Protein 2Z1D (pdb70)

InterPro domains:
  IPR002780 Hydrogenase formation HypD protein [PF01924] (13-369)
  IPR002780 Hydrogenase formation HypD protein [PIRSF005622] (6-370)
  IPR002780 Hydrogenase formation HypD protein [PTHR30149] (5-370)
  IPR002780 Hydrogenase formation HypD protein [TIGR00075] (6-369)
  IPR042243 HypD, domain 1 [G3DSA:3.40.50.11750] (1-101)
  IPR042243 HypD, domain 1 [G3DSA:3.40.50.11750] (117-264)
  IPR042244 HypD, domain 2 [G3DSA:6.10.20.100] (320-372)

B-factor: mean 33.28, std 10.18, range [12.48, 72.03]

Structure (mmCIF, N/CA/C/O backbone):
data_2Z1D
#
_entry.id   2Z1D
#
_cell.length_a   42.253
_cell.length_b   118.384
_cell.length_c   81.165
_cell.angle_alpha   90.00
_cell.angle_beta   100.89
_cell.angle_gamma   90.00
#
_symmetry.space_group_name_H-M   'P 1 21 1'
#
loop_
_entity.id
_entity.type
_entity.pdbx_description
1 polymer 'Hydrogenase expression/formation protein hypD'
2 non-polymer 'IRON/SULFUR CLUSTER'
3 water water
#
loop_
_atom_site.group_PDB
_atom_site.id
_atom_site.type_symbol
_atom_site.label_atom_id
_atom_site.label_alt_id
_atom_site.label_comp_id
_atom_site.label_asym_id
_atom_site.label_entity_id
_atom_site.label_seq_id
_atom_site.pdbx_PDB_ins_code
_atom_site.Cartn_x
_atom_site.Cartn_y
_atom_site.Cartn_z
_atom_site.occupancy
_atom_site.B_iso_or_equiv
_atom_site.auth_seq_id
_atom_site.auth_comp_id
_atom_site.auth_asym_id
_atom_site.auth_atom_id
_atom_site.pdbx_PDB_model_num
ATOM 1 N N . ALA A 1 7 ? 19.537 53.850 -18.891 1.00 60.78 7 ALA A N 1
ATOM 2 C CA . ALA A 1 7 ? 20.350 53.292 -20.013 1.00 62.09 7 ALA A CA 1
ATOM 3 C C . ALA A 1 7 ? 21.506 54.226 -20.368 1.00 62.10 7 ALA A C 1
ATOM 4 O O . ALA A 1 7 ? 22.645 54.008 -19.944 1.00 61.76 7 ALA A O 1
ATOM 6 N N . TYR A 1 8 ? 21.214 55.260 -21.153 1.00 60.00 8 TYR A N 1
ATOM 7 C CA . TYR A 1 8 ? 22.238 56.218 -21.548 1.00 59.17 8 TYR A CA 1
ATOM 8 C C . TYR A 1 8 ? 22.774 56.897 -20.288 1.00 57.20 8 TYR A C 1
ATOM 9 O O . TYR A 1 8 ? 23.967 57.199 -20.180 1.00 56.30 8 TYR A O 1
ATOM 11 N N . ARG A 1 9 ? 21.881 57.121 -19.331 1.00 54.15 9 ARG A N 1
ATOM 12 C CA . ARG A 1 9 ? 22.249 57.750 -18.069 1.00 55.17 9 ARG A CA 1
ATOM 13 C C . ARG A 1 9 ? 23.223 56.881 -17.264 1.00 52.07 9 ARG A C 1
ATOM 14 O O . ARG A 1 9 ? 24.240 57.371 -16.763 1.00 51.07 9 ARG A O 1
ATOM 22 N N . SER A 1 10 ? 22.899 55.598 -17.133 1.00 47.72 10 SER A N 1
ATOM 23 C CA . SER A 1 10 ? 23.746 54.671 -16.387 1.00 45.27 10 SER A CA 1
ATOM 24 C C . SER A 1 10 ? 25.166 54.670 -16.939 1.00 42.59 10 SER A C 1
ATOM 25 O O . SER A 1 10 ? 26.138 54.740 -16.182 1.00 40.67 10 SER A O 1
ATOM 28 N N . ARG A 1 11 ? 25.273 54.598 -18.264 1.00 41.56 11 ARG A N 1
ATOM 29 C CA . ARG A 1 11 ? 26.564 54.589 -18.938 1.00 42.46 11 ARG A CA 1
ATOM 30 C C . ARG A 1 11 ? 27.303 55.893 -18.662 1.00 42.08 11 ARG A C 1
ATOM 31 O O . ARG A 1 11 ? 28.520 55.896 -18.462 1.00 40.28 11 ARG A O 1
ATOM 33 N N . GLU A 1 12 ? 26.562 56.998 -18.653 1.00 40.65 12 GLU A N 1
ATOM 34 C CA . GLU A 1 12 ? 27.156 58.301 -18.389 1.00 38.34 12 GLU A CA 1
ATOM 35 C C . GLU A 1 12 ? 27.744 58.309 -16.976 1.00 37.13 12 GLU A C 1
ATOM 36 O O . GLU A 1 12 ? 28.887 58.720 -16.771 1.00 32.99 12 GLU A O 1
ATOM 42 N N . VAL A 1 13 ? 26.961 57.849 -16.002 1.00 34.03 13 VAL A N 1
ATOM 43 C CA . VAL A 1 13 ? 27.429 57.830 -14.623 1.00 33.85 13 VAL A CA 1
ATOM 44 C C . VAL A 1 13 ? 28.630 56.912 -14.461 1.00 31.42 13 VAL A C 1
ATOM 45 O O . VAL A 1 13 ? 29.618 57.284 -13.830 1.00 34.91 13 VAL A O 1
ATOM 49 N N . ALA A 1 14 ? 28.556 55.719 -15.040 1.00 33.67 14 ALA A N 1
ATOM 50 C CA . ALA A 1 14 ? 29.662 54.769 -14.934 1.00 33.11 14 ALA A CA 1
ATOM 51 C C . ALA A 1 14 ? 30.975 55.375 -15.418 1.00 35.67 14 ALA A C 1
ATOM 52 O O . ALA A 1 14 ? 31.994 55.282 -14.735 1.00 37.66 14 ALA A O 1
ATOM 54 N N . MET A 1 15 ? 30.958 55.997 -16.596 1.00 36.12 15 MET A N 1
ATOM 55 C CA . MET A 1 15 ? 32.176 56.601 -17.144 1.00 38.73 15 MET A CA 1
ATOM 56 C C . MET A 1 15 ? 32.725 57.692 -16.223 1.00 36.37 15 MET A C 1
ATOM 57 O O . MET A 1 15 ? 33.936 57.800 -16.020 1.00 35.58 15 MET A O 1
ATOM 59 N N . LYS A 1 16 ? 31.827 58.503 -15.672 1.00 35.69 16 LYS A N 1
ATOM 60 C CA . LYS A 1 16 ? 32.224 59.571 -14.772 1.00 33.70 16 LYS A CA 1
ATOM 61 C C . LYS A 1 16 ? 32.798 59.011 -13.468 1.00 29.41 16 LYS A C 1
ATOM 62 O O . LYS A 1 16 ? 33.776 59.535 -12.940 1.00 30.34 16 LYS A O 1
ATOM 68 N N . LEU A 1 17 ? 32.196 57.941 -12.956 1.00 26.77 17 LEU A N 1
ATOM 69 C CA . LEU A 1 17 ? 32.674 57.337 -11.716 1.00 27.51 17 LEU A CA 1
ATOM 70 C C . LEU A 1 17 ? 34.050 56.704 -11.903 1.00 29.59 17 LEU A C 1
ATOM 71 O O . LEU A 1 17 ? 34.905 56.801 -11.021 1.00 31.97 17 LEU A O 1
ATOM 76 N N . VAL A 1 18 ? 34.271 56.063 -13.048 1.00 29.64 18 VAL A N 1
ATOM 77 C CA . VAL A 1 18 ? 35.567 55.447 -13.316 1.00 32.53 18 VAL A CA 1
ATOM 78 C C . VAL A 1 18 ? 36.630 56.527 -13.459 1.00 31.87 18 VAL A C 1
ATOM 79 O O . VAL A 1 18 ? 37.772 56.351 -13.030 1.00 32.88 18 VAL A O 1
ATOM 83 N N . GLU A 1 19 ? 36.259 57.652 -14.059 1.00 32.83 19 GLU A N 1
ATOM 84 C CA . GLU A 1 19 ? 37.219 58.739 -14.213 1.00 31.27 19 GLU A CA 1
ATOM 85 C C . GLU A 1 19 ? 37.624 59.268 -12.823 1.00 31.01 19 GLU A C 1
ATOM 86 O O . GLU A 1 19 ? 38.803 59.524 -12.583 1.00 26.85 19 GLU A O 1
ATOM 88 N N . LYS A 1 20 ? 36.653 59.410 -11.912 1.00 28.75 20 LYS A N 1
ATOM 89 C CA . LYS A 1 20 ? 36.937 59.899 -10.551 1.00 26.44 20 LYS A CA 1
ATOM 90 C C . LYS A 1 20 ? 37.823 58.906 -9.808 1.00 26.16 20 LYS A C 1
ATOM 91 O O . LYS A 1 20 ? 38.748 59.294 -9.098 1.00 28.08 20 LYS A O 1
ATOM 97 N N . ILE A 1 21 ? 37.527 57.622 -9.965 1.00 25.21 21 ILE A N 1
ATOM 98 C CA . ILE A 1 21 ? 38.325 56.595 -9.326 1.00 24.84 21 ILE A CA 1
ATOM 99 C C . ILE A 1 21 ? 39.780 56.719 -9.797 1.00 26.95 21 ILE A C 1
ATOM 100 O O . ILE A 1 21 ? 40.702 56.780 -8.985 1.00 27.35 21 ILE A O 1
ATOM 105 N N . ARG A 1 22 ? 39.979 56.774 -11.108 1.00 29.55 22 ARG A N 1
ATOM 106 C CA . ARG A 1 22 ? 41.323 56.919 -11.666 1.00 31.87 22 ARG A CA 1
ATOM 107 C C . ARG A 1 22 ? 42.009 58.156 -11.098 1.00 34.40 22 ARG A C 1
ATOM 108 O O . ARG A 1 22 ? 43.176 58.108 -10.707 1.00 32.31 22 ARG A O 1
ATOM 116 N N . GLU A 1 23 ? 41.278 59.268 -11.058 1.00 34.26 23 GLU A N 1
ATOM 117 C CA . GLU A 1 23 ? 41.825 60.511 -10.540 1.00 37.99 23 GLU A CA 1
ATOM 118 C C . GLU A 1 23 ? 42.235 60.426 -9.068 1.00 39.14 23 GLU A C 1
ATOM 119 O O . GLU A 1 23 ? 43.315 60.882 -8.702 1.00 39.28 23 GLU A O 1
ATOM 125 N N . GLU A 1 24 ? 41.395 59.828 -8.231 1.00 37.80 24 GLU A N 1
ATOM 126 C CA . GLU A 1 24 ? 41.713 59.700 -6.810 1.00 36.56 24 GLU A CA 1
ATOM 127 C C . GLU A 1 24 ? 42.850 58.711 -6.568 1.00 40.80 24 GLU A C 1
ATOM 128 O O . GLU A 1 24 ? 43.712 58.944 -5.719 1.00 40.37 24 GLU A O 1
ATOM 134 N N . ALA A 1 25 ? 42.840 57.607 -7.317 1.00 36.22 25 ALA A N 1
ATOM 135 C CA . ALA A 1 25 ? 43.839 56.548 -7.179 1.00 38.96 25 ALA A CA 1
ATOM 136 C C . ALA A 1 25 ? 45.274 56.971 -7.497 1.00 39.83 25 ALA A C 1
ATOM 137 O O . ALA A 1 25 ? 46.224 56.402 -6.947 1.00 38.43 25 ALA A O 1
ATOM 139 N N . LYS A 1 26 ? 45.423 57.957 -8.382 1.00 38.19 26 LYS A N 1
ATOM 140 C CA . LYS A 1 26 ? 46.734 58.463 -8.789 1.00 40.01 26 LYS A CA 1
ATOM 141 C C . LYS A 1 26 ? 47.596 58.848 -7.595 1.00 39.99 26 LYS A C 1
ATOM 142 O O . LYS A 1 26 ? 48.797 58.584 -7.572 1.00 38.60 26 LYS A O 1
ATOM 148 N N . THR A 1 27 ? 46.974 59.474 -6.605 1.00 41.29 27 THR A N 1
ATOM 149 C CA . THR A 1 27 ? 47.686 59.923 -5.418 1.00 45.72 27 THR A CA 1
ATOM 150 C C . THR A 1 27 ? 47.614 58.984 -4.216 1.00 49.53 27 THR A C 1
ATOM 151 O O . THR A 1 27 ? 47.734 59.426 -3.072 1.00 52.06 27 THR A O 1
ATOM 155 N N . LEU A 1 28 ? 47.406 57.695 -4.468 1.00 50.54 28 LEU A N 1
ATOM 156 C CA . LEU A 1 28 ? 47.360 56.724 -3.384 1.00 49.44 28 LEU A CA 1
ATOM 157 C C . LEU A 1 28 ? 48.791 56.359 -3.022 1.00 51.99 28 LEU A C 1
ATOM 158 O O . LEU A 1 28 ? 49.641 56.190 -3.903 1.00 49.41 28 LEU A O 1
ATOM 163 N N . ASP A 1 29 ? 49.063 56.248 -1.727 1.00 52.02 29 ASP A N 1
ATOM 164 C CA . ASP A 1 29 ? 50.399 55.894 -1.281 1.00 54.16 29 ASP A CA 1
ATOM 165 C C . ASP A 1 29 ? 50.799 54.613 -2.004 1.00 54.04 29 ASP A C 1
ATOM 166 O O . ASP A 1 29 ? 51.745 54.608 -2.787 1.00 57.17 29 ASP A O 1
ATOM 168 N N . GLY A 1 30 ? 50.059 53.536 -1.757 1.00 53.07 30 GLY A N 1
ATOM 169 C CA . GLY A 1 30 ? 50.358 52.268 -2.402 1.00 53.39 30 GLY A CA 1
ATOM 170 C C . GLY A 1 30 ? 49.133 51.594 -3.004 1.00 53.48 30 GLY A C 1
ATOM 171 O O . GLY A 1 30 ? 48.323 52.243 -3.667 1.00 54.81 30 GLY A O 1
ATOM 172 N N . GLU A 1 31 ? 48.997 50.290 -2.776 1.00 50.64 31 GLU A N 1
ATOM 173 C CA . GLU A 1 31 ? 47.865 49.530 -3.298 1.00 48.77 31 GLU A CA 1
ATOM 174 C C . GLU A 1 31 ? 46.735 49.404 -2.284 1.00 46.83 31 GLU A C 1
ATOM 175 O O . GLU A 1 31 ? 46.959 49.042 -1.129 1.00 47.51 31 GLU A O 1
ATOM 181 N N . ILE A 1 32 ? 45.517 49.705 -2.721 1.00 43.09 32 ILE A N 1
ATOM 182 C CA . ILE A 1 32 ? 44.365 49.597 -1.842 1.00 39.20 32 ILE A CA 1
ATOM 183 C C . ILE A 1 32 ? 43.540 48.363 -2.208 1.00 38.93 32 ILE A C 1
ATOM 184 O O . ILE A 1 32 ? 43.285 48.098 -3.383 1.00 36.23 32 ILE A O 1
ATOM 189 N N . ARG A 1 33 ? 43.152 47.600 -1.192 1.00 35.15 33 ARG A N 1
ATOM 190 C CA . ARG A 1 33 ? 42.340 46.411 -1.389 1.00 36.27 33 ARG A CA 1
ATOM 191 C C . ARG A 1 33 ? 40.963 46.611 -0.772 1.00 33.90 33 ARG A C 1
ATOM 192 O O . ARG A 1 33 ? 40.822 46.973 0.402 1.00 35.07 33 ARG A O 1
ATOM 200 N N . ILE A 1 34 ? 39.942 46.387 -1.580 1.00 29.14 34 ILE A N 1
ATOM 201 C CA . ILE A 1 34 ? 38.571 46.550 -1.134 1.00 28.59 34 ILE A CA 1
ATOM 202 C C . ILE A 1 34 ? 37.918 45.203 -1.243 1.00 26.59 34 ILE A C 1
ATOM 203 O O . ILE A 1 34 ? 37.903 44.606 -2.314 1.00 27.63 34 ILE A O 1
ATOM 208 N N A MET A 1 35 ? 37.371 44.723 -0.134 0.50 28.69 35 MET A N 1
ATOM 209 N N B MET A 1 35 ? 37.375 44.716 -0.135 0.50 28.53 35 MET A N 1
ATOM 210 C CA A MET A 1 35 ? 36.722 43.423 -0.113 0.50 27.99 35 MET A CA 1
ATOM 211 C CA B MET A 1 35 ? 36.729 43.415 -0.128 0.50 27.66 35 MET A CA 1
ATOM 212 C C A MET A 1 35 ? 35.206 43.500 -0.079 0.50 25.63 35 MET A C 1
ATOM 213 C C B MET A 1 35 ? 35.212 43.493 -0.075 0.50 25.53 35 MET A C 1
ATOM 214 O O A MET A 1 35 ? 34.629 44.457 0.421 0.50 25.82 35 MET A O 1
ATOM 215 O O B MET A 1 35 ? 34.642 44.446 0.441 0.50 25.94 35 MET A O 1
ATOM 224 N N . HIS A 1 36 ? 34.566 42.507 -0.630 1.00 27.47 36 HIS A N 1
ATOM 225 C CA . HIS A 1 36 ? 33.146 42.380 -0.617 1.00 27.38 36 HIS A CA 1
ATOM 226 C C . HIS A 1 36 ? 32.932 40.944 -0.129 1.00 25.18 36 HIS A C 1
ATOM 227 O O . HIS A 1 36 ? 33.808 40.097 -0.290 1.00 26.73 36 HIS A O 1
ATOM 234 N N . VAL A 1 37 ? 31.786 40.635 0.454 1.00 24.31 37 VAL A N 1
ATOM 235 C CA . VAL A 1 37 ? 31.558 39.291 0.958 1.00 27.54 37 VAL A CA 1
ATOM 236 C C . VAL A 1 37 ? 30.161 38.968 0.486 1.00 29.64 37 VAL A C 1
ATOM 237 O O . VAL A 1 37 ? 29.281 38.596 1.273 1.00 28.33 37 VAL A O 1
ATOM 257 N N . GLY A 1 39 ? 28.249 37.106 -2.997 1.00 29.99 39 GLY A N 1
ATOM 258 C CA . GLY A 1 39 ? 28.262 36.511 -4.318 1.00 29.18 39 GLY A CA 1
ATOM 259 C C . GLY A 1 39 ? 27.661 37.368 -5.419 1.00 30.74 39 GLY A C 1
ATOM 260 O O . GLY A 1 39 ? 28.170 37.389 -6.540 1.00 30.32 39 GLY A O 1
ATOM 261 N N . THR A 1 40 ? 26.582 38.083 -5.124 1.00 28.03 40 THR A N 1
ATOM 262 C CA . THR A 1 40 ? 25.968 38.905 -6.160 1.00 31.28 40 THR A CA 1
ATOM 263 C C . THR A 1 40 ? 26.874 40.072 -6.535 1.00 31.19 40 THR A C 1
ATOM 264 O O . THR A 1 40 ? 26.884 40.511 -7.689 1.00 27.76 40 THR A O 1
ATOM 268 N N . HIS A 1 41 ? 27.642 40.566 -5.565 1.00 28.24 41 HIS A N 1
ATOM 269 C CA . HIS A 1 41 ? 28.571 41.657 -5.834 1.00 27.27 41 HIS A CA 1
ATOM 270 C C . HIS A 1 41 ? 29.656 41.120 -6.755 1.00 28.27 41 HIS A C 1
ATOM 271 O O . HIS A 1 41 ? 30.100 41.815 -7.674 1.00 25.49 41 HIS A O 1
ATOM 278 N N . GLU A 1 42 ? 30.066 39.870 -6.524 1.00 27.07 42 GLU A N 1
ATOM 279 C CA . GLU A 1 42 ? 31.098 39.253 -7.357 1.00 24.84 42 GLU A CA 1
ATOM 280 C C . GLU A 1 42 ? 30.562 39.113 -8.776 1.00 24.39 42 GLU A C 1
ATOM 281 O O . GLU A 1 42 ? 31.257 39.416 -9.747 1.00 23.01 42 GLU A O 1
ATOM 287 N N . ASP A 1 43 ? 29.320 38.657 -8.888 1.00 24.16 43 ASP A N 1
ATOM 288 C CA . ASP A 1 43 ? 28.680 38.492 -10.196 1.00 29.55 43 ASP A CA 1
ATOM 289 C C . ASP A 1 43 ? 28.687 39.844 -10.926 1.00 29.87 43 ASP A C 1
ATOM 290 O O . ASP A 1 43 ? 29.078 39.928 -12.091 1.00 27.51 43 ASP A O 1
ATOM 295 N N . THR A 1 44 ? 28.247 40.897 -10.239 1.00 26.15 44 THR A N 1
ATOM 296 C CA . THR A 1 44 ? 28.241 42.236 -10.824 1.00 25.96 44 THR A CA 1
ATOM 297 C C . THR A 1 44 ? 29.653 42.651 -11.252 1.00 27.10 44 THR A C 1
ATOM 298 O O . THR A 1 44 ? 29.862 43.082 -12.381 1.00 25.31 44 THR A O 1
ATOM 302 N N . VAL A 1 45 ? 30.621 42.497 -10.351 1.00 25.60 45 VAL A N 1
ATOM 303 C CA . VAL A 1 45 ? 32.016 42.859 -10.634 1.00 25.65 45 VAL A CA 1
ATOM 304 C C . VAL A 1 45 ? 32.603 42.143 -11.856 1.00 26.00 45 VAL A C 1
ATOM 305 O O . VAL A 1 45 ? 33.219 42.763 -12.732 1.00 23.35 45 VAL A O 1
ATOM 309 N N . THR A 1 46 ? 32.417 40.832 -11.911 1.00 26.91 46 THR A N 1
ATOM 310 C CA . THR A 1 46 ? 32.928 40.038 -13.013 1.00 23.19 46 THR A CA 1
ATOM 311 C C . THR A 1 46 ? 32.104 40.224 -14.292 1.00 25.01 46 THR A C 1
ATOM 312 O O . THR A 1 46 ? 32.663 40.342 -15.372 1.00 28.93 46 THR A O 1
ATOM 316 N N . ARG A 1 47 ? 30.781 40.270 -14.170 1.00 28.52 47 ARG A N 1
ATOM 317 C CA . ARG A 1 47 ? 29.927 40.456 -15.340 1.00 28.13 47 ARG A CA 1
ATOM 318 C C . ARG A 1 47 ? 30.291 41.740 -16.094 1.00 34.26 47 ARG A C 1
ATOM 319 O O . ARG A 1 47 ? 30.356 41.759 -17.328 1.00 29.94 47 ARG A O 1
ATOM 327 N N . HIS A 1 48 ? 30.549 42.806 -15.344 1.00 30.58 48 HIS A N 1
ATOM 328 C CA . HIS A 1 48 ? 30.865 44.090 -15.949 1.00 30.61 48 HIS A CA 1
ATOM 329 C C . HIS A 1 48 ? 32.344 44.442 -16.116 1.00 31.25 48 HIS A C 1
ATOM 330 O O . HIS A 1 48 ? 32.681 45.591 -16.421 1.00 35.64 48 HIS A O 1
ATOM 337 N N . GLY A 1 49 ? 33.216 43.451 -15.934 1.00 30.13 49 GLY A N 1
ATOM 338 C CA . GLY A 1 49 ? 34.649 43.652 -16.099 1.00 28.88 49 GLY A CA 1
ATOM 339 C C . GLY A 1 49 ? 35.254 44.773 -15.277 1.00 30.86 49 GLY A C 1
ATOM 340 O O . GLY A 1 49 ? 36.245 45.392 -15.673 1.00 30.34 49 GLY A O 1
ATOM 341 N N . ILE A 1 50 ? 34.675 45.019 -14.111 1.00 28.90 50 ILE A N 1
ATOM 342 C CA . ILE A 1 50 ? 35.145 46.086 -13.250 1.00 30.54 50 ILE A CA 1
ATOM 343 C C . ILE A 1 50 ? 36.602 45.971 -12.815 1.00 30.14 50 ILE A C 1
ATOM 344 O O . ILE A 1 50 ? 37.273 46.991 -12.664 1.00 27.32 50 ILE A O 1
ATOM 349 N N . ARG A 1 51 ? 37.117 44.755 -12.639 1.00 29.10 51 ARG A N 1
ATOM 350 C CA . ARG A 1 51 ? 38.506 44.649 -12.210 1.00 30.23 51 ARG A CA 1
ATOM 351 C C . ARG A 1 51 ? 39.485 45.211 -13.238 1.00 33.88 51 ARG A C 1
ATOM 352 O O . ARG A 1 51 ? 40.491 45.813 -12.867 1.00 30.30 51 ARG A O 1
ATOM 360 N N . SER A 1 52 ? 39.180 45.041 -14.524 1.00 34.49 52 SER A N 1
ATOM 361 C CA . SER A 1 52 ? 40.049 45.541 -15.594 1.00 37.42 52 SER A CA 1
ATOM 362 C C . SER A 1 52 ? 39.961 47.055 -15.779 1.00 36.31 52 SER A C 1
ATOM 363 O O . SER A 1 52 ? 40.910 47.683 -16.253 1.00 37.79 52 SER A O 1
ATOM 366 N N . LEU A 1 53 ? 38.815 47.628 -15.421 1.00 35.57 53 LEU A N 1
ATOM 367 C CA . LEU A 1 53 ? 38.582 49.066 -15.537 1.00 36.01 53 LEU A CA 1
ATOM 368 C C . LEU A 1 53 ? 39.317 49.844 -14.467 1.00 35.58 53 LEU A C 1
ATOM 369 O O . LEU A 1 53 ? 39.715 50.993 -14.673 1.00 33.81 53 LEU A O 1
ATOM 374 N N . LEU A 1 54 ? 39.488 49.212 -13.314 1.00 31.74 54 LEU A N 1
ATOM 375 C CA . LEU A 1 54 ? 40.145 49.864 -12.196 1.00 29.50 54 LEU A CA 1
ATOM 376 C C . LEU A 1 54 ? 41.619 50.146 -12.454 1.00 32.24 54 LEU A C 1
ATOM 377 O O . LEU A 1 54 ? 42.260 49.508 -13.303 1.00 28.30 54 LEU A O 1
ATOM 382 N N . PRO A 1 55 ? 42.161 51.140 -11.742 1.00 28.51 55 PRO A N 1
ATOM 383 C CA . PRO A 1 55 ? 43.567 51.507 -11.879 1.00 33.05 55 PRO A CA 1
ATOM 384 C C . PRO A 1 55 ? 44.360 50.340 -11.305 1.00 36.12 55 PRO A C 1
ATOM 385 O O . PRO A 1 55 ? 43.862 49.608 -10.438 1.00 33.31 55 PRO A O 1
ATOM 389 N N . GLU A 1 56 ? 45.587 50.178 -11.782 1.00 34.81 56 GLU A N 1
ATOM 390 C CA . GLU A 1 56 ? 46.458 49.097 -11.341 1.00 35.36 56 GLU A CA 1
ATOM 391 C C . GLU A 1 56 ? 46.614 49.003 -9.818 1.00 34.61 56 GLU A C 1
ATOM 392 O O . GLU A 1 56 ? 46.830 47.915 -9.294 1.00 39.60 56 GLU A O 1
ATOM 398 N N . ASN A 1 57 ? 46.499 50.124 -9.104 1.00 33.42 57 ASN A N 1
ATOM 399 C CA . ASN A 1 57 ? 46.663 50.104 -7.646 1.00 32.73 57 ASN A CA 1
ATOM 400 C C . ASN A 1 57 ? 45.369 50.001 -6.833 1.00 34.58 57 ASN A C 1
ATOM 401 O O . ASN A 1 57 ? 45.341 50.305 -5.635 1.00 32.06 57 ASN A O 1
ATOM 406 N N . VAL A 1 58 ? 44.301 49.559 -7.490 1.00 31.85 58 VAL A N 1
ATOM 407 C CA . VAL A 1 58 ? 43.008 49.394 -6.835 1.00 31.86 58 VAL A CA 1
ATOM 408 C C . VAL A 1 58 ? 42.532 47.971 -7.112 1.00 30.64 58 VAL A C 1
ATOM 409 O O . VAL A 1 58 ? 42.337 47.592 -8.272 1.00 26.84 58 VAL A O 1
ATOM 413 N N . LYS A 1 59 ? 42.357 47.182 -6.053 1.00 29.41 59 LYS A N 1
ATOM 414 C CA . LYS A 1 59 ? 41.905 45.796 -6.203 1.00 29.71 59 LYS A CA 1
ATOM 415 C C . LYS A 1 59 ? 40.586 45.523 -5.475 1.00 28.45 59 LYS A C 1
ATOM 416 O O . LYS A 1 59 ? 40.308 46.080 -4.408 1.00 24.45 59 LYS A O 1
ATOM 422 N N . VAL A 1 60 ? 39.769 44.668 -6.074 1.00 29.41 60 VAL A N 1
ATOM 423 C CA . VAL A 1 60 ? 38.517 44.262 -5.459 1.00 30.15 60 VAL A CA 1
ATOM 424 C C . VAL A 1 60 ? 38.731 42.805 -5.073 1.00 30.20 60 VAL A C 1
ATOM 425 O O . VAL A 1 60 ? 38.985 41.952 -5.935 1.00 31.09 60 VAL A O 1
ATOM 429 N N . VAL A 1 61 ? 38.653 42.534 -3.774 1.00 27.54 61 VAL A N 1
ATOM 430 C CA . VAL A 1 61 ? 38.853 41.191 -3.248 1.00 27.45 61 VAL A CA 1
ATOM 431 C C . VAL A 1 61 ? 37.524 40.494 -2.956 1.00 26.71 61 VAL A C 1
ATOM 432 O O . VAL A 1 61 ? 36.621 41.069 -2.345 1.00 26.47 61 VAL A O 1
ATOM 436 N N . SER A 1 62 ? 37.420 39.246 -3.388 1.00 29.41 62 SER A N 1
ATOM 437 C CA . SER A 1 62 ? 36.218 38.457 -3.163 1.00 26.82 62 SER A CA 1
ATOM 438 C C . SER A 1 62 ? 36.307 37.597 -1.892 1.00 26.06 62 SER A C 1
ATOM 439 O O . SER A 1 62 ? 37.013 36.587 -1.866 1.00 29.21 62 SER A O 1
ATOM 442 N N . GLY A 1 63 ? 35.581 38.004 -0.854 1.00 25.45 63 GLY A N 1
ATOM 443 C CA . GLY A 1 63 ? 35.556 37.269 0.403 1.00 25.65 63 GLY A CA 1
ATOM 444 C C . GLY A 1 63 ? 34.689 36.015 0.312 1.00 27.78 63 GLY A C 1
ATOM 445 O O . GLY A 1 63 ? 34.328 35.596 -0.782 1.00 24.36 63 GLY A O 1
ATOM 446 N N . PRO A 1 64 ? 34.320 35.392 1.438 1.00 28.24 64 PRO A N 1
ATOM 447 C CA . PRO A 1 64 ? 33.491 34.176 1.369 1.00 26.57 64 PRO A CA 1
ATOM 448 C C . PRO A 1 64 ? 31.986 34.458 1.293 1.00 31.06 64 PRO A C 1
ATOM 449 O O . PRO A 1 64 ? 31.259 34.082 2.198 1.00 31.98 64 PRO A O 1
ATOM 453 N N . GLY A 1 65 ? 31.513 35.095 0.216 1.00 32.28 65 GLY A N 1
ATOM 454 C CA . GLY A 1 65 ? 30.091 35.436 0.112 1.00 28.91 65 GLY A CA 1
ATOM 455 C C . GLY A 1 65 ? 29.175 34.383 -0.499 1.00 27.11 65 GLY A C 1
ATOM 456 O O . GLY A 1 65 ? 28.259 34.687 -1.262 1.00 30.64 65 GLY A O 1
ATOM 457 N N A CYS A 1 66 ? 29.423 33.126 -0.139 0.50 25.78 66 CYS A N 1
ATOM 458 N N B CYS A 1 66 ? 29.442 33.136 -0.159 0.50 26.95 66 CYS A N 1
ATOM 459 C CA A CYS A 1 66 ? 28.650 32.004 -0.642 0.50 24.00 66 CYS A CA 1
ATOM 460 C CA B CYS A 1 66 ? 28.662 32.031 -0.653 0.50 26.17 66 CYS A CA 1
ATOM 461 C C A CYS A 1 66 ? 28.375 31.020 0.490 0.50 23.80 66 CYS A C 1
ATOM 462 C C B CYS A 1 66 ? 28.389 31.051 0.482 0.50 24.87 66 CYS A C 1
ATOM 463 O O A CYS A 1 66 ? 29.217 30.196 0.856 0.50 22.69 66 CYS A O 1
ATOM 464 O O B CYS A 1 66 ? 29.253 30.248 0.834 0.50 23.85 66 CYS A O 1
ATOM 469 N N . PRO A 1 67 ? 27.182 31.107 1.081 1.00 22.41 67 PRO A N 1
ATOM 470 C CA . PRO A 1 67 ? 26.776 30.232 2.189 1.00 23.06 67 PRO A CA 1
ATOM 471 C C . PRO A 1 67 ? 26.760 28.740 1.869 1.00 22.71 67 PRO A C 1
ATOM 472 O O . PRO A 1 67 ? 26.930 27.900 2.751 1.00 24.33 67 PRO A O 1
ATOM 476 N N . VAL A 1 68 ? 26.538 28.421 0.602 1.00 22.41 68 VAL A N 1
ATOM 477 C CA . VAL A 1 68 ? 26.532 27.031 0.174 1.00 21.53 68 VAL A CA 1
ATOM 478 C C . VAL A 1 68 ? 27.983 26.503 0.104 1.00 22.26 68 VAL A C 1
ATOM 479 O O . VAL A 1 68 ? 28.254 25.383 0.528 1.00 24.57 68 VAL A O 1
ATOM 483 N N A CYS A 1 69 ? 28.898 27.317 -0.423 0.50 21.83 69 CYS A N 1
ATOM 484 N N B CYS A 1 69 ? 28.897 27.319 -0.420 0.50 21.85 69 CYS A N 1
ATOM 485 C CA A CYS A 1 69 ? 30.303 26.932 -0.539 0.50 22.06 69 CYS A CA 1
ATOM 486 C CA B CYS A 1 69 ? 30.302 26.927 -0.533 0.50 22.08 69 CYS A CA 1
ATOM 487 C C A CYS A 1 69 ? 30.920 26.559 0.804 0.50 20.57 69 CYS A C 1
ATOM 488 C C B CYS A 1 69 ? 30.923 26.558 0.805 0.50 20.73 69 CYS A C 1
ATOM 489 O O A CYS A 1 69 ? 31.683 25.600 0.898 0.50 19.47 69 CYS A O 1
ATOM 490 O O B CYS A 1 69 ? 31.681 25.596 0.899 0.50 19.96 69 CYS A O 1
ATOM 495 N N . ILE A 1 70 ? 30.610 27.339 1.834 1.00 20.76 70 ILE A N 1
ATOM 496 C CA . ILE A 1 70 ? 31.174 27.112 3.158 1.00 22.15 70 ILE A CA 1
ATOM 497 C C . ILE A 1 70 ? 30.448 26.166 4.103 1.00 23.21 70 ILE A C 1
ATOM 498 O O . ILE A 1 70 ? 30.842 26.024 5.263 1.00 23.61 70 ILE A O 1
ATOM 503 N N . THR A 1 71 ? 29.399 25.510 3.618 1.00 22.74 71 THR A N 1
ATOM 504 C CA . THR A 1 71 ? 28.679 24.558 4.461 1.00 21.18 71 THR A CA 1
ATOM 505 C C . THR A 1 71 ? 29.632 23.393 4.707 1.00 19.46 71 THR A C 1
ATOM 506 O O . THR A 1 71 ? 30.161 22.806 3.769 1.00 20.44 71 THR A O 1
ATOM 510 N N . PRO A 1 72 ? 29.867 23.045 5.978 1.00 21.65 72 PRO A N 1
ATOM 511 C CA . PRO A 1 72 ? 30.802 21.936 6.212 1.00 26.34 72 PRO A CA 1
ATOM 512 C C . PRO A 1 72 ? 30.460 20.567 5.651 1.00 24.99 72 PRO A C 1
ATOM 513 O O . PRO A 1 72 ? 29.297 20.173 5.579 1.00 22.25 72 PRO A O 1
ATOM 517 N N . VAL A 1 73 ? 31.506 19.861 5.230 1.00 22.77 73 VAL A N 1
ATOM 518 C CA . VAL A 1 73 ? 31.383 18.517 4.684 1.00 25.88 73 VAL A CA 1
ATOM 519 C C . VAL A 1 73 ? 30.739 17.581 5.718 1.00 26.22 73 VAL A C 1
ATOM 520 O O . VAL A 1 73 ? 29.887 16.757 5.377 1.00 22.02 73 VAL A O 1
ATOM 524 N N . GLU A 1 74 ? 31.148 17.722 6.978 1.00 21.81 74 GLU A N 1
ATOM 525 C CA . GLU A 1 74 ? 30.617 16.884 8.048 1.00 25.49 74 GLU A CA 1
ATOM 526 C C . GLU A 1 74 ? 29.096 16.985 8.159 1.00 23.54 74 GLU A C 1
ATOM 527 O O . GLU A 1 74 ? 28.425 15.985 8.432 1.00 25.89 74 GLU A O 1
ATOM 533 N N . ASP A 1 75 ? 28.553 18.188 7.961 1.00 23.49 75 ASP A N 1
ATOM 534 C CA . ASP A 1 75 ? 27.107 18.386 8.060 1.00 22.27 75 ASP A CA 1
ATOM 535 C C . ASP A 1 75 ? 26.358 17.798 6.877 1.00 18.18 75 ASP A C 1
ATOM 536 O O . ASP A 1 75 ? 25.264 17.264 7.037 1.00 18.17 75 ASP A O 1
ATOM 541 N N . ILE A 1 76 ? 26.935 17.907 5.684 1.00 20.68 76 ILE A N 1
ATOM 542 C CA . ILE A 1 76 ? 26.286 17.334 4.512 1.00 20.83 76 ILE A CA 1
ATOM 543 C C . ILE A 1 76 ? 26.287 15.817 4.661 1.00 23.27 76 ILE A C 1
ATOM 544 O O . ILE A 1 76 ? 25.279 15.150 4.408 1.00 21.82 76 ILE A O 1
ATOM 549 N N . VAL A 1 77 ? 27.429 15.277 5.077 1.00 20.77 77 VAL A N 1
ATOM 550 C CA . VAL A 1 77 ? 27.567 13.841 5.278 1.00 18.75 77 VAL A CA 1
ATOM 551 C C . VAL A 1 77 ? 26.627 13.383 6.401 1.00 21.20 77 VAL A C 1
ATOM 552 O O . VAL A 1 77 ? 25.934 12.381 6.263 1.00 23.29 77 VAL A O 1
ATOM 556 N N . ALA A 1 78 ? 26.597 14.127 7.503 1.00 20.08 78 ALA A N 1
ATOM 557 C CA . ALA A 1 78 ? 25.722 13.786 8.610 1.00 20.26 78 ALA A CA 1
ATOM 558 C C . ALA A 1 78 ? 24.260 13.713 8.141 1.00 21.91 78 ALA A C 1
ATOM 559 O O . ALA A 1 78 ? 23.524 12.812 8.545 1.00 23.02 78 ALA A O 1
ATOM 561 N N . MET A 1 79 ? 23.838 14.664 7.304 1.00 22.44 79 MET A N 1
ATOM 562 C CA . MET A 1 79 ? 22.453 14.675 6.814 1.00 21.13 79 MET A CA 1
ATOM 563 C C . MET A 1 79 ? 22.230 13.391 6.043 1.00 22.84 79 MET A C 1
ATOM 564 O O . MET A 1 79 ? 21.201 12.736 6.200 1.00 23.11 79 MET A O 1
ATOM 569 N N . GLN A 1 80 ? 23.205 13.033 5.213 1.00 21.72 80 GLN A N 1
ATOM 570 C CA . GLN A 1 80 ? 23.122 11.814 4.429 1.00 22.65 80 GLN A CA 1
ATOM 571 C C . GLN A 1 80 ? 23.007 10.590 5.342 1.00 26.50 80 GLN A C 1
ATOM 572 O O . GLN A 1 80 ? 22.189 9.696 5.088 1.00 27.78 80 GLN A O 1
ATOM 578 N N . LEU A 1 81 ? 23.802 10.564 6.413 1.00 23.07 81 LEU A N 1
ATOM 579 C CA . LEU A 1 81 ? 23.762 9.448 7.365 1.00 24.97 81 LEU A CA 1
ATOM 580 C C . LEU A 1 81 ? 22.421 9.380 8.100 1.00 22.81 81 LEU A C 1
ATOM 581 O O . LEU A 1 81 ? 21.947 8.298 8.458 1.00 18.82 81 LEU A O 1
ATOM 586 N N . ILE A 1 82 ? 21.808 10.534 8.344 1.00 22.96 82 ILE A N 1
ATOM 587 C CA . ILE A 1 82 ? 20.510 10.532 9.010 1.00 21.62 82 ILE A CA 1
ATOM 588 C C . ILE A 1 82 ? 19.473 9.924 8.070 1.00 22.77 82 ILE A C 1
ATOM 589 O O . ILE A 1 82 ? 18.597 9.169 8.503 1.00 22.89 82 ILE A O 1
ATOM 594 N N . MET A 1 83 ? 19.578 10.231 6.779 1.00 18.76 83 MET A N 1
ATOM 595 C CA . MET A 1 83 ? 18.634 9.671 5.816 1.00 19.50 83 MET A CA 1
ATOM 596 C C . MET A 1 83 ? 18.717 8.138 5.832 1.00 23.20 83 MET A C 1
ATOM 597 O O . MET A 1 83 ? 17.688 7.437 5.806 1.00 20.54 83 MET A O 1
ATOM 602 N N . ARG A 1 84 ? 19.940 7.614 5.895 1.00 19.75 84 ARG A N 1
ATOM 603 C CA . ARG A 1 84 ? 20.119 6.167 5.898 1.00 23.86 84 ARG A CA 1
ATOM 604 C C . ARG A 1 84 ? 19.606 5.532 7.187 1.00 22.05 84 ARG A C 1
ATOM 605 O O . ARG A 1 84 ? 18.924 4.510 7.148 1.00 22.86 84 ARG A O 1
ATOM 613 N N . LYS A 1 85 ? 19.923 6.143 8.325 1.00 21.62 85 LYS A N 1
ATOM 614 C CA . LYS A 1 85 ? 19.503 5.602 9.616 1.00 23.14 85 LYS A CA 1
ATOM 615 C C . LYS A 1 85 ? 17.971 5.614 9.755 1.00 27.05 85 LYS A C 1
ATOM 616 O O . LYS A 1 85 ? 17.381 4.691 10.323 1.00 28.83 85 LYS A O 1
ATOM 622 N N . ALA A 1 86 ? 17.334 6.656 9.229 1.00 26.33 86 ALA A N 1
ATOM 623 C CA . ALA A 1 86 ? 15.876 6.768 9.272 1.00 28.36 86 ALA A CA 1
ATOM 624 C C . ALA A 1 86 ? 15.248 5.708 8.368 1.00 27.92 86 ALA A C 1
ATOM 625 O O . ALA A 1 86 ? 14.224 5.123 8.712 1.00 29.30 86 ALA A O 1
ATOM 627 N N . ARG A 1 87 ? 15.868 5.455 7.218 1.00 24.62 87 ARG A N 1
ATOM 628 C CA . ARG A 1 87 ? 15.325 4.466 6.292 1.00 27.04 87 ARG A CA 1
ATOM 629 C C . ARG A 1 87 ? 15.373 3.050 6.862 1.00 28.36 87 ARG A C 1
ATOM 630 O O . ARG A 1 87 ? 14.427 2.278 6.692 1.00 26.49 87 ARG A O 1
ATOM 638 N N . GLU A 1 88 ? 16.461 2.708 7.540 1.00 23.89 88 GLU A N 1
ATOM 639 C CA . GLU A 1 88 ? 16.579 1.370 8.109 1.00 31.08 88 GLU A CA 1
ATOM 640 C C . GLU A 1 88 ? 15.580 1.155 9.241 1.00 30.50 88 GLU A C 1
ATOM 641 O O . GLU A 1 88 ? 15.349 0.024 9.669 1.00 31.41 88 GLU A O 1
ATOM 647 N N . GLU A 1 89 ? 14.990 2.246 9.720 1.00 29.47 89 GLU A N 1
ATOM 648 C CA . GLU A 1 89 ? 14.007 2.178 10.788 1.00 28.28 89 GLU A CA 1
ATOM 649 C C . GLU A 1 89 ? 12.604 2.225 10.194 1.00 30.58 89 GLU A C 1
ATOM 650 O O . GLU A 1 89 ? 11.612 2.333 10.912 1.00 31.42 89 GLU A O 1
ATOM 656 N N . GLY A 1 90 ? 12.527 2.160 8.872 1.00 28.47 90 GLY A N 1
ATOM 657 C CA . GLY A 1 90 ? 11.238 2.189 8.212 1.00 29.23 90 GLY A CA 1
ATOM 658 C C . GLY A 1 90 ? 10.670 3.587 8.027 1.00 31.93 90 GLY A C 1
ATOM 659 O O . GLY A 1 90 ? 9.531 3.738 7.586 1.00 31.47 90 GLY A O 1
ATOM 660 N N . GLU A 1 91 ? 11.465 4.602 8.354 1.00 34.05 91 GLU A N 1
ATOM 661 C CA . GLU A 1 91 ? 11.040 5.997 8.233 1.00 38.07 91 GLU A CA 1
ATOM 662 C C . GLU A 1 91 ? 11.386 6.583 6.865 1.00 39.36 91 GLU A C 1
ATOM 663 O O . GLU A 1 91 ? 12.558 6.651 6.476 1.00 40.20 91 GLU A O 1
ATOM 669 N N . GLU A 1 92 ? 10.357 7.022 6.152 1.00 35.99 92 GLU A N 1
ATOM 670 C CA . GLU A 1 92 ? 10.525 7.599 4.828 1.00 38.71 92 GLU A CA 1
ATOM 671 C C . GLU A 1 92 ? 10.716 9.107 4.960 1.00 36.86 92 GLU A C 1
ATOM 672 O O . GLU A 1 92 ? 9.741 9.848 5.043 1.00 41.13 92 GLU A O 1
ATOM 678 N N . ILE A 1 93 ? 11.966 9.560 5.003 1.00 33.31 93 ILE A N 1
ATOM 679 C CA . ILE A 1 93 ? 12.234 10.990 5.117 1.00 31.51 93 ILE A CA 1
ATOM 680 C C . ILE A 1 93 ? 12.282 11.652 3.748 1.00 27.72 93 ILE A C 1
ATOM 681 O O . ILE A 1 93 ? 12.765 11.076 2.774 1.00 28.60 93 ILE A O 1
ATOM 686 N N . ILE A 1 94 ? 11.760 12.864 3.681 1.00 25.37 94 ILE A N 1
ATOM 687 C CA . ILE A 1 94 ? 11.794 13.623 2.440 1.00 28.29 94 ILE A CA 1
ATOM 688 C C . ILE A 1 94 ? 12.754 14.757 2.736 1.00 24.15 94 ILE A C 1
ATOM 689 O O . ILE A 1 94 ? 12.491 15.595 3.606 1.00 23.63 94 ILE A O 1
ATOM 694 N N . LEU A 1 95 ? 13.872 14.773 2.022 1.00 25.41 95 LEU A N 1
ATOM 695 C CA . LEU A 1 95 ? 14.880 15.802 2.213 1.00 21.01 95 LEU A CA 1
ATOM 696 C C . LEU A 1 95 ? 14.752 16.897 1.159 1.00 17.97 95 LEU A C 1
ATOM 697 O O . LEU A 1 95 ? 14.722 16.593 -0.031 1.00 20.59 95 LEU A O 1
ATOM 702 N N . THR A 1 96 ? 14.661 18.158 1.584 1.00 17.44 96 THR A N 1
ATOM 703 C CA . THR A 1 96 ? 14.601 19.260 0.622 1.00 17.51 96 THR A CA 1
ATOM 704 C C . THR A 1 96 ? 15.949 19.990 0.663 1.00 20.58 96 THR A C 1
ATOM 705 O O . THR A 1 96 ? 16.626 20.015 1.699 1.00 16.27 96 THR A O 1
ATOM 709 N N . THR A 1 97 ? 16.342 20.577 -0.462 1.00 18.91 97 THR A N 1
ATOM 710 C CA . THR A 1 97 ? 17.622 21.267 -0.538 1.00 17.17 97 THR A CA 1
ATOM 711 C C . THR A 1 97 ? 17.597 22.240 -1.706 1.00 18.39 97 THR A C 1
ATOM 712 O O . THR A 1 97 ? 16.841 22.050 -2.657 1.00 20.68 97 THR A O 1
ATOM 716 N N . PHE A 1 98 ? 18.404 23.292 -1.641 1.00 18.92 98 PHE A N 1
ATOM 717 C CA . PHE A 1 98 ? 18.466 24.224 -2.763 1.00 16.92 98 PHE A CA 1
ATOM 718 C C . PHE A 1 98 ? 19.140 23.455 -3.901 1.00 17.85 98 PHE A C 1
ATOM 719 O O . PHE A 1 98 ? 19.847 22.475 -3.646 1.00 19.36 98 PHE A O 1
ATOM 727 N N . GLY A 1 99 ? 18.908 23.888 -5.141 1.00 19.26 99 GLY A N 1
ATOM 728 C CA . GLY A 1 99 ? 19.471 23.212 -6.300 1.00 19.34 99 GLY A CA 1
ATOM 729 C C . GLY A 1 99 ? 20.991 23.138 -6.397 1.00 22.59 99 GLY A C 1
ATOM 730 O O . GLY A 1 99 ? 21.525 22.180 -6.959 1.00 19.85 99 GLY A O 1
ATOM 731 N N . ASP A 1 100 ? 21.695 24.150 -5.896 1.00 18.46 100 ASP A N 1
ATOM 732 C CA . ASP A 1 100 ? 23.150 24.099 -5.942 1.00 22.88 100 ASP A CA 1
ATOM 733 C C . ASP A 1 100 ? 23.677 23.199 -4.823 1.00 19.45 100 ASP A C 1
ATOM 734 O O . ASP A 1 100 ? 24.550 22.362 -5.057 1.00 20.36 100 ASP A O 1
ATOM 739 N N . MET A 1 101 ? 23.134 23.335 -3.617 1.00 18.14 101 MET A N 1
ATOM 740 C CA . MET A 1 101 ? 23.564 22.478 -2.508 1.00 18.13 101 MET A CA 1
ATOM 741 C C . MET A 1 101 ? 23.359 21.006 -2.889 1.00 19.92 101 MET A C 1
ATOM 742 O O . MET A 1 101 ? 24.146 20.138 -2.510 1.00 20.17 101 MET A O 1
ATOM 747 N N . TYR A 1 102 ? 22.301 20.740 -3.648 1.00 19.46 102 TYR A N 1
ATOM 748 C CA . TYR A 1 102 ? 21.976 19.389 -4.113 1.00 18.45 102 TYR A CA 1
ATOM 749 C C . TYR A 1 102 ? 23.186 18.706 -4.763 1.00 19.25 102 TYR A C 1
ATOM 750 O O . TYR A 1 102 ? 23.344 17.496 -4.642 1.00 22.14 102 TYR A O 1
ATOM 759 N N . LYS A 1 103 ? 24.042 19.484 -5.435 1.00 24.27 103 LYS A N 1
ATOM 760 C CA . LYS A 1 103 ? 25.221 18.935 -6.120 1.00 25.51 103 LYS A CA 1
ATOM 761 C C . LYS A 1 103 ? 26.577 19.227 -5.467 1.00 25.55 103 LYS A C 1
ATOM 762 O O . LYS A 1 103 ? 27.629 18.988 -6.064 1.00 25.55 103 LYS A O 1
ATOM 768 N N . ILE A 1 104 ? 26.567 19.752 -4.253 1.00 23.57 104 ILE A N 1
ATOM 769 C CA . ILE A 1 104 ? 27.828 20.033 -3.581 1.00 21.35 104 ILE A CA 1
ATOM 770 C C . ILE A 1 104 ? 28.523 18.710 -3.336 1.00 20.64 104 ILE A C 1
ATOM 771 O O . ILE A 1 104 ? 27.918 17.774 -2.822 1.00 20.69 104 ILE A O 1
ATOM 776 N N . PRO A 1 105 ? 29.806 18.606 -3.717 1.00 21.26 105 PRO A N 1
ATOM 777 C CA . PRO A 1 105 ? 30.542 17.356 -3.516 1.00 22.15 105 PRO A CA 1
ATOM 778 C C . PRO A 1 105 ? 31.049 17.191 -2.090 1.00 24.23 105 PRO A C 1
ATOM 779 O O . PRO A 1 105 ? 31.201 18.171 -1.357 1.00 22.78 105 PRO A O 1
ATOM 783 N N . THR A 1 106 ? 31.271 15.937 -1.708 1.00 20.64 106 THR A N 1
ATOM 784 C CA . THR A 1 106 ? 31.840 15.579 -0.411 1.00 22.16 106 THR A CA 1
ATOM 785 C C . THR A 1 106 ? 32.584 14.274 -0.675 1.00 23.38 106 THR A C 1
ATOM 786 O O . THR A 1 106 ? 32.322 13.601 -1.673 1.00 24.01 106 THR A O 1
ATOM 790 N N . PRO A 1 107 ? 33.518 13.893 0.210 1.00 26.20 107 PRO A N 1
ATOM 791 C CA . PRO A 1 107 ? 34.221 12.633 -0.066 1.00 29.28 107 PRO A CA 1
ATOM 792 C C . PRO A 1 107 ? 33.307 11.410 -0.080 1.00 31.56 107 PRO A C 1
ATOM 793 O O . PRO A 1 107 ? 33.708 10.339 -0.529 1.00 28.84 107 PRO A O 1
ATOM 797 N N . MET A 1 108 ? 32.071 11.575 0.389 1.00 29.18 108 MET A N 1
ATOM 798 C CA . MET A 1 108 ? 31.127 10.465 0.401 1.00 30.80 108 MET A CA 1
ATOM 799 C C . MET A 1 108 ? 29.945 10.646 -0.539 1.00 30.05 108 MET A C 1
ATOM 800 O O . MET A 1 108 ? 28.936 9.961 -0.420 1.00 30.84 108 MET A O 1
ATOM 805 N N . GLY A 1 109 ? 30.080 11.569 -1.482 1.00 28.83 109 GLY A N 1
ATOM 806 C CA . GLY A 1 109 ? 29.012 11.797 -2.431 1.00 28.77 109 GLY A CA 1
ATOM 807 C C . GLY A 1 109 ? 28.145 12.994 -2.104 1.00 28.76 109 GLY A C 1
ATOM 808 O O . GLY A 1 109 ? 28.175 13.530 -0.993 1.00 26.00 109 GLY A O 1
ATOM 809 N N . SER A 1 110 ? 27.366 13.410 -3.093 1.00 27.86 110 SER A N 1
ATOM 810 C CA . SER A 1 110 ? 26.488 14.558 -2.948 1.00 29.10 110 SER A CA 1
ATOM 811 C C . SER A 1 110 ? 25.061 14.117 -2.628 1.00 23.40 110 SER A C 1
ATOM 812 O O . SER A 1 110 ? 24.763 12.925 -2.570 1.00 20.87 110 SER A O 1
ATOM 815 N N . PHE A 1 111 ? 24.187 15.093 -2.413 1.00 22.35 111 PHE A N 1
ATOM 816 C CA . PHE A 1 111 ? 22.782 14.807 -2.148 1.00 19.06 111 PHE A CA 1
ATOM 817 C C . PHE A 1 111 ? 22.204 14.187 -3.424 1.00 18.36 111 PHE A C 1
ATOM 818 O O . PHE A 1 111 ? 21.338 13.318 -3.359 1.00 23.56 111 PHE A O 1
ATOM 826 N N . ALA A 1 112 ? 22.688 14.631 -4.582 1.00 21.27 112 ALA A N 1
ATOM 827 C CA . ALA A 1 112 ? 22.221 14.071 -5.862 1.00 24.48 112 ALA A CA 1
ATOM 828 C C . ALA A 1 112 ? 22.618 12.587 -5.927 1.00 25.36 112 ALA A C 1
ATOM 829 O O . ALA A 1 112 ? 21.832 11.757 -6.379 1.00 24.20 112 ALA A O 1
ATOM 831 N N . ASP A 1 113 ? 23.822 12.253 -5.455 1.00 25.31 113 ASP A N 1
ATOM 832 C CA . ASP A 1 113 ? 24.260 10.852 -5.443 1.00 25.59 113 ASP A CA 1
ATOM 833 C C . ASP A 1 113 ? 23.364 10.041 -4.507 1.00 25.19 113 ASP A C 1
ATOM 834 O O . ASP A 1 113 ? 23.015 8.889 -4.783 1.00 23.24 113 ASP A O 1
ATOM 839 N N . LEU A 1 114 ? 22.996 10.648 -3.389 1.00 26.00 114 LEU A N 1
ATOM 840 C CA . LEU A 1 114 ? 22.129 9.983 -2.430 1.00 28.27 114 LEU A CA 1
ATOM 841 C C . LEU A 1 114 ? 20.766 9.740 -3.094 1.00 27.12 114 LEU A C 1
ATOM 842 O O . LEU A 1 114 ? 20.167 8.670 -2.954 1.00 29.80 114 LEU A O 1
ATOM 847 N N . LYS A 1 115 ? 20.287 10.728 -3.839 1.00 27.70 115 LYS A N 1
ATOM 848 C CA . LYS A 1 115 ? 19.002 10.606 -4.519 1.00 25.41 115 LYS A CA 1
ATOM 849 C C . LYS A 1 115 ? 19.008 9.434 -5.514 1.00 31.27 115 LYS A C 1
ATOM 850 O O . LYS A 1 115 ? 18.028 8.680 -5.611 1.00 28.79 115 LYS A O 1
ATOM 856 N N . SER A 1 116 ? 20.112 9.270 -6.241 1.00 30.10 116 SER A N 1
ATOM 857 C CA . SER A 1 116 ? 20.198 8.186 -7.215 1.00 32.70 116 SER A CA 1
ATOM 858 C C . SER A 1 116 ? 20.151 6.822 -6.537 1.00 32.77 116 SER A C 1
ATOM 859 O O . SER A 1 116 ? 19.951 5.816 -7.207 1.00 36.93 116 SER A O 1
ATOM 862 N N . GLU A 1 117 ? 20.340 6.779 -5.218 1.00 29.14 117 GLU A N 1
ATOM 863 C CA . GLU A 1 117 ? 20.275 5.507 -4.504 1.00 29.34 117 GLU A CA 1
ATOM 864 C C . GLU A 1 117 ? 18.820 5.208 -4.149 1.00 33.33 117 GLU A C 1
ATOM 865 O O . GLU A 1 117 ? 18.516 4.184 -3.533 1.00 34.01 117 GLU A O 1
ATOM 871 N N . GLY A 1 118 ? 17.926 6.119 -4.527 1.00 32.32 118 GLY A N 1
ATOM 872 C CA . GLY A 1 118 ? 16.515 5.930 -4.254 1.00 30.41 118 GLY A CA 1
ATOM 873 C C . GLY A 1 118 ? 15.988 6.739 -3.086 1.00 31.65 118 GLY A C 1
ATOM 874 O O . GLY A 1 118 ? 14.829 6.589 -2.706 1.00 28.70 118 GLY A O 1
ATOM 875 N N . PHE A 1 119 ? 16.817 7.588 -2.484 1.00 29.15 119 PHE A N 1
ATOM 876 C CA . PHE A 1 119 ? 16.311 8.376 -1.372 1.00 25.53 119 PHE A CA 1
ATOM 877 C C . PHE A 1 119 ? 15.466 9.513 -1.921 1.00 24.06 119 PHE A C 1
ATOM 878 O O . PHE A 1 119 ? 15.704 9.984 -3.031 1.00 23.11 119 PHE A O 1
ATOM 886 N N . ASP A 1 120 ? 14.469 9.937 -1.152 1.00 22.62 120 ASP A N 1
ATOM 887 C CA . ASP A 1 120 ? 13.575 11.004 -1.587 1.00 23.97 120 ASP A CA 1
ATOM 888 C C . ASP A 1 120 ? 14.195 12.380 -1.333 1.00 23.45 120 ASP A C 1
ATOM 889 O O . ASP A 1 120 ? 14.004 12.988 -0.273 1.00 22.78 120 ASP A O 1
ATOM 894 N N . VAL A 1 121 ? 14.942 12.864 -2.311 1.00 23.11 121 VAL A N 1
ATOM 895 C CA . VAL A 1 121 ? 15.587 14.162 -2.188 1.00 24.34 121 VAL A CA 1
ATOM 896 C C . VAL A 1 121 ? 14.975 15.089 -3.216 1.00 22.13 121 VAL A C 1
ATOM 897 O O . VAL A 1 121 ? 14.942 14.774 -4.404 1.00 21.76 121 VAL A O 1
ATOM 901 N N . ARG A 1 122 ? 14.494 16.237 -2.756 1.00 22.63 122 ARG A N 1
ATOM 902 C CA . ARG A 1 122 ? 13.853 17.198 -3.656 1.00 25.52 122 ARG A CA 1
ATOM 903 C C . ARG A 1 122 ? 14.448 18.596 -3.634 1.00 22.40 122 ARG A C 1
ATOM 904 O O . ARG A 1 122 ? 14.693 19.170 -2.569 1.00 19.66 122 ARG A O 1
ATOM 912 N N . ILE A 1 123 ? 14.645 19.147 -4.822 1.00 17.56 123 ILE A N 1
ATOM 913 C CA . ILE A 1 123 ? 15.169 20.495 -4.962 1.00 20.41 123 ILE A CA 1
ATOM 914 C C . ILE A 1 123 ? 14.011 21.463 -4.729 1.00 22.35 123 ILE A C 1
ATOM 915 O O . ILE A 1 123 ? 12.902 21.246 -5.211 1.00 20.91 123 ILE A O 1
ATOM 920 N N . VAL A 1 124 ? 14.252 22.510 -3.949 1.00 23.10 124 VAL A N 1
ATOM 921 C CA . VAL A 1 124 ? 13.208 23.492 -3.685 1.00 20.45 124 VAL A CA 1
ATOM 922 C C . VAL A 1 124 ? 13.781 24.885 -3.912 1.00 22.71 124 VAL A C 1
ATOM 923 O O . VAL A 1 124 ? 15.000 25.075 -3.877 1.00 25.46 124 VAL A O 1
ATOM 927 N N . TYR A 1 125 ? 12.912 25.856 -4.166 1.00 20.52 125 TYR A N 1
ATOM 928 C CA . TYR A 1 125 ? 13.369 27.229 -4.367 1.00 22.93 125 TYR A CA 1
ATOM 929 C C . TYR A 1 125 ? 13.581 27.867 -2.993 1.00 27.26 125 TYR A C 1
ATOM 930 O O . TYR A 1 125 ? 14.461 28.716 -2.809 1.00 25.26 125 TYR A O 1
ATOM 932 N N . GLY A 1 126 ? 12.769 27.452 -2.025 1.00 26.00 126 GLY A N 1
ATOM 933 C CA . GLY A 1 126 ? 12.896 28.017 -0.701 1.00 27.95 126 GLY A CA 1
ATOM 934 C C . GLY A 1 126 ? 12.256 27.158 0.361 1.00 24.87 126 GLY A C 1
ATOM 935 O O . GLY A 1 126 ? 11.588 26.160 0.066 1.00 23.47 126 GLY A O 1
ATOM 936 N N . ILE A 1 127 ? 12.438 27.552 1.612 1.00 23.57 127 ILE A N 1
ATOM 937 C CA . ILE A 1 127 ? 11.875 26.774 2.689 1.00 21.45 127 ILE A CA 1
ATOM 938 C C . ILE A 1 127 ? 10.350 26.809 2.711 1.00 22.54 127 ILE A C 1
ATOM 939 O O . ILE A 1 127 ? 9.738 26.027 3.429 1.00 24.64 127 ILE A O 1
ATOM 944 N N . PHE A 1 128 ? 9.717 27.693 1.937 1.00 24.12 128 PHE A N 1
ATOM 945 C CA . PHE A 1 128 ? 8.258 27.678 1.943 1.00 23.20 128 PHE A CA 1
ATOM 946 C C . PHE A 1 128 ? 7.809 26.422 1.220 1.00 23.86 128 PHE A C 1
ATOM 947 O O . PHE A 1 128 ? 6.745 25.889 1.509 1.00 20.70 128 PHE A O 1
ATOM 955 N N . ASP A 1 129 ? 8.618 25.945 0.273 1.00 25.40 129 ASP A N 1
ATOM 956 C CA . ASP A 1 129 ? 8.280 24.707 -0.436 1.00 22.57 129 ASP A CA 1
ATOM 957 C C . ASP A 1 129 ? 8.360 23.532 0.547 1.00 23.24 129 ASP A C 1
ATOM 958 O O . ASP A 1 129 ? 7.547 22.613 0.487 1.00 23.59 129 ASP A O 1
ATOM 963 N N . THR A 1 130 ? 9.342 23.563 1.444 1.00 18.96 130 THR A N 1
ATOM 964 C CA . THR A 1 130 ? 9.486 22.500 2.451 1.00 20.33 130 THR A CA 1
ATOM 965 C C . THR A 1 130 ? 8.215 22.429 3.308 1.00 19.12 130 THR A C 1
ATOM 966 O O . THR A 1 130 ? 7.680 21.353 3.566 1.00 19.52 130 THR A O 1
ATOM 970 N N . TYR A 1 131 ? 7.749 23.596 3.749 1.00 24.22 131 TYR A N 1
ATOM 971 C CA . TYR A 1 131 ? 6.540 23.696 4.569 1.00 24.46 131 TYR A CA 1
ATOM 972 C C . TYR A 1 131 ? 5.343 23.082 3.822 1.00 22.38 131 TYR A C 1
ATOM 973 O O . TYR A 1 131 ? 4.595 22.276 4.383 1.00 26.99 131 TYR A O 1
ATOM 982 N N . ARG A 1 132 ? 5.190 23.432 2.550 1.00 23.27 132 ARG A N 1
ATOM 983 C CA . ARG A 1 132 ? 4.103 22.903 1.736 1.00 26.60 132 ARG A CA 1
ATOM 984 C C . ARG A 1 132 ? 4.185 21.377 1.644 1.00 25.74 132 ARG A C 1
ATOM 985 O O . ARG A 1 132 ? 3.179 20.690 1.774 1.00 24.61 132 ARG A O 1
ATOM 993 N N . ILE A 1 133 ? 5.392 20.868 1.400 1.00 24.77 133 ILE A N 1
ATOM 994 C CA . ILE A 1 133 ? 5.644 19.427 1.272 1.00 22.86 133 ILE A CA 1
ATOM 995 C C . ILE A 1 133 ? 5.354 18.728 2.601 1.00 23.05 133 ILE A C 1
ATOM 996 O O . ILE A 1 133 ? 4.810 17.619 2.633 1.00 24.60 133 ILE A O 1
ATOM 1001 N N . ALA A 1 134 ? 5.704 19.380 3.701 1.00 21.14 134 ALA A N 1
ATOM 1002 C CA . ALA A 1 134 ? 5.424 18.805 5.012 1.00 24.86 134 ALA A CA 1
ATOM 1003 C C . ALA A 1 134 ? 3.896 18.651 5.131 1.00 26.63 134 ALA A C 1
ATOM 1004 O O . ALA A 1 134 ? 3.397 17.591 5.533 1.00 24.46 134 ALA A O 1
ATOM 1006 N N . LYS A 1 135 ? 3.164 19.708 4.766 1.00 24.45 135 LYS A N 1
ATOM 1007 C CA . LYS A 1 135 ? 1.698 19.687 4.815 1.00 26.03 135 LYS A CA 1
ATOM 1008 C C . LYS A 1 135 ? 1.121 18.650 3.843 1.00 23.85 135 LYS A C 1
ATOM 1009 O O . LYS A 1 135 ? 0.057 18.069 4.101 1.00 25.15 135 LYS A O 1
ATOM 1015 N N . GLU A 1 136 ? 1.819 18.407 2.733 1.00 21.65 136 GLU A N 1
ATOM 1016 C CA . GLU A 1 136 ? 1.370 17.411 1.761 1.00 20.56 136 GLU A CA 1
ATOM 1017 C C . GLU A 1 136 ? 1.608 15.961 2.245 1.00 24.10 136 GLU A C 1
ATOM 1018 O O . GLU A 1 136 ? 0.944 15.031 1.779 1.00 25.57 136 GLU A O 1
ATOM 1024 N N . ASN A 1 137 ? 2.547 15.767 3.168 1.00 23.89 137 ASN A N 1
ATOM 1025 C CA . ASN A 1 137 ? 2.860 14.416 3.664 1.00 27.04 137 ASN A CA 1
ATOM 1026 C C . ASN A 1 137 ? 2.912 14.380 5.190 1.00 29.18 137 ASN A C 1
ATOM 1027 O O . ASN A 1 137 ? 3.979 14.213 5.787 1.00 27.37 137 ASN A O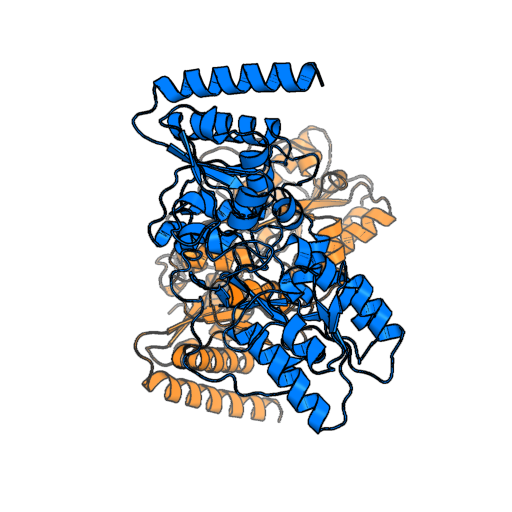 1
ATOM 1032 N N . PRO A 1 138 ? 1.752 14.525 5.841 1.00 27.70 138 PRO A N 1
ATOM 1033 C CA . PRO A 1 138 ? 1.697 14.512 7.305 1.00 29.95 138 PRO A CA 1
ATOM 1034 C C . PRO A 1 138 ? 2.233 13.223 7.936 1.00 32.37 138 PRO A C 1
ATOM 1035 O O . PRO A 1 138 ? 2.619 13.214 9.098 1.00 33.41 138 PRO A O 1
ATOM 1039 N N . ASP A 1 139 ? 2.267 12.143 7.168 1.00 32.40 139 ASP A N 1
ATOM 1040 C CA . ASP A 1 139 ? 2.759 10.864 7.674 1.00 38.71 139 ASP A CA 1
ATOM 1041 C C . ASP A 1 139 ? 4.270 10.694 7.500 1.00 37.51 139 ASP A C 1
ATOM 1042 O O . ASP A 1 139 ? 4.827 9.684 7.921 1.00 37.13 139 ASP A O 1
ATOM 1047 N N . LYS A 1 140 ? 4.922 11.669 6.868 1.00 35.53 140 LYS A N 1
ATOM 1048 C CA . LYS A 1 140 ? 6.366 11.595 6.629 1.00 29.92 140 LYS A CA 1
ATOM 1049 C C . LYS A 1 140 ? 7.134 12.748 7.251 1.00 30.74 140 LYS A C 1
ATOM 1050 O O . LYS A 1 140 ? 6.613 13.849 7.408 1.00 29.55 140 LYS A O 1
ATOM 1056 N N . THR A 1 141 ? 8.385 12.489 7.605 1.00 27.44 141 THR A N 1
ATOM 1057 C CA . THR A 1 141 ? 9.221 13.526 8.172 1.00 26.75 141 THR A CA 1
ATOM 1058 C C . THR A 1 141 ? 9.781 14.286 6.964 1.00 23.55 141 THR A C 1
ATOM 1059 O O . THR A 1 141 ? 10.265 13.669 6.022 1.00 22.88 141 THR A O 1
ATOM 1063 N N . VAL A 1 142 ? 9.679 15.611 6.985 1.00 21.65 142 VAL A N 1
ATOM 1064 C CA . VAL A 1 142 ? 10.196 16.426 5.890 1.00 24.13 142 VAL A CA 1
ATOM 1065 C C . VAL A 1 142 ? 11.262 17.311 6.500 1.00 22.67 142 VAL A C 1
ATOM 1066 O O . VAL A 1 142 ? 11.003 18.054 7.458 1.00 24.29 142 VAL A O 1
ATOM 1070 N N A VAL A 1 143 ? 12.469 17.231 5.952 0.50 21.20 143 VAL A N 1
ATOM 1071 N N B VAL A 1 143 ? 12.470 17.214 5.950 0.50 21.17 143 VAL A N 1
ATOM 1072 C CA A VAL A 1 143 ? 13.587 18.013 6.463 0.50 19.55 143 VAL A CA 1
ATOM 1073 C CA B VAL A 1 143 ? 13.619 17.976 6.443 0.50 19.62 143 VAL A CA 1
ATOM 1074 C C A VAL A 1 143 ? 14.292 18.831 5.390 0.50 20.79 143 VAL A C 1
ATOM 1075 C C B VAL A 1 143 ? 14.293 18.833 5.375 0.50 20.85 143 VAL A C 1
ATOM 1076 O O A VAL A 1 143 ? 14.628 18.318 4.325 0.50 21.75 143 VAL A O 1
ATOM 1077 O O B VAL A 1 143 ? 14.610 18.346 4.289 0.50 22.01 143 VAL A O 1
ATOM 1084 N N . HIS A 1 144 ? 14.526 20.105 5.688 1.00 20.10 144 HIS A N 1
ATOM 1085 C CA . HIS A 1 144 ? 15.215 20.995 4.757 1.00 20.31 144 HIS A CA 1
ATOM 1086 C C . HIS A 1 144 ? 16.654 21.124 5.228 1.00 20.92 144 HIS A C 1
ATOM 1087 O O . HIS A 1 144 ? 16.901 21.558 6.362 1.00 19.81 144 HIS A O 1
ATOM 1094 N N . PHE A 1 145 ? 17.608 20.695 4.392 1.00 20.75 145 PHE A N 1
ATOM 1095 C CA . PHE A 1 145 ? 18.979 20.931 4.740 1.00 21.53 145 PHE A CA 1
ATOM 1096 C C . PHE A 1 145 ? 19.086 22.442 4.578 1.00 20.33 145 PHE A C 1
ATOM 1097 O O . PHE A 1 145 ? 18.902 22.978 3.486 1.00 20.80 145 PHE A O 1
ATOM 1105 N N . SER A 1 146 ? 19.366 23.149 5.651 1.00 19.71 146 SER A N 1
ATOM 1106 C CA . SER A 1 146 ? 19.232 24.602 5.554 1.00 18.21 146 SER A CA 1
ATOM 1107 C C . SER A 1 146 ? 20.476 25.487 5.720 1.00 22.19 146 SER A C 1
ATOM 1108 O O . SER A 1 146 ? 20.823 25.862 6.826 1.00 20.79 146 SER A O 1
ATOM 1111 N N . PRO A 1 147 ? 21.159 25.840 4.598 1.00 19.14 147 PRO A N 1
ATOM 1112 C CA . PRO A 1 147 ? 22.321 26.740 4.672 1.00 19.80 147 PRO A CA 1
ATOM 1113 C C . PRO A 1 147 ? 21.792 28.162 4.469 1.00 18.28 147 PRO A C 1
ATOM 1114 O O . PRO A 1 147 ? 20.592 28.365 4.319 1.00 22.72 147 PRO A O 1
ATOM 1118 N N . GLY A 1 148 ? 22.684 29.139 4.437 1.00 21.47 148 GLY A N 1
ATOM 1119 C CA . GLY A 1 148 ? 22.240 30.498 4.216 1.00 19.08 148 GLY A CA 1
ATOM 1120 C C . GLY A 1 148 ? 22.734 31.530 5.205 1.00 24.67 148 GLY A C 1
ATOM 1121 O O . GLY A 1 148 ? 22.872 31.257 6.409 1.00 23.01 148 GLY A O 1
ATOM 1122 N N . PHE A 1 149 ? 23.024 32.716 4.687 1.00 19.82 149 PHE A N 1
ATOM 1123 C CA . PHE A 1 149 ? 23.469 33.817 5.527 1.00 24.89 149 PHE A CA 1
ATOM 1124 C C . PHE A 1 149 ? 22.194 34.487 6.048 1.00 24.90 149 PHE A C 1
ATOM 1125 O O . PHE A 1 149 ? 21.099 33.960 5.861 1.00 22.79 149 PHE A O 1
ATOM 1133 N N . GLU A 1 150 ? 22.330 35.645 6.681 1.00 26.48 150 GLU A N 1
ATOM 1134 C CA . GLU A 1 150 ? 21.182 36.341 7.254 1.00 27.67 150 GLU A CA 1
ATOM 1135 C C . GLU A 1 150 ? 19.972 36.484 6.328 1.00 24.69 150 GLU A C 1
ATOM 1136 O O . GLU A 1 150 ? 18.828 36.369 6.761 1.00 25.49 150 GLU A O 1
ATOM 1142 N N . THR A 1 151 ? 20.224 36.728 5.052 1.00 22.08 151 THR A N 1
ATOM 1143 C CA . THR A 1 151 ? 19.160 36.888 4.070 1.00 21.90 151 THR A CA 1
ATOM 1144 C C . THR A 1 151 ? 18.256 35.663 3.953 1.00 23.65 151 THR A C 1
ATOM 1145 O O . THR A 1 151 ? 17.039 35.774 3.794 1.00 25.83 151 THR A O 1
ATOM 1149 N N . THR A 1 152 ? 18.858 34.487 4.044 1.00 24.93 152 THR A N 1
ATOM 1150 C CA . THR A 1 152 ? 18.122 33.238 3.923 1.00 22.61 152 THR A CA 1
ATOM 1151 C C . THR A 1 152 ? 17.649 32.720 5.279 1.00 24.35 152 THR A C 1
ATOM 1152 O O . THR A 1 152 ? 16.667 31.984 5.370 1.00 23.14 152 THR A O 1
ATOM 1156 N N . THR A 1 153 ? 18.348 33.108 6.340 1.00 26.75 153 THR A N 1
ATOM 1157 C CA . THR A 1 153 ? 17.965 32.683 7.676 1.00 21.61 153 THR A CA 1
ATOM 1158 C C . THR A 1 153 ? 16.630 33.337 8.060 1.00 24.47 153 THR A C 1
ATOM 1159 O O . THR A 1 153 ? 15.774 32.699 8.673 1.00 26.75 153 THR A O 1
ATOM 1163 N N . ALA A 1 154 ? 16.450 34.604 7.692 1.00 22.51 154 ALA A N 1
ATOM 1164 C CA . ALA A 1 154 ? 15.207 35.314 8.005 1.00 23.43 154 ALA A CA 1
ATOM 1165 C C . ALA A 1 154 ? 13.962 34.519 7.561 1.00 24.96 154 ALA A C 1
ATOM 1166 O O . ALA A 1 154 ? 13.060 34.282 8.367 1.00 23.01 154 ALA A O 1
ATOM 1168 N N . PRO A 1 155 ? 13.892 34.095 6.276 1.00 23.15 155 PRO A N 1
ATOM 1169 C CA . PRO A 1 155 ? 12.695 33.335 5.891 1.00 21.05 155 PRO A CA 1
ATOM 1170 C C . PRO A 1 155 ? 12.584 31.988 6.603 1.00 22.92 155 PRO A C 1
ATOM 1171 O O . PRO A 1 155 ? 11.479 31.498 6.849 1.00 22.46 155 PRO A O 1
ATOM 1175 N N . ALA A 1 156 ? 13.720 31.385 6.940 1.00 22.64 156 ALA A N 1
ATOM 1176 C CA . ALA A 1 156 ? 13.674 30.115 7.659 1.00 23.93 156 ALA A CA 1
ATOM 1177 C C . ALA A 1 156 ? 12.987 30.381 9.005 1.00 27.68 156 ALA A C 1
ATOM 1178 O O . ALA A 1 156 ? 12.078 29.650 9.393 1.00 29.14 156 ALA A O 1
ATOM 1180 N N . ALA A 1 157 ? 13.410 31.439 9.700 1.00 23.30 157 ALA A N 1
ATOM 1181 C CA . ALA A 1 157 ? 12.811 31.790 10.990 1.00 27.46 157 ALA A CA 1
ATOM 1182 C C . ALA A 1 157 ? 11.314 32.060 10.834 1.00 29.22 157 ALA A C 1
ATOM 1183 O O . ALA A 1 157 ? 10.506 31.690 11.693 1.00 26.78 157 ALA A O 1
ATOM 1185 N N . GLY A 1 158 ? 10.948 32.711 9.733 1.00 30.21 158 GLY A N 1
ATOM 1186 C CA . GLY A 1 158 ? 9.548 33.013 9.492 1.00 28.79 158 GLY A CA 1
ATOM 1187 C C . GLY A 1 158 ? 8.693 31.768 9.331 1.00 29.51 158 GLY A C 1
ATOM 1188 O O . GLY A 1 158 ? 7.574 31.708 9.845 1.00 25.36 158 GLY A O 1
ATOM 1189 N N . MET A 1 159 ? 9.220 30.769 8.626 1.00 27.18 159 MET A N 1
ATOM 1190 C CA . MET A 1 159 ? 8.490 29.530 8.391 1.00 26.16 159 MET A CA 1
ATOM 1191 C C . MET A 1 159 ? 8.394 28.718 9.682 1.00 28.00 159 MET A C 1
ATOM 1192 O O . MET A 1 159 ? 7.382 28.059 9.940 1.00 27.47 159 MET A O 1
ATOM 1197 N N . LEU A 1 160 ? 9.451 28.764 10.487 1.00 25.26 160 LEU A N 1
ATOM 1198 C CA . LEU A 1 160 ? 9.467 28.044 11.754 1.00 29.09 160 LEU A CA 1
ATOM 1199 C C . LEU A 1 160 ? 8.395 28.636 12.667 1.00 31.16 160 LEU A C 1
ATOM 1200 O O . LEU A 1 160 ? 7.708 27.913 13.392 1.00 31.51 160 LEU A O 1
ATOM 1205 N N . ASN A 1 161 ? 8.249 29.956 12.627 1.00 34.96 161 ASN A N 1
ATOM 1206 C CA . ASN A 1 161 ? 7.259 30.602 13.468 1.00 37.09 161 ASN A CA 1
ATOM 1207 C C . ASN A 1 161 ? 5.875 30.161 13.038 1.00 36.36 161 ASN A C 1
ATOM 1208 O O . ASN A 1 161 ? 4.984 29.997 13.862 1.00 38.70 161 ASN A O 1
ATOM 1213 N N . VAL A 1 162 ? 5.695 29.964 11.738 1.00 36.49 162 VAL A N 1
ATOM 1214 C CA . VAL A 1 162 ? 4.413 29.514 11.228 1.00 30.71 162 VAL A CA 1
ATOM 1215 C C . VAL A 1 162 ? 4.193 28.058 11.638 1.00 34.42 162 VAL A C 1
ATOM 1216 O O . VAL A 1 162 ? 3.102 27.690 12.065 1.00 31.70 162 VAL A O 1
ATOM 1220 N N . ALA A 1 163 ? 5.230 27.231 11.526 1.00 31.19 163 ALA A N 1
ATOM 1221 C CA . ALA A 1 163 ? 5.097 25.819 11.890 1.00 30.24 163 ALA A CA 1
ATOM 1222 C C . ALA A 1 163 ? 4.811 25.656 13.381 1.00 31.09 163 ALA A C 1
ATOM 1223 O O . ALA A 1 163 ? 4.058 24.761 13.779 1.00 30.08 163 ALA A O 1
ATOM 1225 N N . ALA A 1 164 ? 5.415 26.529 14.187 1.00 29.09 164 ALA A N 1
ATOM 1226 C CA . ALA A 1 164 ? 5.258 26.530 15.642 1.00 33.80 164 ALA A CA 1
ATOM 1227 C C . ALA A 1 164 ? 3.821 26.855 16.022 1.00 36.46 164 ALA A C 1
ATOM 1228 O O . ALA A 1 164 ? 3.264 26.242 16.925 1.00 37.45 164 ALA A O 1
ATOM 1230 N N . GLN A 1 165 ? 3.228 27.826 15.330 1.00 39.87 165 GLN A N 1
ATOM 1231 C CA . GLN A 1 165 ? 1.841 28.220 15.586 1.00 42.93 165 GLN A CA 1
ATOM 1232 C C . GLN A 1 165 ? 0.893 27.073 15.242 1.00 39.78 165 GLN A C 1
ATOM 1233 O O . GLN A 1 165 ? -0.093 26.857 15.930 1.00 39.91 165 GLN A O 1
ATOM 1239 N N . GLU A 1 166 ? 1.204 26.349 14.170 1.00 39.56 166 GLU A N 1
ATOM 1240 C CA . GLU A 1 166 ? 0.399 25.214 13.703 1.00 37.77 166 GLU A CA 1
ATOM 1241 C C . GLU A 1 166 ? 0.721 23.931 14.444 1.00 37.43 166 GLU A C 1
ATOM 1242 O O . GLU A 1 166 ? -0.015 22.958 14.344 1.00 38.62 166 GLU A O 1
ATOM 1248 N N . GLU A 1 167 ? 1.831 23.930 15.168 1.00 36.54 167 GLU A N 1
ATOM 1249 C CA . GLU A 1 167 ? 2.293 22.741 15.865 1.00 39.84 167 GLU A CA 1
ATOM 1250 C C . GLU A 1 167 ? 2.566 21.636 14.844 1.00 39.43 167 GLU A C 1
ATOM 1251 O O . GLU A 1 167 ? 2.251 20.471 15.085 1.00 40.83 167 GLU A O 1
ATOM 1257 N N . LEU A 1 168 ? 3.130 22.009 13.693 1.00 36.60 168 LEU A N 1
ATOM 1258 C CA . LEU A 1 168 ? 3.464 21.039 12.648 1.00 33.54 168 LEU A CA 1
ATOM 1259 C C . LEU A 1 168 ? 4.600 20.234 13.255 1.00 37.55 168 LEU A C 1
ATOM 1260 O O . LEU A 1 168 ? 5.619 20.804 13.644 1.00 37.06 168 LEU A O 1
ATOM 1265 N N . GLU A 1 169 ? 4.444 18.919 13.334 1.00 37.60 169 GLU A N 1
ATOM 1266 C CA . GLU A 1 169 ? 5.476 18.092 13.949 1.00 38.01 169 GLU A CA 1
ATOM 1267 C C . GLU A 1 169 ? 6.346 17.287 13.000 1.00 35.06 169 GLU A C 1
ATOM 1268 O O . GLU A 1 169 ? 7.275 16.610 13.440 1.00 33.61 169 GLU A O 1
ATOM 1274 N N . ASN A 1 170 ? 6.056 17.359 11.705 1.00 31.15 170 ASN A N 1
ATOM 1275 C CA . ASN A 1 170 ? 6.838 16.619 10.722 1.00 28.07 170 ASN A CA 1
ATOM 1276 C C . ASN A 1 170 ? 7.647 17.591 9.866 1.00 25.86 170 ASN A C 1
ATOM 1277 O O . ASN A 1 170 ? 8.102 17.241 8.781 1.00 25.58 170 ASN A O 1
ATOM 1282 N N . PHE A 1 171 ? 7.827 18.808 10.366 1.00 24.66 171 PHE A N 1
ATOM 1283 C CA . PHE A 1 171 ? 8.571 19.842 9.645 1.00 25.75 171 PHE A CA 1
ATOM 1284 C C . PHE A 1 171 ? 9.884 20.134 10.376 1.00 26.28 171 PHE A C 1
ATOM 1285 O O . PHE A 1 171 ? 9.883 20.728 11.448 1.00 27.74 171 PHE A O 1
ATOM 1293 N N . LYS A 1 172 ? 11.009 19.725 9.799 1.00 25.75 172 LYS A N 1
ATOM 1294 C CA . LYS A 1 172 ? 12.299 19.960 10.449 1.00 22.05 172 LYS A CA 1
ATOM 1295 C C . LYS A 1 172 ? 13.339 20.564 9.512 1.00 25.85 172 LYS A C 1
ATOM 1296 O O . LYS A 1 172 ? 13.161 20.596 8.291 1.00 19.47 172 LYS A O 1
ATOM 1302 N N . ILE A 1 173 ? 14.433 21.039 10.096 1.00 23.10 173 ILE A N 1
ATOM 1303 C CA . ILE A 1 173 ? 15.531 21.573 9.329 1.00 24.90 173 ILE A CA 1
ATOM 1304 C C . ILE A 1 173 ? 16.814 21.045 9.934 1.00 24.20 173 ILE A C 1
ATOM 1305 O O . ILE A 1 173 ? 16.872 20.677 11.119 1.00 23.26 173 ILE A O 1
ATOM 1310 N N . TYR A 1 174 ? 17.829 21.001 9.102 1.00 21.88 174 TYR A N 1
ATOM 1311 C CA . TYR A 1 174 ? 19.170 20.716 9.564 1.00 21.28 174 TYR A CA 1
ATOM 1312 C C . TYR A 1 174 ? 19.830 22.072 9.498 1.00 21.55 174 TYR A C 1
ATOM 1313 O O . TYR A 1 174 ? 20.199 22.525 8.417 1.00 18.65 174 TYR A O 1
ATOM 1322 N N . SER A 1 175 ? 19.988 22.740 10.628 1.00 22.42 175 SER A N 1
ATOM 1323 C CA . SER A 1 175 ? 20.522 24.092 10.594 1.00 19.58 175 SER A CA 1
ATOM 1324 C C . SER A 1 175 ? 22.021 24.243 10.357 1.00 23.60 175 SER A C 1
ATOM 1325 O O . SER A 1 175 ? 22.857 23.752 11.134 1.00 22.59 175 SER A O 1
ATOM 1328 N N . VAL A 1 176 ? 22.358 24.919 9.262 1.00 21.05 176 VAL A N 1
ATOM 1329 C CA . VAL A 1 176 ? 23.751 25.216 8.961 1.00 20.37 176 VAL A CA 1
ATOM 1330 C C . VAL A 1 176 ? 23.830 26.683 8.548 1.00 20.64 176 VAL A C 1
ATOM 1331 O O . VAL A 1 176 ? 24.627 27.076 7.700 1.00 21.43 176 VAL A O 1
ATOM 1335 N N . HIS A 1 177 ? 22.988 27.496 9.182 1.00 20.58 177 HIS A N 1
ATOM 1336 C CA . HIS A 1 177 ? 22.962 28.925 8.903 1.00 22.38 177 HIS A CA 1
ATOM 1337 C C . HIS A 1 177 ? 24.232 29.587 9.425 1.00 25.55 177 HIS A C 1
ATOM 1338 O O . HIS A 1 177 ? 24.831 29.137 10.411 1.00 25.84 177 HIS A O 1
ATOM 1345 N N . ARG A 1 178 ? 24.643 30.651 8.751 1.00 26.12 178 ARG A N 1
ATOM 1346 C CA . ARG A 1 178 ? 25.870 31.349 9.103 1.00 25.51 178 ARG A CA 1
ATOM 1347 C C . ARG A 1 178 ? 25.707 32.862 9.133 1.00 26.56 178 ARG A C 1
ATOM 1348 O O . ARG A 1 178 ? 24.791 33.409 8.506 1.00 24.07 178 ARG A O 1
ATOM 1356 N N . LEU A 1 179 ? 26.614 33.520 9.858 1.00 24.83 179 LEU A N 1
ATOM 1357 C CA . LEU A 1 179 ? 26.634 34.978 9.996 1.00 28.03 179 LEU A CA 1
ATOM 1358 C C . LEU A 1 179 ? 27.800 35.546 9.189 1.00 23.96 179 LEU A C 1
ATOM 1359 O O . LEU A 1 179 ? 28.885 34.980 9.186 1.00 27.78 179 LEU A O 1
ATOM 1364 N N . THR A 1 180 ? 27.581 36.690 8.552 1.00 25.62 180 THR A N 1
ATOM 1365 C CA . THR A 1 180 ? 28.593 37.314 7.714 1.00 26.18 180 THR A CA 1
ATOM 1366 C C . THR A 1 180 ? 29.672 38.164 8.400 1.00 26.77 180 THR A C 1
ATOM 1367 O O . THR A 1 180 ? 30.858 38.010 8.111 1.00 27.18 180 THR A O 1
ATOM 1371 N N . PRO A 1 181 ? 29.283 39.072 9.308 1.00 26.97 181 PRO A N 1
ATOM 1372 C CA . PRO A 1 181 ? 30.305 39.899 9.965 1.00 29.49 181 PRO A CA 1
ATOM 1373 C C . PRO A 1 181 ? 31.491 39.129 10.568 1.00 29.05 181 PRO A C 1
ATOM 1374 O O . PRO A 1 181 ? 32.645 39.506 10.370 1.00 30.70 181 PRO A O 1
ATOM 1378 N N . PRO A 1 182 ? 31.227 38.031 11.296 1.00 33.92 182 PRO A N 1
ATOM 1379 C CA . PRO A 1 182 ? 32.340 37.277 11.881 1.00 33.95 182 PRO A CA 1
ATOM 1380 C C . PRO A 1 182 ? 33.377 36.854 10.853 1.00 37.94 182 PRO A C 1
ATOM 1381 O O . PRO A 1 182 ? 34.577 36.869 11.130 1.00 40.44 182 PRO A O 1
ATOM 1385 N N . ALA A 1 183 ? 32.919 36.485 9.661 1.00 36.16 183 ALA A N 1
ATOM 1386 C CA . ALA A 1 183 ? 33.836 36.049 8.617 1.00 35.02 183 ALA A CA 1
ATOM 1387 C C . ALA A 1 183 ? 34.797 37.164 8.263 1.00 34.84 183 ALA A C 1
ATOM 1388 O O . ALA A 1 183 ? 35.995 36.931 8.101 1.00 37.90 183 ALA A O 1
ATOM 1390 N N . VAL A 1 184 ? 34.260 38.371 8.126 1.00 35.92 184 VAL A N 1
ATOM 1391 C CA . VAL A 1 184 ? 35.065 39.539 7.787 1.00 38.11 184 VAL A CA 1
ATOM 1392 C C . VAL A 1 184 ? 36.143 39.753 8.849 1.00 40.67 184 VAL A C 1
ATOM 1393 O O . VAL A 1 184 ? 37.287 40.093 8.531 1.00 40.24 184 VAL A O 1
ATOM 1397 N N . GLU A 1 185 ? 35.776 39.534 10.107 1.00 40.91 185 GLU A N 1
ATOM 1398 C CA . GLU A 1 185 ? 36.710 39.707 11.212 1.00 45.70 185 GLU A CA 1
ATOM 1399 C C . GLU A 1 185 ? 37.842 38.678 11.157 1.00 47.76 185 GLU A C 1
ATOM 1400 O O . GLU A 1 185 ? 39.017 39.029 11.269 1.00 47.61 185 GLU A O 1
ATOM 1406 N N . VAL A 1 186 ? 37.488 37.410 10.977 1.00 47.57 186 VAL A N 1
ATOM 1407 C CA . VAL A 1 186 ? 38.483 36.347 10.913 1.00 51.22 186 VAL A CA 1
ATOM 1408 C C . VAL A 1 186 ? 39.460 36.538 9.756 1.00 53.31 186 VAL A C 1
ATOM 1409 O O . VAL A 1 186 ? 40.670 36.390 9.933 1.00 55.19 186 VAL A O 1
ATOM 1413 N N . LEU A 1 187 ? 38.937 36.853 8.574 1.00 53.75 187 LEU A N 1
ATOM 1414 C CA . LEU A 1 187 ? 39.787 37.053 7.406 1.00 54.70 187 LEU A CA 1
ATOM 1415 C C . LEU A 1 187 ? 40.838 38.114 7.673 1.00 57.20 187 LEU A C 1
ATOM 1416 O O . LEU A 1 187 ? 41.998 37.968 7.281 1.00 57.98 187 LEU A O 1
ATOM 1421 N N . LEU A 1 188 ? 40.428 39.181 8.347 1.00 57.57 188 LEU A N 1
ATOM 1422 C CA . LEU A 1 188 ? 41.341 40.261 8.674 1.00 58.42 188 LEU A CA 1
ATOM 1423 C C . LEU A 1 188 ? 42.446 39.778 9.619 1.00 58.69 188 LEU A C 1
ATOM 1424 O O . LEU A 1 188 ? 43.635 39.943 9.337 1.00 55.36 188 LEU A O 1
ATOM 1429 N N . LYS A 1 189 ? 42.052 39.163 10.730 1.00 58.90 189 LYS A N 1
ATOM 1430 C CA . LYS A 1 189 ? 43.021 38.665 11.698 1.00 59.92 189 LYS A CA 1
ATOM 1431 C C . LYS A 1 189 ? 43.920 37.570 11.135 1.00 60.10 189 LYS A C 1
ATOM 1432 O O . LYS A 1 189 ? 45.049 37.395 11.587 1.00 60.94 189 LYS A O 1
ATOM 1438 N N . GLN A 1 190 ? 43.429 36.835 10.145 1.00 62.20 190 GLN A N 1
ATOM 1439 C CA . GLN A 1 190 ? 44.224 35.773 9.542 1.00 64.49 190 GLN A CA 1
ATOM 1440 C C . GLN A 1 190 ? 45.002 36.218 8.310 1.00 65.49 190 GLN A C 1
ATOM 1441 O O . GLN A 1 190 ? 45.233 35.431 7.391 1.00 67.83 190 GLN A O 1
ATOM 1447 N N . GLY A 1 191 ? 45.411 37.480 8.294 1.00 65.17 191 GLY A N 1
ATOM 1448 C CA . GLY A 1 191 ? 46.176 37.975 7.169 1.00 65.39 191 GLY A CA 1
ATOM 1449 C C . GLY A 1 191 ? 45.365 38.783 6.181 1.00 66.81 191 GLY A C 1
ATOM 1450 O O . GLY A 1 191 ? 45.357 40.016 6.272 1.00 67.73 191 GLY A O 1
ATOM 1451 N N . THR A 1 192 ? 44.690 38.090 5.255 1.00 64.73 192 THR A N 1
ATOM 1452 C CA . THR A 1 192 ? 43.873 38.719 4.211 1.00 63.86 192 THR A CA 1
ATOM 1453 C C . THR A 1 192 ? 43.853 40.228 4.386 1.00 63.83 192 THR A C 1
ATOM 1454 O O . THR A 1 192 ? 43.129 40.755 5.233 1.00 67.23 192 THR A O 1
ATOM 1458 N N . VAL A 1 193 ? 44.657 40.922 3.588 1.00 60.83 193 VAL A N 1
ATOM 1459 C CA . VAL A 1 193 ? 44.749 42.369 3.693 1.00 57.38 193 VAL A CA 1
ATOM 1460 C C . VAL A 1 193 ? 43.808 43.133 2.764 1.00 53.32 193 VAL A C 1
ATOM 1461 O O . VAL A 1 193 ? 43.686 42.818 1.575 1.00 48.83 193 VAL A O 1
ATOM 1465 N N . PHE A 1 194 ? 43.137 44.127 3.347 1.00 49.34 194 PHE A N 1
ATOM 1466 C CA . PHE A 1 194 ? 42.205 45.012 2.649 1.00 45.68 194 PHE A CA 1
ATOM 1467 C C . PHE A 1 194 ? 41.984 46.239 3.537 1.00 43.76 194 PHE A C 1
ATOM 1468 O O . PHE A 1 194 ? 42.040 46.135 4.758 1.00 43.22 194 PHE A O 1
ATOM 1476 N N . GLN A 1 195 ? 41.743 47.395 2.919 1.00 42.51 195 GLN A N 1
ATOM 1477 C CA . GLN A 1 195 ? 41.553 48.649 3.654 1.00 41.42 195 GLN A CA 1
ATOM 1478 C C . GLN A 1 195 ? 40.146 49.250 3.550 1.00 38.90 195 GLN A C 1
ATOM 1479 O O . GLN A 1 195 ? 39.922 50.393 3.950 1.00 39.50 195 GLN A O 1
ATOM 1485 N N . GLY A 1 196 ? 39.203 48.490 3.008 1.00 37.14 196 GLY A N 1
ATOM 1486 C CA . GLY A 1 196 ? 37.842 48.985 2.879 1.00 31.58 196 GLY A CA 1
ATOM 1487 C C . GLY A 1 196 ? 36.866 47.845 2.658 1.00 30.83 196 GLY A C 1
ATOM 1488 O O . GLY A 1 196 ? 37.249 46.792 2.160 1.00 30.32 196 GLY A O 1
ATOM 1489 N N . LEU A 1 197 ? 35.604 48.044 3.021 1.00 30.25 197 LEU A N 1
ATOM 1490 C CA . LEU A 1 197 ? 34.614 46.992 2.827 1.00 30.50 197 LEU A CA 1
ATOM 1491 C C . LEU A 1 197 ? 33.338 47.446 2.143 1.00 30.62 197 LEU A C 1
ATOM 1492 O O . LEU A 1 197 ? 32.767 48.488 2.486 1.00 28.39 197 LEU A O 1
ATOM 1497 N N . ILE A 1 198 ? 32.905 46.695 1.160 1.00 27.67 198 ILE A N 1
ATOM 1498 C CA . ILE A 1 198 ? 31.639 46.890 0.493 1.00 29.43 198 ILE A CA 1
ATOM 1499 C C . ILE A 1 198 ? 30.735 45.926 1.215 1.00 28.00 198 ILE A C 1
ATOM 1500 O O . ILE A 1 198 ? 30.776 44.719 0.963 1.00 29.89 198 ILE A O 1
ATOM 1505 N N . ALA A 1 199 ? 29.908 46.424 2.127 1.00 29.09 199 ALA A N 1
ATOM 1506 C CA . ALA A 1 199 ? 29.006 45.571 2.899 1.00 29.57 199 ALA A CA 1
ATOM 1507 C C . ALA A 1 199 ? 27.897 45.010 2.013 1.00 28.91 199 ALA A C 1
ATOM 1508 O O . ALA A 1 199 ? 27.339 45.719 1.184 1.00 32.03 199 ALA A O 1
ATOM 1510 N N . PRO A 1 200 ? 27.564 43.723 2.175 1.00 29.48 200 PRO A N 1
ATOM 1511 C CA . PRO A 1 200 ? 26.509 43.147 1.338 1.00 31.02 200 PRO A CA 1
ATOM 1512 C C . PRO A 1 200 ? 25.137 43.782 1.510 1.00 32.74 200 PRO A C 1
ATOM 1513 O O . PRO A 1 200 ? 24.655 43.959 2.634 1.00 30.09 200 PRO A O 1
ATOM 1517 N N . GLY A 1 201 ? 24.515 44.107 0.374 1.00 31.58 201 GLY A N 1
ATOM 1518 C CA . GLY A 1 201 ? 23.206 44.735 0.369 1.00 30.17 201 GLY A CA 1
ATOM 1519 C C . GLY A 1 201 ? 22.066 43.952 1.007 1.00 34.12 201 GLY A C 1
ATOM 1520 O O . GLY A 1 201 ? 21.364 44.491 1.867 1.00 33.69 201 GLY A O 1
ATOM 1521 N N . HIS A 1 202 ? 21.870 42.698 0.601 1.00 31.61 202 HIS A N 1
ATOM 1522 C CA . HIS A 1 202 ? 20.783 41.874 1.147 1.00 36.86 202 HIS A CA 1
ATOM 1523 C C . HIS A 1 202 ? 20.960 41.642 2.637 1.00 33.48 202 HIS A C 1
ATOM 1524 O O . HIS A 1 202 ? 20.053 41.907 3.421 1.00 29.80 202 HIS A O 1
ATOM 1531 N N . VAL A 1 203 ? 22.129 41.131 3.018 1.00 35.19 203 VAL A N 1
ATOM 1532 C CA . VAL A 1 203 ? 22.427 40.887 4.427 1.00 32.29 203 VAL A CA 1
ATOM 1533 C C . VAL A 1 203 ? 22.140 42.153 5.249 1.00 30.86 203 VAL A C 1
ATOM 1534 O O . VAL A 1 203 ? 21.525 42.089 6.317 1.00 30.17 203 VAL A O 1
ATOM 1538 N N . SER A 1 204 ? 22.572 43.304 4.739 1.00 27.94 204 SER A N 1
ATOM 1539 C CA . SER A 1 204 ? 22.362 44.577 5.432 1.00 29.79 204 SER A CA 1
ATOM 1540 C C . SER A 1 204 ? 20.888 44.885 5.618 1.00 28.15 204 SER A C 1
ATOM 1541 O O . SER A 1 204 ? 20.508 45.525 6.597 1.00 30.78 204 SER A O 1
ATOM 1544 N N . THR A 1 205 ? 20.057 44.443 4.675 1.00 31.35 205 THR A N 1
ATOM 1545 C CA . THR A 1 205 ? 18.619 44.672 4.788 1.00 32.37 205 THR A CA 1
ATOM 1546 C C . THR A 1 205 ? 18.104 44.035 6.068 1.00 31.80 205 THR A C 1
ATOM 1547 O O . THR A 1 205 ? 17.171 44.538 6.699 1.00 32.15 205 THR A O 1
ATOM 1551 N N . ILE A 1 206 ? 18.712 42.922 6.459 1.00 27.38 206 ILE A N 1
ATOM 1552 C CA . ILE A 1 206 ? 18.272 42.261 7.668 1.00 26.11 206 ILE A CA 1
ATOM 1553 C C . ILE A 1 206 ? 18.932 42.826 8.924 1.00 29.03 206 ILE A C 1
ATOM 1554 O O . ILE A 1 206 ? 18.241 43.188 9.879 1.00 26.97 206 ILE A O 1
ATOM 1559 N N . ILE A 1 207 ? 20.260 42.919 8.925 1.00 28.76 207 ILE A N 1
ATOM 1560 C CA . ILE A 1 207 ? 20.975 43.405 10.104 1.00 30.34 207 ILE A CA 1
ATOM 1561 C C . ILE A 1 207 ? 21.260 44.908 10.149 1.00 34.42 207 ILE A C 1
ATOM 1562 O O . ILE A 1 207 ? 21.788 45.403 11.145 1.00 35.14 207 ILE A O 1
ATOM 1567 N N . GLY A 1 208 ? 20.914 45.622 9.078 1.00 34.22 208 GLY A N 1
ATOM 1568 C CA . GLY A 1 208 ? 21.123 47.064 9.021 1.00 32.58 208 GLY A CA 1
ATOM 1569 C C . GLY A 1 208 ? 22.547 47.568 9.168 1.00 34.57 208 GLY A C 1
ATOM 1570 O O . GLY A 1 208 ? 23.488 46.782 9.295 1.00 34.68 208 GLY A O 1
ATOM 1571 N N . VAL A 1 209 ? 22.711 48.890 9.128 1.00 34.10 209 VAL A N 1
ATOM 1572 C CA . VAL A 1 209 ? 24.027 49.499 9.298 1.00 33.33 209 VAL A CA 1
ATOM 1573 C C . VAL A 1 209 ? 24.561 49.116 10.676 1.00 31.84 209 VAL A C 1
ATOM 1574 O O . VAL A 1 209 ? 25.754 48.861 10.848 1.00 35.85 209 VAL A O 1
ATOM 1578 N N . LYS A 1 210 ? 23.655 49.069 11.647 1.00 33.25 210 LYS A N 1
ATOM 1579 C CA . LYS A 1 210 ? 23.984 48.735 13.034 1.00 35.81 210 LYS A CA 1
ATOM 1580 C C . LYS A 1 210 ? 24.809 47.462 13.149 1.00 36.97 210 LYS A C 1
ATOM 1581 O O . LYS A 1 210 ? 25.743 47.395 13.949 1.00 39.33 210 LYS A O 1
ATOM 1583 N N . GLY A 1 211 ? 24.467 46.463 12.335 1.00 37.42 211 GLY A N 1
ATOM 1584 C CA . GLY A 1 211 ? 25.166 45.187 12.368 1.00 31.95 211 GLY A CA 1
ATOM 1585 C C . GLY A 1 211 ? 26.612 45.165 11.913 1.00 31.46 211 GLY A C 1
ATOM 1586 O O . GLY A 1 211 ? 27.341 44.217 12.224 1.00 30.44 211 GLY A O 1
ATOM 1587 N N . TRP A 1 212 ? 27.036 46.187 11.174 1.00 30.44 212 TRP A N 1
ATOM 1588 C CA . TRP A 1 212 ? 28.414 46.244 10.700 1.00 30.49 212 TRP A CA 1
ATOM 1589 C C . TRP A 1 212 ? 29.284 47.229 11.477 1.00 33.28 212 TRP A C 1
ATOM 1590 O O . TRP A 1 212 ? 30.511 47.165 11.405 1.00 33.31 212 TRP A O 1
ATOM 1601 N N . GLU A 1 213 ? 28.647 48.133 12.217 1.00 35.81 213 GLU A N 1
ATOM 1602 C CA . GLU A 1 213 ? 29.367 49.155 12.978 1.00 39.35 213 GLU A CA 1
ATOM 1603 C C . GLU A 1 213 ? 30.529 48.656 13.811 1.00 37.90 213 GLU A C 1
ATOM 1604 O O . GLU A 1 213 ? 31.608 49.245 13.785 1.00 42.35 213 GLU A O 1
ATOM 1610 N N . TYR A 1 214 ? 30.331 47.575 14.551 1.00 35.78 214 TYR A N 1
ATOM 1611 C CA . TYR A 1 214 ? 31.412 47.089 15.387 1.00 37.36 214 TYR A CA 1
ATOM 1612 C C . TYR A 1 214 ? 32.717 46.905 14.623 1.00 40.82 214 TYR A C 1
ATOM 1613 O O . TYR A 1 214 ? 33.795 47.114 15.184 1.00 41.14 214 TYR A O 1
ATOM 1622 N N . LEU A 1 215 ? 32.631 46.549 13.342 1.00 40.33 215 LEU A N 1
ATOM 1623 C CA . LEU A 1 215 ? 33.839 46.363 12.544 1.00 38.87 215 LEU A CA 1
ATOM 1624 C C . LEU A 1 215 ? 34.554 47.698 12.330 1.00 39.71 215 LEU A C 1
ATOM 1625 O O . LEU A 1 215 ? 35.779 47.766 12.396 1.00 39.73 215 LEU A O 1
ATOM 1630 N N . THR A 1 216 ? 33.797 48.760 12.076 1.00 39.78 216 THR A N 1
ATOM 1631 C CA . THR A 1 216 ? 34.416 50.067 11.892 1.00 44.99 216 THR A CA 1
ATOM 1632 C C . THR A 1 216 ? 34.960 50.573 13.236 1.00 45.77 216 THR A C 1
ATOM 1633 O O . THR A 1 216 ? 36.039 51.159 13.297 1.00 46.16 216 THR A O 1
ATOM 1637 N N . GLU A 1 217 ? 34.214 50.329 14.309 1.00 46.99 217 GLU A N 1
ATOM 1638 C CA . GLU A 1 217 ? 34.623 50.771 15.637 1.00 50.71 217 GLU A CA 1
ATOM 1639 C C . GLU A 1 217 ? 35.822 49.989 16.166 1.00 50.18 217 GLU A C 1
ATOM 1640 O O . GLU A 1 217 ? 36.705 50.559 16.804 1.00 50.96 217 GLU A O 1
ATOM 1646 N N . LYS A 1 218 ? 35.869 48.693 15.875 1.00 49.99 218 LYS A N 1
ATOM 1647 C CA . LYS A 1 218 ? 36.967 47.854 16.344 1.00 50.96 218 LYS A CA 1
ATOM 1648 C C . LYS A 1 218 ? 38.221 47.923 15.471 1.00 51.66 218 LYS A C 1
ATOM 1649 O O . LYS A 1 218 ? 39.334 48.005 15.991 1.00 51.28 218 LYS A O 1
ATOM 1655 N N . TYR A 1 219 ? 38.055 47.891 14.151 1.00 51.65 219 TYR A N 1
ATOM 1656 C CA . TYR A 1 219 ? 39.220 47.929 13.264 1.00 52.12 219 TYR A CA 1
ATOM 1657 C C . TYR A 1 219 ? 39.435 49.225 12.495 1.00 49.09 219 TYR A C 1
ATOM 1658 O O . TYR A 1 219 ? 40.458 49.393 11.838 1.00 50.80 219 TYR A O 1
ATOM 1667 N N . GLY A 1 220 ? 38.477 50.139 12.575 1.00 48.40 220 GLY A N 1
ATOM 1668 C CA . GLY A 1 220 ? 38.617 51.404 11.876 1.00 48.20 220 GLY A CA 1
ATOM 1669 C C . GLY A 1 220 ? 38.487 51.299 10.366 1.00 49.46 220 GLY A C 1
ATOM 1670 O O . GLY A 1 220 ? 38.798 52.240 9.639 1.00 51.63 220 GLY A O 1
ATOM 1671 N N . ILE A 1 221 ? 38.024 50.156 9.880 1.00 46.76 221 ILE A N 1
ATOM 1672 C CA . ILE A 1 221 ? 37.869 49.995 8.445 1.00 43.68 221 ILE A CA 1
ATOM 1673 C C . ILE A 1 221 ? 36.608 50.704 7.958 1.00 39.24 221 ILE A C 1
ATOM 1674 O O . ILE A 1 221 ? 35.527 50.531 8.525 1.00 38.66 221 ILE A O 1
ATOM 1679 N N . PRO A 1 222 ? 36.737 51.533 6.910 1.00 36.01 222 PRO A N 1
ATOM 1680 C CA . PRO A 1 222 ? 35.575 52.248 6.373 1.00 35.52 222 PRO A CA 1
ATOM 1681 C C . PRO A 1 222 ? 34.691 51.245 5.633 1.00 30.28 222 PRO A C 1
ATOM 1682 O O . PRO A 1 222 ? 35.185 50.226 5.149 1.00 32.77 222 PRO A O 1
ATOM 1686 N N . GLN A 1 223 ? 33.398 51.525 5.552 1.00 28.03 223 GLN A N 1
ATOM 1687 C CA . GLN A 1 223 ? 32.480 50.619 4.874 1.00 29.88 223 GLN A CA 1
ATOM 1688 C C . GLN A 1 223 ? 31.392 51.356 4.120 1.00 30.21 223 GLN A C 1
ATOM 1689 O O . GLN A 1 223 ? 30.961 52.435 4.521 1.00 27.99 223 GLN A O 1
ATOM 1695 N N . VAL A 1 224 ? 30.936 50.752 3.029 1.00 30.53 224 VAL A N 1
ATOM 1696 C CA . VAL A 1 224 ? 29.840 51.314 2.259 1.00 28.51 224 VAL A CA 1
ATOM 1697 C C . VAL A 1 224 ? 28.853 50.184 1.969 1.00 28.95 224 VAL A C 1
ATOM 1698 O O . VAL A 1 224 ? 29.227 49.172 1.371 1.00 30.61 224 VAL A O 1
ATOM 1702 N N . VAL A 1 225 ? 27.614 50.335 2.432 1.00 27.75 225 VAL A N 1
ATOM 1703 C CA . VAL A 1 225 ? 26.576 49.330 2.194 1.00 29.04 225 VAL A CA 1
ATOM 1704 C C . VAL A 1 225 ? 26.102 49.623 0.777 1.00 29.41 225 VAL A C 1
ATOM 1705 O O . VAL A 1 225 ? 25.611 50.721 0.507 1.00 31.99 225 VAL A O 1
ATOM 1709 N N . ALA A 1 226 ? 26.244 48.659 -0.128 1.00 27.62 226 ALA A N 1
ATOM 1710 C CA . ALA A 1 226 ? 25.858 48.903 -1.523 1.00 29.99 226 ALA A CA 1
ATOM 1711 C C . ALA A 1 226 ? 24.962 47.876 -2.191 1.00 30.30 226 ALA A C 1
ATOM 1712 O O . ALA A 1 226 ? 24.987 46.689 -1.860 1.00 26.94 226 ALA A O 1
ATOM 1714 N N . GLY A 1 227 ? 24.197 48.372 -3.161 1.00 32.08 227 GLY A N 1
ATOM 1715 C CA . GLY A 1 227 ? 23.308 47.548 -3.960 1.00 31.71 227 GLY A CA 1
ATOM 1716 C C . GLY A 1 227 ? 24.126 46.746 -4.963 1.00 33.06 227 GLY A C 1
ATOM 1717 O O . GLY A 1 227 ? 25.349 46.645 -4.829 1.00 28.28 227 GLY A O 1
ATOM 1718 N N . PHE A 1 228 ? 23.469 46.214 -5.993 1.00 33.20 228 PHE A N 1
ATOM 1719 C CA . PHE A 1 228 ? 24.147 45.330 -6.954 1.00 31.97 228 PHE A CA 1
ATOM 1720 C C . PHE A 1 228 ? 24.336 45.844 -8.377 1.00 34.57 228 PHE A C 1
ATOM 1721 O O . PHE A 1 228 ? 24.932 45.156 -9.199 1.00 35.11 228 PHE A O 1
ATOM 1729 N N . GLU A 1 229 ? 23.863 47.046 -8.681 1.00 31.69 229 GLU A N 1
ATOM 1730 C CA . GLU A 1 229 ? 24.060 47.583 -10.013 1.00 31.28 229 GLU A CA 1
ATOM 1731 C C . GLU A 1 229 ? 25.536 47.925 -10.104 1.00 28.54 229 GLU A C 1
ATOM 1732 O O . GLU A 1 229 ? 26.162 48.257 -9.099 1.00 29.77 229 GLU A O 1
ATOM 1738 N N . PRO A 1 230 ? 26.121 47.836 -11.305 1.00 28.83 230 PRO A N 1
ATOM 1739 C CA . PRO A 1 230 ? 27.545 48.158 -11.407 1.00 30.11 230 PRO A CA 1
ATOM 1740 C C . PRO A 1 230 ? 27.864 49.549 -10.883 1.00 27.46 230 PRO A C 1
ATOM 1741 O O . PRO A 1 230 ? 28.923 49.760 -10.309 1.00 27.77 230 PRO A O 1
ATOM 1745 N N . ASN A 1 231 ? 26.946 50.495 -11.060 1.00 26.61 231 ASN A N 1
ATOM 1746 C CA . ASN A 1 231 ? 27.199 51.845 -10.561 1.00 26.53 231 ASN A CA 1
ATOM 1747 C C . ASN A 1 231 ? 27.218 51.888 -9.024 1.00 27.04 231 ASN A C 1
ATOM 1748 O O . ASN A 1 231 ? 27.886 52.743 -8.446 1.00 31.85 231 ASN A O 1
ATOM 1753 N N . ASP A 1 232 ? 26.487 50.982 -8.368 1.00 26.79 232 ASP A N 1
ATOM 1754 C CA . ASP A 1 232 ? 26.475 50.913 -6.896 1.00 28.15 232 ASP A CA 1
ATOM 1755 C C . ASP A 1 232 ? 27.874 50.463 -6.462 1.00 27.20 232 ASP A C 1
ATOM 1756 O O . ASP A 1 232 ? 28.445 50.983 -5.503 1.00 25.92 232 ASP A O 1
ATOM 1761 N N . VAL A 1 233 ? 28.416 49.473 -7.165 1.00 23.71 233 VAL A N 1
ATOM 1762 C CA . VAL A 1 233 ? 29.747 48.960 -6.838 1.00 22.91 233 VAL A CA 1
ATOM 1763 C C . VAL A 1 233 ? 30.818 50.019 -7.105 1.00 25.66 233 VAL A C 1
ATOM 1764 O O . VAL A 1 233 ? 31.691 50.252 -6.273 1.00 27.08 233 VAL A O 1
ATOM 1768 N N . LEU A 1 234 ? 30.739 50.676 -8.257 1.00 23.74 234 LEU A N 1
ATOM 1769 C CA . LEU A 1 234 ? 31.702 51.715 -8.597 1.00 23.74 234 LEU A CA 1
ATOM 1770 C C . LEU A 1 234 ? 31.674 52.867 -7.603 1.00 25.61 234 LEU A C 1
ATOM 1771 O O . LEU A 1 234 ? 32.728 53.342 -7.164 1.00 23.28 234 LEU A O 1
ATOM 1776 N N . MET A 1 235 ? 30.474 53.315 -7.242 1.00 27.16 235 MET A N 1
ATOM 1777 C CA . MET A 1 235 ? 30.343 54.417 -6.286 1.00 26.59 235 MET A CA 1
ATOM 1778 C C . MET A 1 235 ? 30.945 54.013 -4.948 1.00 28.42 235 MET A C 1
ATOM 1779 O O . MET A 1 235 ? 31.673 54.785 -4.331 1.00 30.07 235 MET A O 1
ATOM 1784 N N . ALA A 1 236 ? 30.658 52.795 -4.504 1.00 26.58 236 ALA A N 1
ATOM 1785 C CA . ALA A 1 236 ? 31.208 52.309 -3.240 1.00 27.99 236 ALA A CA 1
ATOM 1786 C C . ALA A 1 236 ? 32.739 52.354 -3.279 1.00 27.27 236 ALA A C 1
ATOM 1787 O O . ALA A 1 236 ? 33.385 52.785 -2.323 1.00 26.92 236 ALA A O 1
ATOM 1789 N N . ILE A 1 237 ? 33.315 51.891 -4.384 1.00 26.09 237 ILE A N 1
ATOM 1790 C CA . ILE A 1 237 ? 34.767 51.893 -4.538 1.00 26.89 237 ILE A CA 1
ATOM 1791 C C . ILE A 1 237 ? 35.311 53.337 -4.469 1.00 27.21 237 ILE A C 1
ATOM 1792 O O . ILE A 1 237 ? 36.304 53.605 -3.788 1.00 27.16 237 ILE A O 1
ATOM 1797 N N . LEU A 1 238 ? 34.665 54.255 -5.183 1.00 29.16 238 LEU A N 1
ATOM 1798 C CA . LEU A 1 238 ? 35.091 55.655 -5.190 1.00 28.84 238 LEU A CA 1
ATOM 1799 C C . LEU A 1 238 ? 35.058 56.222 -3.778 1.00 30.96 238 LEU A C 1
ATOM 1800 O O . LEU A 1 238 ? 35.982 56.933 -3.359 1.00 29.91 238 LEU A O 1
ATOM 1805 N N . MET A 1 239 ? 33.995 55.890 -3.048 1.00 27.90 239 MET A N 1
ATOM 1806 C CA . MET A 1 239 ? 33.811 56.361 -1.683 1.00 29.41 239 MET A CA 1
ATOM 1807 C C . MET A 1 239 ? 34.822 55.772 -0.703 1.00 32.79 239 MET A C 1
ATOM 1808 O O . MET A 1 239 ? 35.357 56.489 0.141 1.00 32.68 239 MET A O 1
ATOM 1813 N N . LEU A 1 240 ? 35.089 54.474 -0.800 1.00 31.77 240 LEU A N 1
ATOM 1814 C CA . LEU A 1 240 ? 36.047 53.864 0.108 1.00 34.18 240 LEU A CA 1
ATOM 1815 C C . LEU A 1 240 ? 37.457 54.407 -0.157 1.00 34.87 240 LEU A C 1
ATOM 1816 O O . LEU A 1 240 ? 38.260 54.541 0.766 1.00 36.20 240 LEU A O 1
ATOM 1821 N N . ILE A 1 241 ? 37.766 54.719 -1.411 1.00 33.76 241 ILE A N 1
ATOM 1822 C CA . ILE A 1 241 ? 39.083 55.264 -1.707 1.00 35.40 241 ILE A CA 1
ATOM 1823 C C . ILE A 1 241 ? 39.203 56.627 -1.015 1.00 38.38 241 ILE A C 1
ATOM 1824 O O . ILE A 1 241 ? 40.177 56.896 -0.302 1.00 36.22 241 ILE A O 1
ATOM 1829 N N . ARG A 1 242 ? 38.202 57.479 -1.207 1.00 37.05 242 ARG A N 1
ATOM 1830 C CA . ARG A 1 242 ? 38.210 58.791 -0.579 1.00 37.59 242 ARG A CA 1
ATOM 1831 C C . ARG A 1 242 ? 38.319 58.648 0.946 1.00 41.99 242 ARG A C 1
ATOM 1832 O O . ARG A 1 242 ? 39.204 59.248 1.569 1.00 38.14 242 ARG A O 1
ATOM 1840 N N . MET A 1 243 ? 37.440 57.844 1.545 1.00 41.03 243 MET A N 1
ATOM 1841 C CA . MET A 1 243 ? 37.472 57.637 2.997 1.00 44.46 243 MET A CA 1
ATOM 1842 C C . MET A 1 243 ? 38.842 57.195 3.491 1.00 45.18 243 MET A C 1
ATOM 1843 O O . MET A 1 243 ? 39.315 57.652 4.530 1.00 46.64 243 MET A O 1
ATOM 1848 N N . TYR A 1 244 ? 39.475 56.299 2.746 1.00 46.22 244 TYR A N 1
ATOM 1849 C CA . TYR A 1 244 ? 40.797 55.809 3.110 1.00 47.80 244 TYR A CA 1
ATOM 1850 C C . TYR A 1 244 ? 41.799 56.963 3.071 1.00 48.82 244 TYR A C 1
ATOM 1851 O O . TYR A 1 244 ? 42.428 57.287 4.076 1.00 48.47 244 TYR A O 1
ATOM 1860 N N . LYS A 1 245 ? 41.944 57.576 1.900 1.00 46.87 245 LYS A N 1
ATOM 1861 C CA . LYS A 1 245 ? 42.853 58.700 1.731 1.00 47.01 245 LYS A CA 1
ATOM 1862 C C . LYS A 1 245 ? 42.585 59.760 2.801 1.00 48.87 245 LYS A C 1
ATOM 1863 O O . LYS A 1 245 ? 43.510 60.243 3.453 1.00 49.78 245 LYS A O 1
ATOM 1869 N N . GLU A 1 246 ? 41.314 60.110 2.981 1.00 50.73 246 GLU A N 1
ATOM 1870 C CA . GLU A 1 246 ? 40.923 61.109 3.968 1.00 52.10 246 GLU A CA 1
ATOM 1871 C C . GLU A 1 246 ? 41.080 60.634 5.399 1.00 54.49 246 GLU A C 1
ATOM 1872 O O . GLU A 1 246 ? 40.741 61.352 6.336 1.00 55.18 246 GLU A O 1
ATOM 1878 N N . GLY A 1 247 ? 41.590 59.418 5.558 1.00 55.41 247 GLY A N 1
ATOM 1879 C CA . GLY A 1 247 ? 41.804 58.857 6.881 1.00 55.81 247 GLY A CA 1
ATOM 1880 C C . GLY A 1 247 ? 40.600 58.753 7.798 1.00 54.67 247 GLY A C 1
ATOM 1881 O O . GLY A 1 247 ? 40.736 58.931 9.006 1.00 57.81 247 GLY A O 1
ATOM 1882 N N . GLU A 1 248 ? 39.425 58.464 7.251 1.00 55.83 248 GLU A N 1
ATOM 1883 C CA . GLU A 1 248 ? 38.246 58.342 8.095 1.00 56.25 248 GLU A CA 1
ATOM 1884 C C . GLU A 1 248 ? 37.680 56.925 8.151 1.00 56.05 248 GLU A C 1
ATOM 1885 O O . GLU A 1 248 ? 37.723 56.175 7.177 1.00 55.03 248 GLU A O 1
ATOM 1891 N N . ALA A 1 249 ? 37.160 56.573 9.321 1.00 55.85 249 ALA A N 1
ATOM 1892 C CA . ALA A 1 249 ? 36.567 55.269 9.557 1.00 52.68 249 ALA A CA 1
ATOM 1893 C C . ALA A 1 249 ? 35.085 55.480 9.810 1.00 51.60 249 ALA A C 1
ATOM 1894 O O . ALA A 1 249 ? 34.673 55.801 10.925 1.00 47.63 249 ALA A O 1
ATOM 1896 N N . ARG A 1 250 ? 34.293 55.321 8.753 1.00 47.64 250 ARG A N 1
ATOM 1897 C CA . ARG A 1 250 ? 32.847 55.481 8.829 1.00 46.15 250 ARG A CA 1
ATOM 1898 C C . ARG A 1 250 ? 32.134 54.423 8.003 1.00 42.47 250 ARG A C 1
ATOM 1899 O O . ARG A 1 250 ? 32.738 53.742 7.176 1.00 39.93 250 ARG A O 1
ATOM 1907 N N . ILE A 1 251 ? 30.836 54.308 8.235 1.00 38.69 251 ILE A N 1
ATOM 1908 C CA . ILE A 1 251 ? 30.008 53.389 7.487 1.00 40.18 251 ILE A CA 1
ATOM 1909 C C . ILE A 1 251 ? 28.959 54.268 6.827 1.00 41.36 251 ILE A C 1
ATOM 1910 O O . ILE A 1 251 ? 28.233 55.003 7.498 1.00 40.40 251 ILE A O 1
ATOM 1915 N N . ILE A 1 252 ? 28.901 54.211 5.506 1.00 37.27 252 ILE A N 1
ATOM 1916 C CA . ILE A 1 252 ? 27.933 54.996 4.774 1.00 35.23 252 ILE A CA 1
ATOM 1917 C C . ILE A 1 252 ? 26.942 54.049 4.122 1.00 33.95 252 ILE A C 1
ATOM 1918 O O . ILE A 1 252 ? 27.324 53.032 3.545 1.00 32.08 252 ILE A O 1
ATOM 1923 N N . ASN A 1 253 ? 25.667 54.386 4.227 1.00 32.10 253 ASN A N 1
ATOM 1924 C CA . ASN A 1 253 ? 24.608 53.568 3.661 1.00 34.67 253 ASN A CA 1
ATOM 1925 C C . ASN A 1 253 ? 24.198 54.107 2.294 1.00 33.86 253 ASN A C 1
ATOM 1926 O O . ASN A 1 253 ? 23.460 55.084 2.214 1.00 32.50 253 ASN A O 1
ATOM 1931 N N . GLU A 1 254 ? 24.683 53.478 1.226 1.00 32.25 254 GLU A N 1
ATOM 1932 C CA . GLU A 1 254 ? 24.326 53.893 -0.133 1.00 30.17 254 GLU A CA 1
ATOM 1933 C C . GLU A 1 254 ? 23.173 53.042 -0.661 1.00 26.76 254 GLU A C 1
ATOM 1934 O O . GLU A 1 254 ? 22.877 53.047 -1.856 1.00 26.44 254 GLU A O 1
ATOM 1940 N N . TYR A 1 255 ? 22.514 52.319 0.236 1.00 28.47 255 TYR A N 1
ATOM 1941 C CA . TYR A 1 255 ? 21.419 51.436 -0.160 1.00 31.88 255 TYR A CA 1
ATOM 1942 C C . TYR A 1 255 ? 20.206 51.697 0.743 1.00 35.31 255 TYR A C 1
ATOM 1943 O O . TYR A 1 255 ? 19.440 50.787 1.072 1.00 33.01 255 TYR A O 1
ATOM 1952 N N . GLU A 1 256 ? 20.032 52.954 1.131 1.00 37.54 256 GLU A N 1
ATOM 1953 C CA . GLU A 1 256 ? 18.942 53.331 2.020 1.00 41.35 256 GLU A CA 1
ATOM 1954 C C . GLU A 1 256 ? 17.566 52.939 1.506 1.00 44.05 256 GLU A C 1
ATOM 1955 O O . GLU A 1 256 ? 16.632 52.745 2.293 1.00 42.27 256 GLU A O 1
ATOM 1961 N N . ARG A 1 257 ? 17.437 52.820 0.188 1.00 41.33 257 ARG A N 1
ATOM 1962 C CA . ARG A 1 257 ? 16.163 52.444 -0.394 1.00 42.07 257 ARG A CA 1
ATOM 1963 C C . ARG A 1 257 ? 15.734 51.047 0.050 1.00 44.04 257 ARG A C 1
ATOM 1964 O O . ARG A 1 257 ? 14.550 50.718 0.003 1.00 43.80 257 ARG A O 1
ATOM 1972 N N . ALA A 1 258 ? 16.695 50.236 0.492 1.00 39.09 258 ALA A N 1
ATOM 1973 C CA . ALA A 1 258 ? 16.410 48.874 0.925 1.00 42.03 258 ALA A CA 1
ATOM 1974 C C . ALA A 1 258 ? 16.947 48.554 2.316 1.00 39.13 258 ALA A C 1
ATOM 1975 O O . ALA A 1 258 ? 16.533 47.580 2.933 1.00 39.26 258 ALA A O 1
ATOM 1977 N N . VAL A 1 259 ? 17.870 49.374 2.800 1.00 36.89 259 VAL A N 1
ATOM 1978 C CA . VAL A 1 259 ? 18.473 49.148 4.104 1.00 37.76 259 VAL A CA 1
ATOM 1979 C C . VAL A 1 259 ? 18.228 50.291 5.087 1.00 38.75 259 VAL A C 1
ATOM 1980 O O . VAL A 1 259 ? 18.505 51.450 4.790 1.00 36.46 259 VAL A O 1
ATOM 1984 N N . LYS A 1 260 ? 17.703 49.951 6.258 1.00 39.22 260 LYS A N 1
ATOM 1985 C CA . LYS A 1 260 ? 17.450 50.938 7.296 1.00 41.24 260 LYS A CA 1
ATOM 1986 C C . LYS A 1 260 ? 18.625 50.852 8.240 1.00 40.02 260 LYS A C 1
ATOM 1987 O O . LYS A 1 260 ? 19.233 49.788 8.377 1.00 40.29 260 LYS A O 1
ATOM 1993 N N . TYR A 1 261 ? 18.954 51.961 8.889 1.00 39.67 261 TYR A N 1
ATOM 1994 C CA . TYR A 1 261 ? 20.064 51.951 9.829 1.00 40.23 261 TYR A CA 1
ATOM 1995 C C . TYR A 1 261 ? 19.898 50.818 10.841 1.00 36.90 261 TYR A C 1
ATOM 1996 O O . TYR A 1 261 ? 20.855 50.108 11.147 1.00 36.60 261 TYR A O 1
ATOM 2005 N N . GLU A 1 262 ? 18.680 50.654 11.349 1.00 33.99 262 GLU A N 1
ATOM 2006 C CA . GLU A 1 262 ? 18.401 49.641 12.365 1.00 38.43 262 GLU A CA 1
ATOM 2007 C C . GLU A 1 262 ? 18.197 48.233 11.817 1.00 37.69 262 GLU A C 1
ATOM 2008 O O . GLU A 1 262 ? 18.109 47.271 12.588 1.00 36.66 262 GLU A O 1
ATOM 2014 N N . GLY A 1 263 ? 18.120 48.113 10.494 1.00 34.91 263 GLY A N 1
ATOM 2015 C CA . GLY A 1 263 ? 17.920 46.807 9.897 1.00 34.02 263 GLY A CA 1
ATOM 2016 C C . GLY A 1 263 ? 16.465 46.418 10.013 1.00 37.88 263 GLY A C 1
ATOM 2017 O O . GLY A 1 263 ? 15.625 47.244 10.353 1.00 39.67 263 GLY A O 1
ATOM 2018 N N . ASN A 1 264 ? 16.156 45.163 9.719 1.00 35.35 264 ASN A N 1
ATOM 2019 C CA . ASN A 1 264 ? 14.785 44.695 9.802 1.00 34.10 264 ASN A CA 1
ATOM 2020 C C . ASN A 1 264 ? 14.623 44.141 11.209 1.00 37.00 264 ASN A C 1
ATOM 2021 O O . ASN A 1 264 ? 14.934 42.982 11.458 1.00 34.39 264 ASN A O 1
ATOM 2026 N N . VAL A 1 265 ? 14.134 44.967 12.131 1.00 35.45 265 VAL A N 1
ATOM 2027 C CA . VAL A 1 265 ? 13.976 44.523 13.513 1.00 34.25 265 VAL A CA 1
ATOM 2028 C C . VAL A 1 265 ? 13.044 43.329 13.661 1.00 31.45 265 VAL A C 1
ATOM 2029 O O . VAL A 1 265 ? 13.295 42.438 14.475 1.00 32.77 265 VAL A O 1
ATOM 2033 N N . VAL A 1 266 ? 11.969 43.298 12.883 1.00 31.22 266 VAL A N 1
ATOM 2034 C CA . VAL A 1 266 ? 11.039 42.173 12.959 1.00 31.02 266 VAL A CA 1
ATOM 2035 C C . VAL A 1 266 ? 11.776 40.859 12.676 1.00 33.17 266 VAL A C 1
ATOM 2036 O O . VAL A 1 266 ? 11.694 39.903 13.451 1.00 26.11 266 VAL A O 1
ATOM 2040 N N . ALA A 1 267 ? 12.502 40.830 11.561 1.00 30.66 267 ALA A N 1
ATOM 2041 C CA . ALA A 1 267 ? 13.258 39.649 11.157 1.00 30.89 267 ALA A CA 1
ATOM 2042 C C . ALA A 1 267 ? 14.331 39.301 12.180 1.00 26.58 267 ALA A C 1
ATOM 2043 O O . ALA A 1 267 ? 14.518 38.136 12.513 1.00 28.77 267 ALA A O 1
ATOM 2045 N N . GLN A 1 268 ? 15.044 40.311 12.668 1.00 28.25 268 GLN A N 1
ATOM 2046 C CA . GLN A 1 268 ? 16.095 40.078 13.658 1.00 31.32 268 GLN A CA 1
ATOM 2047 C C . GLN A 1 268 ? 15.534 39.359 14.883 1.00 28.51 268 GLN A C 1
ATOM 2048 O O . GLN A 1 268 ? 16.128 38.406 15.387 1.00 29.31 268 GLN A O 1
ATOM 2054 N N . LYS A 1 269 ? 14.387 39.828 15.358 1.00 28.88 269 LYS A N 1
ATOM 2055 C CA . LYS A 1 269 ? 13.746 39.238 16.534 1.00 32.28 269 LYS A CA 1
ATOM 2056 C C . LYS A 1 269 ? 13.273 37.813 16.253 1.00 31.30 269 LYS A C 1
ATOM 2057 O O . LYS A 1 269 ? 13.386 36.925 17.096 1.00 28.84 269 LYS A O 1
ATOM 2059 N N . MET A 1 270 ? 12.729 37.602 15.063 1.00 33.01 270 MET A N 1
ATOM 2060 C CA . MET A 1 270 ? 12.246 36.282 14.672 1.00 31.81 270 MET A CA 1
ATOM 2061 C C . MET A 1 270 ? 13.413 35.274 14.619 1.00 31.58 270 MET A C 1
ATOM 2062 O O . MET A 1 270 ? 13.267 34.121 15.029 1.00 28.16 270 MET A O 1
ATOM 2067 N N . ILE A 1 271 ? 14.567 35.718 14.117 1.00 28.06 271 ILE A N 1
ATOM 2068 C CA . ILE A 1 271 ? 15.741 34.852 14.022 1.00 28.06 271 ILE A CA 1
ATOM 2069 C C . ILE A 1 271 ? 16.259 34.510 15.426 1.00 30.11 271 ILE A C 1
ATOM 2070 O O . ILE A 1 271 ? 16.576 33.364 15.729 1.00 27.38 271 ILE A O 1
ATOM 2075 N N . ASP A 1 272 ? 16.340 35.514 16.282 1.00 30.59 272 ASP A N 1
ATOM 2076 C CA . ASP A 1 272 ? 16.831 35.295 17.631 1.00 29.37 272 ASP A CA 1
ATOM 2077 C C . ASP A 1 272 ? 15.856 34.432 18.438 1.00 29.17 272 ASP A C 1
ATOM 2078 O O . ASP A 1 272 ? 16.249 33.721 19.365 1.00 27.14 272 ASP A O 1
ATOM 2083 N N . LYS A 1 273 ? 14.584 34.475 18.067 1.00 27.54 273 LYS A N 1
ATOM 2084 C CA . LYS A 1 273 ? 13.599 33.671 18.764 1.00 31.05 273 LYS A CA 1
ATOM 2085 C C . LYS A 1 273 ? 13.889 32.175 18.628 1.00 35.26 273 LYS A C 1
ATOM 2086 O O . LYS A 1 273 ? 13.779 31.421 19.606 1.00 31.42 273 LYS A O 1
ATOM 2092 N N . PHE A 1 274 ? 14.252 31.734 17.426 1.00 31.78 274 PHE A N 1
ATOM 2093 C CA . PHE A 1 274 ? 14.527 30.310 17.227 1.00 31.89 274 PHE A CA 1
ATOM 2094 C C . PHE A 1 274 ? 16.003 29.916 17.218 1.00 26.30 274 PHE A C 1
ATOM 2095 O O . PHE A 1 274 ? 16.333 28.785 17.553 1.00 29.33 274 PHE A O 1
ATOM 2103 N N . PHE A 1 275 ? 16.886 30.837 16.843 1.00 28.93 275 PHE A N 1
ATOM 2104 C CA . PHE A 1 275 ? 18.309 30.523 16.763 1.00 28.82 275 PHE A CA 1
ATOM 2105 C C . PHE A 1 275 ? 19.218 31.156 17.810 1.00 31.34 275 PHE A C 1
ATOM 2106 O O . PHE A 1 275 ? 18.943 32.229 18.350 1.00 27.57 275 PHE A O 1
ATOM 2114 N N . GLU A 1 276 ? 20.330 30.472 18.052 1.00 32.55 276 GLU A N 1
ATOM 2115 C CA . GLU A 1 276 ? 21.351 30.896 18.998 1.00 32.05 276 GLU A CA 1
ATOM 2116 C C . GLU A 1 276 ? 22.697 30.886 18.252 1.00 32.06 276 GLU A C 1
ATOM 2117 O O . GLU A 1 276 ? 22.965 29.969 17.470 1.00 28.13 276 GLU A O 1
ATOM 2123 N N . VAL A 1 277 ? 23.536 31.898 18.489 1.00 26.62 277 VAL A N 1
ATOM 2124 C CA . VAL A 1 277 ? 24.832 31.990 17.815 1.00 28.87 277 VAL A CA 1
ATOM 2125 C C . VAL A 1 277 ? 25.876 31.100 18.493 1.00 31.50 277 VAL A C 1
ATOM 2126 O O . VAL A 1 277 ? 26.061 31.167 19.698 1.00 32.78 277 VAL A O 1
ATOM 2130 N N . VAL A 1 278 ? 26.544 30.256 17.710 1.00 31.65 278 VAL A N 1
ATOM 2131 C CA . VAL A 1 278 ? 27.558 29.341 18.238 1.00 30.21 278 VAL A CA 1
ATOM 2132 C C . VAL A 1 278 ? 28.825 29.375 17.392 1.00 30.19 278 VAL A C 1
ATOM 2133 O O . VAL A 1 278 ? 28.841 29.956 16.299 1.00 26.87 278 VAL A O 1
ATOM 2137 N N . ASP A 1 279 ? 29.892 28.758 17.893 1.00 26.09 279 ASP A N 1
ATOM 2138 C CA . ASP A 1 279 ? 31.123 28.699 17.119 1.00 24.87 279 ASP A CA 1
ATOM 2139 C C . ASP A 1 279 ? 30.739 27.718 16.021 1.00 28.84 279 ASP A C 1
ATOM 2140 O O . ASP A 1 279 ? 29.992 26.779 16.283 1.00 22.22 279 ASP A O 1
ATOM 2145 N N . ALA A 1 280 ? 31.231 27.927 14.800 1.00 25.43 280 ALA A N 1
ATOM 2146 C CA . ALA A 1 280 ? 30.860 27.041 13.697 1.00 25.86 280 ALA A CA 1
ATOM 2147 C C . ALA A 1 280 ? 31.949 26.870 12.644 1.00 24.57 280 ALA A C 1
ATOM 2148 O O . ALA A 1 280 ? 32.757 27.773 12.392 1.00 25.69 280 ALA A O 1
ATOM 2150 N N . LYS A 1 281 ? 31.955 25.702 12.022 1.00 22.63 281 LYS A N 1
ATOM 2151 C CA . LYS A 1 281 ? 32.925 25.423 10.992 1.00 24.03 281 LYS A CA 1
ATOM 2152 C C . LYS A 1 281 ? 32.484 26.064 9.686 1.00 24.77 281 LYS A C 1
ATOM 2153 O O . LYS A 1 281 ? 31.289 26.202 9.426 1.00 22.02 281 LYS A O 1
ATOM 2159 N N . TRP A 1 282 ? 33.471 26.484 8.903 1.00 22.80 282 TRP A N 1
ATOM 2160 C CA . TRP A 1 282 ? 33.277 27.079 7.584 1.00 24.93 282 TRP A CA 1
ATOM 2161 C C . TRP A 1 282 ? 34.194 26.228 6.704 1.00 24.54 282 TRP A C 1
ATOM 2162 O O . TRP A 1 282 ? 35.418 26.198 6.904 1.00 25.11 282 TRP A O 1
ATOM 2173 N N . ARG A 1 283 ? 33.594 25.518 5.757 1.00 18.33 283 ARG A N 1
ATOM 2174 C CA . ARG A 1 283 ? 34.330 24.631 4.872 1.00 17.85 283 ARG A CA 1
ATOM 2175 C C . ARG A 1 283 ? 35.584 25.276 4.267 1.00 22.62 283 ARG A C 1
ATOM 2176 O O . ARG A 1 283 ? 35.521 26.359 3.689 1.00 21.31 283 ARG A O 1
ATOM 2184 N N . ALA A 1 284 ? 36.716 24.595 4.428 1.00 23.30 284 ALA A N 1
ATOM 2185 C CA . ALA A 1 284 ? 38.000 25.047 3.897 1.00 28.42 284 ALA A CA 1
ATOM 2186 C C . ALA A 1 284 ? 38.574 26.252 4.626 1.00 29.69 284 ALA A C 1
ATOM 2187 O O . ALA A 1 284 ? 39.672 26.695 4.302 1.00 36.02 284 ALA A O 1
ATOM 2189 N N . LEU A 1 285 ? 37.855 26.772 5.615 1.00 29.00 285 LEU A N 1
ATOM 2190 C CA . LEU A 1 285 ? 38.327 27.949 6.330 1.00 29.14 285 LEU A CA 1
ATOM 2191 C C . LEU A 1 285 ? 38.560 27.793 7.843 1.00 31.10 285 LEU A C 1
ATOM 2192 O O . LEU A 1 285 ? 39.127 28.687 8.476 1.00 33.18 285 LEU A O 1
ATOM 2197 N N . GLY A 1 286 ? 38.107 26.690 8.426 1.00 31.14 286 GLY A N 1
ATOM 2198 C CA . GLY A 1 286 ? 38.298 26.491 9.856 1.00 29.24 286 GLY A CA 1
ATOM 2199 C C . GLY A 1 286 ? 37.083 26.839 10.702 1.00 36.08 286 GLY A C 1
ATOM 2200 O O . GLY A 1 286 ? 35.967 26.977 10.182 1.00 32.54 286 GLY A O 1
ATOM 2201 N N . VAL A 1 287 ? 37.289 26.988 12.010 1.00 31.10 287 VAL A N 1
ATOM 2202 C CA . VAL A 1 287 ? 36.190 27.318 12.909 1.00 29.81 287 VAL A CA 1
ATOM 2203 C C . VAL A 1 287 ? 36.208 28.802 13.225 1.00 33.17 287 VAL A C 1
ATOM 2204 O O . VAL A 1 287 ? 37.214 29.327 13.702 1.00 33.33 287 VAL A O 1
ATOM 2208 N N . PHE A 1 288 ? 35.099 29.475 12.952 1.00 30.42 288 PHE A N 1
ATOM 2209 C CA . PHE A 1 288 ? 34.988 30.901 13.218 1.00 30.67 288 PHE A CA 1
ATOM 2210 C C . PHE A 1 288 ? 34.139 31.022 14.477 1.00 31.98 288 PHE A C 1
ATOM 2211 O O . PHE A 1 288 ? 32.997 30.581 14.504 1.00 28.81 288 PHE A O 1
ATOM 2219 N N . PRO A 1 289 ? 34.689 31.611 15.547 1.00 36.04 289 PRO A N 1
ATOM 2220 C CA . PRO A 1 289 ? 33.866 31.721 16.753 1.00 36.23 289 PRO A CA 1
ATOM 2221 C C . PRO A 1 289 ? 32.602 32.555 16.529 1.00 36.78 289 PRO A C 1
ATOM 2222 O O . PRO A 1 289 ? 32.604 33.499 15.733 1.00 35.69 289 PRO A O 1
ATOM 2226 N N . LYS A 1 290 ? 31.526 32.175 17.220 1.00 32.22 290 LYS A N 1
ATOM 2227 C CA . LYS A 1 290 ? 30.243 32.872 17.145 1.00 33.92 290 LYS A CA 1
ATOM 2228 C C . LYS A 1 290 ? 29.886 33.283 15.726 1.00 32.29 290 LYS A C 1
ATOM 2229 O O . LYS A 1 290 ? 29.570 34.443 15.467 1.00 29.50 290 LYS A O 1
ATOM 2235 N N . SER A 1 291 ? 29.900 32.318 14.813 1.00 32.66 291 SER A N 1
ATOM 2236 C CA . SER A 1 291 ? 29.612 32.603 13.416 1.00 27.06 291 SER A CA 1
ATOM 2237 C C . SER A 1 291 ? 28.507 31.721 12.839 1.00 28.85 291 SER A C 1
ATOM 2238 O O . SER A 1 291 ? 28.150 31.843 11.654 1.00 23.31 291 SER A O 1
ATOM 2241 N N . GLY A 1 292 ? 27.984 30.821 13.664 1.00 26.34 292 GLY A N 1
ATOM 2242 C CA . GLY A 1 292 ? 26.929 29.936 13.205 1.00 26.88 292 GLY A CA 1
ATOM 2243 C C . GLY A 1 292 ? 25.664 30.058 14.029 1.00 29.67 292 GLY A C 1
ATOM 2244 O O . GLY A 1 292 ? 25.660 30.692 15.083 1.00 28.63 292 GLY A O 1
ATOM 2245 N N . LEU A 1 293 ? 24.592 29.439 13.542 1.00 27.80 293 LEU A N 1
ATOM 2246 C CA . LEU A 1 293 ? 23.289 29.464 14.196 1.00 25.70 293 LEU A CA 1
ATOM 2247 C C . LEU A 1 293 ? 22.754 28.052 14.340 1.00 30.53 293 LEU A C 1
ATOM 2248 O O . LEU A 1 293 ? 22.815 27.250 13.404 1.00 26.33 293 LEU A O 1
ATOM 2253 N N . GLU A 1 294 ? 22.221 27.759 15.516 1.00 28.04 294 GLU A N 1
ATOM 2254 C CA . GLU A 1 294 ? 21.642 26.459 15.800 1.00 30.46 294 GLU A CA 1
ATOM 2255 C C . GLU A 1 294 ? 20.331 26.746 16.507 1.00 28.78 294 GLU A C 1
ATOM 2256 O O . GLU A 1 294 ? 20.180 27.796 17.137 1.00 32.57 294 GLU A O 1
ATOM 2262 N N . LEU A 1 295 ? 19.377 25.833 16.401 1.00 26.00 295 LEU A N 1
ATOM 2263 C CA . LEU A 1 295 ? 18.108 26.039 17.069 1.00 27.26 295 LEU A CA 1
ATOM 2264 C C . LEU A 1 295 ? 18.353 26.102 18.577 1.00 30.18 295 LEU A C 1
ATOM 2265 O O . LEU A 1 295 ? 19.217 25.384 19.100 1.00 26.20 295 LEU A O 1
ATOM 2270 N N . ARG A 1 296 ? 17.627 26.997 19.250 1.00 28.11 296 ARG A N 1
ATOM 2271 C CA . ARG A 1 296 ? 17.736 27.163 20.693 1.00 33.21 296 ARG A CA 1
ATOM 2272 C C . ARG A 1 296 ? 17.182 25.909 21.371 1.00 37.04 296 ARG A C 1
ATOM 2273 O O . ARG A 1 296 ? 16.347 25.196 20.799 1.00 35.21 296 ARG A O 1
ATOM 2281 N N . LYS A 1 297 ? 17.648 25.645 22.589 1.00 40.67 297 LYS A N 1
ATOM 2282 C CA . LYS A 1 297 ? 17.203 24.481 23.348 1.00 41.71 297 LYS A CA 1
ATOM 2283 C C . LYS A 1 297 ? 15.683 24.397 23.428 1.00 40.85 297 LYS A C 1
ATOM 2284 O O . LYS A 1 297 ? 15.114 23.307 23.426 1.00 42.75 297 LYS A O 1
ATOM 2286 N N A GLU A 1 298 ? 15.034 25.555 23.493 0.50 42.59 298 GLU A N 1
ATOM 2287 N N B GLU A 1 298 ? 15.021 25.550 23.491 0.50 42.91 298 GLU A N 1
ATOM 2288 C CA A GLU A 1 298 ? 13.580 25.624 23.577 0.50 43.40 298 GLU A CA 1
ATOM 2289 C CA B GLU A 1 298 ? 13.562 25.584 23.586 0.50 44.04 298 GLU A CA 1
ATOM 2290 C C A GLU A 1 298 ? 12.893 25.087 22.319 0.50 44.09 298 GLU A C 1
ATOM 2291 C C B GLU A 1 298 ? 12.882 25.080 22.312 0.50 44.43 298 GLU A C 1
ATOM 2292 O O A GLU A 1 298 ? 11.779 24.568 22.384 0.50 43.08 298 GLU A O 1
ATOM 2293 O O B GLU A 1 298 ? 11.758 24.581 22.358 0.50 43.35 298 GLU A O 1
ATOM 2304 N N . TRP A 1 299 ? 13.563 25.214 21.175 1.00 43.27 299 TRP A N 1
ATOM 2305 C CA . TRP A 1 299 ? 13.006 24.763 19.900 1.00 40.91 299 TRP A CA 1
ATOM 2306 C C . TRP A 1 299 ? 13.751 23.594 19.266 1.00 42.53 299 TRP A C 1
ATOM 2307 O O . TRP A 1 299 ? 13.746 23.444 18.043 1.00 42.62 299 TRP A O 1
ATOM 2318 N N . LYS A 1 300 ? 14.381 22.770 20.098 1.00 38.54 300 LYS A N 1
ATOM 2319 C CA . LYS A 1 300 ? 15.147 21.612 19.640 1.00 36.63 300 LYS A CA 1
ATOM 2320 C C . LYS A 1 300 ? 14.361 20.645 18.765 1.00 35.51 300 LYS A C 1
ATOM 2321 O O . LYS A 1 300 ? 14.929 19.976 17.898 1.00 32.51 300 LYS A O 1
ATOM 2323 N N . ASP A 1 301 ? 13.056 20.560 18.996 1.00 33.63 301 ASP A N 1
ATOM 2324 C CA . ASP A 1 301 ? 12.226 19.648 18.229 1.00 35.98 301 ASP A CA 1
ATOM 2325 C C . ASP A 1 301 ? 12.172 19.948 16.738 1.00 33.84 301 ASP A C 1
ATOM 2326 O O . ASP A 1 301 ? 11.701 19.125 15.962 1.00 32.06 301 ASP A O 1
ATOM 2331 N N . PHE A 1 302 ? 12.636 21.129 16.341 1.00 33.54 302 PHE A N 1
ATOM 2332 C CA . PHE A 1 302 ? 12.637 21.491 14.924 1.00 36.13 302 PHE A CA 1
ATOM 2333 C C . PHE A 1 302 ? 13.924 21.070 14.216 1.00 32.67 302 PHE A C 1
ATOM 2334 O O . PHE A 1 302 ? 13.969 21.056 12.992 1.00 33.16 302 PHE A O 1
ATOM 2342 N N . GLU A 1 303 ? 14.958 20.733 14.990 1.00 27.24 303 GLU A N 1
ATOM 2343 C CA . GLU A 1 303 ? 16.246 20.311 14.436 1.00 24.97 303 GLU A CA 1
ATOM 2344 C C . GLU A 1 303 ? 16.280 18.792 14.269 1.00 26.51 303 GLU A C 1
ATOM 2345 O O . GLU A 1 303 ? 16.133 18.048 15.243 1.00 23.96 303 GLU A O 1
ATOM 2351 N N . ILE A 1 304 ? 16.492 18.330 13.040 1.00 21.63 304 ILE A N 1
ATOM 2352 C CA . ILE A 1 304 ? 16.497 16.899 12.780 1.00 23.00 304 ILE A CA 1
ATOM 2353 C C . ILE A 1 304 ? 17.548 16.147 13.611 1.00 23.07 304 ILE A C 1
ATOM 2354 O O . ILE A 1 304 ? 17.325 15.002 14.005 1.00 23.25 304 ILE A O 1
ATOM 2359 N N . ARG A 1 305 ? 18.680 16.784 13.904 1.00 23.72 305 ARG A N 1
ATOM 2360 C CA . ARG A 1 305 ? 19.698 16.115 14.719 1.00 26.20 305 ARG A CA 1
ATOM 2361 C C . ARG A 1 305 ? 19.195 15.810 16.146 1.00 30.27 305 ARG A C 1
ATOM 2362 O O . ARG A 1 305 ? 19.826 15.047 16.886 1.00 26.41 305 ARG A O 1
ATOM 2370 N N . SER A 1 306 ? 18.064 16.396 16.531 1.00 26.80 306 SER A N 1
ATOM 2371 C CA . SER A 1 306 ? 17.507 16.122 17.857 1.00 32.96 306 SER A CA 1
ATOM 2372 C C . SER A 1 306 ? 16.858 14.748 17.850 1.00 35.07 306 SER A C 1
ATOM 2373 O O . SER A 1 306 ? 16.557 14.193 18.905 1.00 37.52 306 SER A O 1
ATOM 2376 N N . PHE A 1 307 ? 16.655 14.194 16.658 1.00 34.87 307 PHE A N 1
ATOM 2377 C CA . PHE A 1 307 ? 15.997 12.898 16.528 1.00 33.06 307 PHE A CA 1
ATOM 2378 C C . PHE A 1 307 ? 16.890 11.738 16.115 1.00 33.19 307 PHE A C 1
ATOM 2379 O O . PHE A 1 307 ? 16.599 10.583 16.417 1.00 31.36 307 PHE A O 1
ATOM 2387 N N . TYR A 1 308 ? 17.968 12.039 15.413 1.00 32.94 308 TYR A N 1
ATOM 2388 C CA . TYR A 1 308 ? 18.876 10.996 14.966 1.00 33.63 308 TYR A CA 1
ATOM 2389 C C . TYR A 1 308 ? 20.297 11.354 15.327 1.00 35.95 308 TYR A C 1
ATOM 2390 O O . TYR A 1 308 ? 20.731 12.488 15.138 1.00 35.26 308 TYR A O 1
ATOM 2399 N N . LYS A 1 309 ? 21.012 10.380 15.871 1.00 35.13 309 LYS A N 1
ATOM 2400 C CA . LYS A 1 309 ? 22.403 10.567 16.230 1.00 34.23 309 LYS A CA 1
ATOM 2401 C C . LYS A 1 309 ? 23.170 9.673 15.273 1.00 31.01 309 LYS A C 1
ATOM 2402 O O . LYS A 1 309 ? 22.859 8.484 15.132 1.00 29.90 309 LYS A O 1
ATOM 2408 N N . VAL A 1 310 ? 24.157 10.245 14.595 1.00 29.24 310 VAL A N 1
ATOM 2409 C CA . VAL A 1 310 ? 24.935 9.477 13.637 1.00 28.14 310 VAL A CA 1
ATOM 2410 C C . VAL A 1 310 ? 26.431 9.657 13.848 1.00 29.84 310 VAL A C 1
ATOM 2411 O O . VAL A 1 310 ? 26.863 10.583 14.525 1.00 28.64 310 VAL A O 1
ATOM 2415 N N . GLU A 1 311 ? 27.219 8.774 13.248 1.00 28.88 311 GLU A N 1
ATOM 2416 C CA . GLU A 1 311 ? 28.665 8.854 13.383 1.00 32.79 311 GLU A CA 1
ATOM 2417 C C . GLU A 1 311 ? 29.318 9.272 12.068 1.00 30.39 311 GLU A C 1
ATOM 2418 O O . GLU A 1 311 ? 29.461 8.462 11.147 1.00 32.93 311 GLU A O 1
ATOM 2420 N N . VAL A 1 312 ? 29.691 10.540 11.967 1.00 31.03 312 VAL A N 1
ATOM 2421 C CA . VAL A 1 312 ? 30.356 11.015 10.759 1.00 29.11 312 VAL A CA 1
ATOM 2422 C C . VAL A 1 312 ? 31.781 10.466 10.821 1.00 29.20 312 VAL A C 1
ATOM 2423 O O . VAL A 1 312 ? 32.471 10.660 11.813 1.00 27.02 312 VAL A O 1
ATOM 2427 N N . PRO A 1 313 ? 32.226 9.753 9.777 1.00 29.19 313 PRO A N 1
ATOM 2428 C CA . PRO A 1 313 ? 33.590 9.237 9.848 1.00 32.66 313 PRO A CA 1
ATOM 2429 C C . PRO A 1 313 ? 34.626 10.338 9.969 1.00 36.44 313 PRO A C 1
ATOM 2430 O O . PRO A 1 313 ? 34.420 11.463 9.516 1.00 36.16 313 PRO A O 1
ATOM 2434 N N . LYS A 1 314 ? 35.740 10.009 10.610 1.00 39.32 314 LYS A N 1
ATOM 2435 C CA . LYS A 1 314 ? 36.813 10.970 10.803 1.00 39.82 314 LYS A CA 1
ATOM 2436 C C . LYS A 1 314 ? 37.720 11.012 9.577 1.00 36.00 314 LYS A C 1
ATOM 2437 O O . LYS A 1 314 ? 37.645 10.147 8.695 1.00 32.82 314 LYS A O 1
ATOM 2443 N N . ASN A 1 315 ? 38.550 12.045 9.521 1.00 35.98 315 ASN A N 1
ATOM 2444 C CA . ASN A 1 315 ? 39.503 12.235 8.436 1.00 37.33 315 ASN A CA 1
ATOM 2445 C C . ASN A 1 315 ? 38.911 12.524 7.061 1.00 36.66 315 ASN A C 1
ATOM 2446 O O . ASN A 1 315 ? 39.505 12.176 6.035 1.00 37.80 315 ASN A O 1
ATOM 2451 N N . LEU A 1 316 ? 37.741 13.154 7.036 1.00 34.04 316 LEU A N 1
ATOM 2452 C CA . LEU A 1 316 ? 37.112 13.515 5.772 1.00 30.69 316 LEU A CA 1
ATOM 2453 C C . LEU A 1 316 ? 37.716 14.851 5.375 1.00 27.89 316 LEU A C 1
ATOM 2454 O O . LEU A 1 316 ? 37.606 15.833 6.113 1.00 28.35 316 LEU A O 1
ATOM 2459 N N . PRO A 1 317 ? 38.379 14.906 4.218 1.00 26.34 317 PRO A N 1
ATOM 2460 C CA . PRO A 1 317 ? 38.977 16.174 3.789 1.00 24.03 317 PRO A CA 1
ATOM 2461 C C . PRO A 1 317 ? 37.908 17.174 3.327 1.00 26.19 317 PRO A C 1
ATOM 2462 O O . PRO A 1 317 ? 36.879 16.800 2.736 1.00 23.11 317 PRO A O 1
ATOM 2466 N N . ASP A 1 318 ? 38.149 18.445 3.610 1.00 22.60 318 ASP A N 1
ATOM 2467 C CA . ASP A 1 318 ? 37.230 19.506 3.205 1.00 25.82 318 ASP A CA 1
ATOM 2468 C C . ASP A 1 318 ? 37.151 19.639 1.678 1.00 24.95 318 ASP A C 1
ATOM 2469 O O . ASP A 1 318 ? 36.089 19.908 1.123 1.00 25.35 318 ASP A O 1
ATOM 2474 N N . LEU A 1 319 ? 38.274 19.439 1.001 1.00 21.59 319 LEU A N 1
ATOM 2475 C CA . LEU A 1 319 ? 38.313 19.594 -0.459 1.00 22.76 319 LEU A CA 1
ATOM 2476 C C . LEU A 1 319 ? 38.991 18.454 -1.203 1.00 25.12 319 LEU A C 1
ATOM 2477 O O . LEU A 1 319 ? 39.802 17.724 -0.635 1.00 25.48 319 LEU A O 1
ATOM 2482 N N . GLU A 1 320 ? 38.658 18.307 -2.480 1.00 25.86 320 GLU A N 1
ATOM 2483 C CA . GLU A 1 320 ? 39.281 17.288 -3.313 1.00 28.06 320 GLU A CA 1
ATOM 2484 C C . GLU A 1 320 ? 40.687 17.784 -3.650 1.00 27.74 320 GLU A C 1
ATOM 2485 O O . GLU A 1 320 ? 40.962 18.984 -3.596 1.00 25.01 320 GLU A O 1
ATOM 2491 N N . LYS A 1 321 ? 41.565 16.860 -4.024 1.00 27.25 321 LYS A N 1
ATOM 2492 C CA . LYS A 1 321 ? 42.960 17.172 -4.339 1.00 26.55 321 LYS A CA 1
ATOM 2493 C C . LYS A 1 321 ? 43.211 18.330 -5.305 1.00 27.45 321 LYS A C 1
ATOM 2494 O O . LYS A 1 321 ? 42.744 18.319 -6.439 1.00 29.85 321 LYS A O 1
ATOM 2500 N N . GLY A 1 322 ? 43.969 19.324 -4.853 1.00 27.58 322 GLY A N 1
ATOM 2501 C CA . GLY A 1 322 ? 44.280 20.445 -5.721 1.00 30.22 322 GLY A CA 1
ATOM 2502 C C . GLY A 1 322 ? 43.295 21.604 -5.728 1.00 29.40 322 GLY A C 1
ATOM 2503 O O . GLY A 1 322 ? 43.603 22.654 -6.288 1.00 23.68 322 GLY A O 1
ATOM 2504 N N . CYS A 1 323 ? 42.117 21.434 -5.131 1.00 25.57 323 CYS A N 1
ATOM 2505 C CA . CYS A 1 323 ? 41.142 22.531 -5.100 1.00 25.43 323 CYS A CA 1
ATOM 2506 C C . CYS A 1 323 ? 41.674 23.705 -4.264 1.00 25.06 323 CYS A C 1
ATOM 2507 O O . CYS A 1 323 ? 42.054 23.516 -3.107 1.00 25.40 323 CYS A O 1
ATOM 2510 N N . ARG A 1 324 ? 41.687 24.912 -4.842 1.00 23.81 324 ARG A N 1
ATOM 2511 C CA . ARG A 1 324 ? 42.171 26.103 -4.134 1.00 24.09 324 ARG A CA 1
ATOM 2512 C C . ARG A 1 324 ? 41.018 26.950 -3.572 1.00 28.71 324 ARG A C 1
ATOM 2513 O O . ARG A 1 324 ? 41.182 28.137 -3.268 1.00 21.94 324 ARG A O 1
ATOM 2521 N N A CYS A 1 325 ? 39.844 26.338 -3.451 0.50 25.83 325 CYS A N 1
ATOM 2522 N N B CYS A 1 325 ? 39.864 26.308 -3.417 0.50 26.60 325 CYS A N 1
ATOM 2523 C CA A CYS A 1 325 ? 38.668 27.034 -2.949 0.50 26.14 325 CYS A CA 1
ATOM 2524 C CA B CYS A 1 325 ? 38.688 26.964 -2.879 0.50 27.29 325 CYS A CA 1
ATOM 2525 C C A CYS A 1 325 ? 38.959 27.704 -1.595 0.50 26.70 325 CYS A C 1
ATOM 2526 C C B CYS A 1 325 ? 39.013 27.731 -1.618 0.50 27.57 325 CYS A C 1
ATOM 2527 O O A CYS A 1 325 ? 38.316 28.694 -1.243 0.50 28.80 325 CYS A O 1
ATOM 2528 O O B CYS A 1 325 ? 38.452 28.788 -1.353 0.50 28.27 325 CYS A O 1
ATOM 2533 N N . GLY A 1 326 ? 39.941 27.189 -0.845 1.00 29.92 326 GLY A N 1
ATOM 2534 C CA . GLY A 1 326 ? 40.312 27.816 0.410 1.00 28.75 326 GLY A CA 1
ATOM 2535 C C . GLY A 1 326 ? 40.899 29.207 0.192 1.00 32.98 326 GLY A C 1
ATOM 2536 O O . GLY A 1 326 ? 40.527 30.180 0.866 1.00 29.91 326 GLY A O 1
ATOM 2537 N N . ALA A 1 327 ? 41.836 29.308 -0.746 1.00 30.34 327 ALA A N 1
ATOM 2538 C CA . ALA A 1 327 ? 42.464 30.590 -1.048 1.00 31.14 327 ALA A CA 1
ATOM 2539 C C . ALA A 1 327 ? 41.425 31.520 -1.679 1.00 30.74 327 ALA A C 1
ATOM 2540 O O . ALA A 1 327 ? 41.332 32.702 -1.341 1.00 28.60 327 ALA A O 1
ATOM 2542 N N . VAL A 1 328 ? 40.635 30.975 -2.595 1.00 28.23 328 VAL A N 1
ATOM 2543 C CA . VAL A 1 328 ? 39.605 31.762 -3.270 1.00 25.98 328 VAL A CA 1
ATOM 2544 C C . VAL A 1 328 ? 38.597 32.363 -2.292 1.00 24.63 328 VAL A C 1
ATOM 2545 O O . VAL A 1 328 ? 38.245 33.536 -2.414 1.00 22.30 328 VAL A O 1
ATOM 2549 N N . LEU A 1 329 ? 38.133 31.566 -1.327 1.00 20.34 329 LEU A N 1
ATOM 2550 C CA . LEU A 1 329 ? 37.166 32.053 -0.333 1.00 24.35 329 LEU A CA 1
ATOM 2551 C C . LEU A 1 329 ? 37.792 33.112 0.586 1.00 28.02 329 LEU A C 1
ATOM 2552 O O . LEU A 1 329 ? 37.081 33.939 1.173 1.00 26.04 329 LEU A O 1
ATOM 2557 N N . ARG A 1 330 ? 39.117 33.073 0.711 1.00 26.36 330 ARG A N 1
ATOM 2558 C CA . ARG A 1 330 ? 39.841 34.030 1.546 1.00 30.26 330 ARG A CA 1
ATOM 2559 C C . ARG A 1 330 ? 40.156 35.293 0.755 1.00 32.77 330 ARG A C 1
ATOM 2560 O O . ARG A 1 330 ? 40.604 36.289 1.318 1.00 32.49 330 ARG A O 1
ATOM 2568 N N . GLY A 1 331 ? 39.919 35.250 -0.552 1.00 32.85 331 GLY A N 1
ATOM 2569 C CA . GLY A 1 331 ? 40.223 36.400 -1.381 1.00 32.72 331 GLY A CA 1
ATOM 2570 C C . GLY A 1 331 ? 41.720 36.489 -1.659 1.00 32.18 331 GLY A C 1
ATOM 2571 O O . GLY A 1 331 ? 42.228 37.554 -2.020 1.00 34.07 331 GLY A O 1
ATOM 2572 N N . LEU A 1 332 ? 42.421 35.367 -1.495 1.00 27.38 332 LEU A N 1
ATOM 2573 C CA . LEU A 1 332 ? 43.861 35.296 -1.715 1.00 28.34 332 LEU A CA 1
ATOM 2574 C C . LEU A 1 332 ? 44.209 34.800 -3.112 1.00 30.13 332 LEU A C 1
ATOM 2575 O O . LEU A 1 332 ? 45.382 34.792 -3.507 1.00 27.72 332 LEU A O 1
ATOM 2580 N N . ALA A 1 333 ? 43.199 34.351 -3.844 1.00 24.95 333 ALA A N 1
ATOM 2581 C CA . ALA A 1 333 ? 43.404 33.882 -5.206 1.00 28.47 333 ALA A CA 1
ATOM 2582 C C . ALA A 1 333 ? 42.091 33.948 -5.961 1.00 32.05 333 ALA A C 1
ATOM 2583 O O . ALA A 1 333 ? 41.014 33.868 -5.368 1.00 30.32 333 ALA A O 1
ATOM 2585 N N . LEU A 1 334 ? 42.185 34.116 -7.272 1.00 32.76 334 LEU A N 1
ATOM 2586 C CA . LEU A 1 334 ? 41.002 34.156 -8.111 1.00 30.69 334 LEU A CA 1
ATOM 2587 C C . LEU A 1 334 ? 40.901 32.773 -8.734 1.00 29.12 334 LEU A C 1
ATOM 2588 O O . LEU A 1 334 ? 41.890 32.031 -8.774 1.00 28.07 334 LEU A O 1
ATOM 2593 N N . PRO A 1 335 ? 39.707 32.384 -9.201 1.00 26.89 335 PRO A N 1
ATOM 2594 C CA . PRO A 1 335 ? 39.623 31.045 -9.794 1.00 27.70 335 PRO A CA 1
ATOM 2595 C C . PRO A 1 335 ? 40.636 30.798 -10.897 1.00 26.46 335 PRO A C 1
ATOM 2596 O O . PRO A 1 335 ? 41.078 29.682 -11.081 1.00 25.74 335 PRO A O 1
ATOM 2600 N N . THR A 1 336 ? 41.019 31.840 -11.621 1.00 30.09 336 THR A N 1
ATOM 2601 C CA . THR A 1 336 ? 41.996 31.653 -12.678 1.00 33.42 336 THR A CA 1
ATOM 2602 C C . THR A 1 336 ? 43.369 31.265 -12.117 1.00 35.48 336 THR A C 1
ATOM 2603 O O . THR A 1 336 ? 44.240 30.813 -12.860 1.00 37.06 336 THR A O 1
ATOM 2607 N N . ASP A 1 337 ? 43.562 31.433 -10.808 1.00 35.40 337 ASP A N 1
ATOM 2608 C CA . ASP A 1 337 ? 44.827 31.050 -10.176 1.00 32.26 337 ASP A CA 1
ATOM 2609 C C . ASP A 1 337 ? 44.796 29.565 -9.819 1.00 33.10 337 ASP A C 1
ATOM 2610 O O . ASP A 1 337 ? 45.798 28.993 -9.398 1.00 31.92 337 ASP A O 1
ATOM 2615 N N . CYS A 1 338 ? 43.637 28.938 -9.967 1.00 30.10 338 CYS A N 1
ATOM 2616 C CA . CYS A 1 338 ? 43.538 27.528 -9.654 1.00 30.80 338 CYS A CA 1
ATOM 2617 C C . CYS A 1 338 ? 43.880 26.657 -10.859 1.00 30.90 338 CYS A C 1
ATOM 2618 O O . CYS A 1 338 ? 43.266 26.768 -11.912 1.00 31.26 338 CYS A O 1
ATOM 2621 N N . PRO A 1 339 ? 44.856 25.753 -10.702 1.00 35.24 339 PRO A N 1
ATOM 2622 C CA . PRO A 1 339 ? 45.264 24.873 -11.804 1.00 32.38 339 PRO A CA 1
ATOM 2623 C C . PRO A 1 339 ? 44.200 23.903 -12.316 1.00 32.44 339 PRO A C 1
ATOM 2624 O O . PRO A 1 339 ? 44.371 23.294 -13.362 1.00 30.57 339 PRO A O 1
ATOM 2628 N N . LEU A 1 340 ? 43.103 23.748 -11.585 1.00 31.60 340 LEU A N 1
ATOM 2629 C CA . LEU A 1 340 ? 42.040 22.848 -12.034 1.00 29.04 340 LEU A CA 1
ATOM 2630 C C . LEU A 1 340 ? 40.924 23.604 -12.781 1.00 28.31 340 LEU A C 1
ATOM 2631 O O . LEU A 1 340 ? 40.138 23.005 -13.517 1.00 33.07 340 LEU A O 1
ATOM 2636 N N . PHE A 1 341 ? 40.878 24.917 -12.592 1.00 27.23 341 PHE A N 1
ATOM 2637 C CA . PHE A 1 341 ? 39.864 25.774 -13.201 1.00 30.63 341 PHE A CA 1
ATOM 2638 C C . PHE A 1 341 ? 39.702 25.588 -14.711 1.00 33.58 341 PHE A C 1
ATOM 2639 O O . PHE A 1 341 ? 40.593 25.933 -15.487 1.00 33.37 341 PHE A O 1
ATOM 2647 N N . GLY A 1 342 ? 38.551 25.055 -15.112 1.00 31.49 342 GLY A N 1
ATOM 2648 C CA . GLY A 1 342 ? 38.275 24.848 -16.521 1.00 37.22 342 GLY A CA 1
ATOM 2649 C C . GLY A 1 342 ? 38.931 23.618 -17.112 1.00 39.61 342 GLY A C 1
ATOM 2650 O O . GLY A 1 342 ? 38.747 23.317 -18.289 1.00 38.73 342 GLY A O 1
ATOM 2651 N N . LYS A 1 343 ? 39.711 22.912 -16.302 1.00 38.93 343 LYS A N 1
ATOM 2652 C CA . LYS A 1 343 ? 40.374 21.705 -16.759 1.00 38.91 343 LYS A CA 1
ATOM 2653 C C . LYS A 1 343 ? 39.593 20.544 -16.158 1.00 41.00 343 LYS A C 1
ATOM 2654 O O . LYS A 1 343 ? 38.630 20.064 -16.754 1.00 40.03 343 LYS A O 1
ATOM 2656 N N . THR A 1 344 ? 39.995 20.104 -14.970 1.00 37.62 344 THR A N 1
ATOM 2657 C CA . THR A 1 344 ? 39.293 19.015 -14.325 1.00 39.55 344 THR A CA 1
ATOM 2658 C C . THR A 1 344 ? 38.051 19.524 -13.599 1.00 36.39 344 THR A C 1
ATOM 2659 O O . THR A 1 344 ? 37.129 18.759 -13.344 1.00 38.56 344 THR A O 1
ATOM 2663 N N . CYS A 1 345 ? 38.013 20.815 -13.293 1.00 35.42 345 CYS A N 1
ATOM 2664 C CA . CYS A 1 345 ? 36.857 21.380 -12.592 1.00 32.35 345 CYS A CA 1
ATOM 2665 C C . CYS A 1 345 ? 36.030 22.332 -13.457 1.00 30.19 345 CYS A C 1
ATOM 2666 O O . CYS A 1 345 ? 36.516 23.367 -13.909 1.00 29.09 345 CYS A O 1
ATOM 2669 N N . THR A 1 346 ? 34.776 21.966 -13.691 1.00 27.66 346 THR A N 1
ATOM 2670 C CA . THR A 1 346 ? 33.864 22.804 -14.468 1.00 30.61 346 THR A CA 1
ATOM 2671 C C . THR A 1 346 ? 32.469 22.597 -13.903 1.00 28.66 346 THR A C 1
ATOM 2672 O O . THR A 1 346 ? 32.266 21.754 -13.031 1.00 28.28 346 THR A O 1
ATOM 2676 N N . PRO A 1 347 ? 31.487 23.375 -14.378 1.00 31.10 347 PRO A N 1
ATOM 2677 C CA . PRO A 1 347 ? 30.136 23.184 -13.848 1.00 35.44 347 PRO A CA 1
ATOM 2678 C C . PRO A 1 347 ? 29.623 21.772 -14.136 1.00 38.68 347 PRO A C 1
ATOM 2679 O O . PRO A 1 347 ? 28.938 21.180 -13.306 1.00 43.85 347 PRO A O 1
ATOM 2683 N N . ARG A 1 348 ? 29.969 21.231 -15.303 1.00 42.30 348 ARG A N 1
ATOM 2684 C CA . ARG A 1 348 ? 29.545 19.882 -15.677 1.00 45.79 348 ARG A CA 1
ATOM 2685 C C . ARG A 1 348 ? 30.131 18.870 -14.689 1.00 48.28 348 ARG A C 1
ATOM 2686 O O . ARG A 1 348 ? 29.414 18.026 -14.148 1.00 48.99 348 ARG A O 1
ATOM 2688 N N . HIS A 1 349 ? 31.439 18.963 -14.459 1.00 46.09 349 HIS A N 1
ATOM 2689 C CA . HIS A 1 349 ? 32.122 18.071 -13.528 1.00 46.90 349 HIS A CA 1
ATOM 2690 C C . HIS A 1 349 ? 32.965 18.888 -12.545 1.00 43.67 349 HIS A C 1
ATOM 2691 O O . HIS A 1 349 ? 34.157 19.114 -12.753 1.00 40.27 349 HIS A O 1
ATOM 2698 N N . PRO A 1 350 ? 32.333 19.360 -11.462 1.00 37.90 350 PRO A N 1
ATOM 2699 C CA . PRO A 1 350 ? 32.990 20.163 -10.426 1.00 37.00 350 PRO A CA 1
ATOM 2700 C C . PRO A 1 350 ? 33.864 19.377 -9.461 1.00 32.32 350 PRO A C 1
ATOM 2701 O O . PRO A 1 350 ? 33.507 18.282 -9.026 1.00 36.31 350 PRO A O 1
ATOM 2705 N N . VAL A 1 351 ? 35.014 19.947 -9.133 1.00 28.19 351 VAL A N 1
ATOM 2706 C CA . VAL A 1 351 ? 35.923 19.311 -8.199 1.00 26.41 351 VAL A CA 1
ATOM 2707 C C . VAL A 1 351 ? 35.629 19.897 -6.828 1.00 24.79 351 VAL A C 1
ATOM 2708 O O . VAL A 1 351 ? 35.481 19.154 -5.864 1.00 20.11 351 VAL A O 1
ATOM 2712 N N . GLY A 1 352 ? 35.513 21.228 -6.762 1.00 23.50 352 GLY A N 1
ATOM 2713 C CA . GLY A 1 352 ? 35.252 21.902 -5.499 1.00 21.43 352 GLY A CA 1
ATOM 2714 C C . GLY A 1 352 ? 33.890 22.577 -5.393 1.00 24.73 352 GLY A C 1
ATOM 2715 O O . GLY A 1 352 ? 33.185 22.714 -6.397 1.00 21.83 352 GLY A O 1
ATOM 2716 N N A PRO A 1 353 ? 33.505 23.011 -4.182 0.50 22.83 353 PRO A N 1
ATOM 2717 N N B PRO A 1 353 ? 33.492 23.029 -4.191 0.50 23.04 353 PRO A N 1
ATOM 2718 C CA A PRO A 1 353 ? 32.218 23.669 -3.965 0.50 22.05 353 PRO A CA 1
ATOM 2719 C CA B PRO A 1 353 ? 32.205 23.693 -3.945 0.50 22.56 353 PRO A CA 1
ATOM 2720 C C A PRO A 1 353 ? 32.144 25.054 -4.609 0.50 23.68 353 PRO A C 1
ATOM 2721 C C B PRO A 1 353 ? 31.965 25.051 -4.623 0.50 23.73 353 PRO A C 1
ATOM 2722 O O A PRO A 1 353 ? 31.067 25.512 -4.984 0.50 20.69 353 PRO A O 1
ATOM 2723 O O B PRO A 1 353 ? 30.852 25.329 -5.050 0.50 22.30 353 PRO A O 1
ATOM 2730 N N A CYS A 1 354 ? 33.294 25.713 -4.734 0.50 23.36 354 CYS A N 1
ATOM 2731 N N B CYS A 1 354 ? 32.995 25.888 -4.728 0.50 23.52 354 CYS A N 1
ATOM 2732 C CA A CYS A 1 354 ? 33.376 27.044 -5.342 0.50 24.48 354 CYS A CA 1
ATOM 2733 C CA B CYS A 1 354 ? 32.835 27.204 -5.348 0.50 22.96 354 CYS A CA 1
ATOM 2734 C C A CYS A 1 354 ? 32.796 27.068 -6.767 0.50 24.62 354 CYS A C 1
ATOM 2735 C C B CYS A 1 354 ? 32.476 27.156 -6.839 0.50 24.24 354 CYS A C 1
ATOM 2736 O O A CYS A 1 354 ? 32.346 28.111 -7.242 0.50 23.97 354 CYS A O 1
ATOM 2737 O O B CYS A 1 354 ? 32.110 28.175 -7.422 0.50 24.00 354 CYS A O 1
ATOM 2742 N N A MET A 1 355 ? 32.787 25.921 -7.441 0.50 23.19 355 MET A N 1
ATOM 2743 N N B MET A 1 355 ? 32.595 25.987 -7.460 0.50 23.32 355 MET A N 1
ATOM 2744 C CA A MET A 1 355 ? 32.295 25.851 -8.831 0.50 22.54 355 MET A CA 1
ATOM 2745 C CA B MET A 1 355 ? 32.266 25.851 -8.884 0.50 21.93 355 MET A CA 1
ATOM 2746 C C A MET A 1 355 ? 30.836 25.427 -9.011 0.50 25.77 355 MET A C 1
ATOM 2747 C C B MET A 1 355 ? 30.818 25.407 -9.037 0.50 25.48 355 MET A C 1
ATOM 2748 O O A MET A 1 355 ? 30.244 25.641 -10.069 0.50 23.72 355 MET A O 1
ATOM 2749 O O B MET A 1 355 ? 30.205 25.594 -10.092 0.50 22.97 355 MET A O 1
ATOM 2758 N N . VAL A 1 356 ? 30.279 24.817 -7.974 1.00 26.68 356 VAL A N 1
ATOM 2759 C CA . VAL A 1 356 ? 28.908 24.319 -7.977 1.00 34.42 356 VAL A CA 1
ATOM 2760 C C . VAL A 1 356 ? 27.898 25.359 -7.532 1.00 35.40 356 VAL A C 1
ATOM 2761 O O . VAL A 1 356 ? 26.799 25.476 -8.085 1.00 36.40 356 VAL A O 1
ATOM 2765 N N . SER A 1 357 ? 28.279 26.105 -6.511 1.00 35.87 357 SER A N 1
ATOM 2766 C CA . SER A 1 357 ? 27.414 27.119 -5.948 1.00 34.34 357 SER A CA 1
ATOM 2767 C C . SER A 1 357 ? 27.078 28.242 -6.914 1.00 34.65 357 SER A C 1
ATOM 2768 O O . SER A 1 357 ? 27.916 28.703 -7.686 1.00 34.51 357 SER A O 1
ATOM 2770 N N . TYR A 1 358 ? 25.831 28.685 -6.864 1.00 32.77 358 TYR A N 1
ATOM 2771 C CA . TYR A 1 358 ? 25.380 29.790 -7.702 1.00 35.25 358 TYR A CA 1
ATOM 2772 C C . TYR A 1 358 ? 26.138 31.089 -7.326 1.00 37.33 358 TYR A C 1
ATOM 2773 O O . TYR A 1 358 ? 26.423 31.924 -8.185 1.00 38.61 358 TYR A O 1
ATOM 2782 N N . GLU A 1 359 ? 26.462 31.249 -6.042 1.00 33.76 359 GLU A N 1
ATOM 2783 C CA . GLU A 1 359 ? 27.198 32.424 -5.554 1.00 33.94 359 GLU A CA 1
ATOM 2784 C C . GLU A 1 359 ? 28.712 32.195 -5.637 1.00 30.94 359 GLU A C 1
ATOM 2785 O O . GLU A 1 359 ? 29.496 33.077 -5.290 1.00 31.41 359 GLU A O 1
ATOM 2791 N N . GLY A 1 360 ? 29.105 30.994 -6.056 1.00 26.45 360 GLY A N 1
ATOM 2792 C CA . GLY A 1 360 ? 30.510 30.637 -6.145 1.00 26.17 360 GLY A CA 1
ATOM 2793 C C . GLY A 1 360 ? 31.350 31.456 -7.106 1.00 26.64 360 GLY A C 1
ATOM 2794 O O . GLY A 1 360 ? 31.022 31.588 -8.282 1.00 22.76 360 GLY A O 1
ATOM 2795 N N . THR A 1 361 ? 32.452 31.997 -6.595 1.00 27.68 361 THR A N 1
ATOM 2796 C CA . THR A 1 361 ? 33.354 32.804 -7.401 1.00 26.79 361 THR A CA 1
ATOM 2797 C C . THR A 1 361 ? 33.831 32.061 -8.648 1.00 25.27 361 THR A C 1
ATOM 2798 O O . THR A 1 361 ? 33.869 32.635 -9.733 1.00 26.38 361 THR A O 1
ATOM 2802 N N . CYS A 1 362 ? 34.171 30.782 -8.500 1.00 23.16 362 CYS A N 1
ATOM 2803 C CA . CYS A 1 362 ? 34.623 29.983 -9.635 1.00 21.86 362 CYS A CA 1
ATOM 2804 C C . CYS A 1 362 ? 33.494 29.763 -10.660 1.00 20.44 362 CYS A C 1
ATOM 2805 O O . CYS A 1 362 ? 33.739 29.800 -11.862 1.00 21.23 362 CYS A O 1
ATOM 2808 N N . GLN A 1 363 ? 32.264 29.536 -10.196 1.00 19.82 363 GLN A N 1
ATOM 2809 C CA . GLN A 1 363 ? 31.137 29.354 -11.120 1.00 18.88 363 GLN A CA 1
ATOM 2810 C C . GLN A 1 363 ? 30.887 30.688 -11.821 1.00 23.14 363 GLN A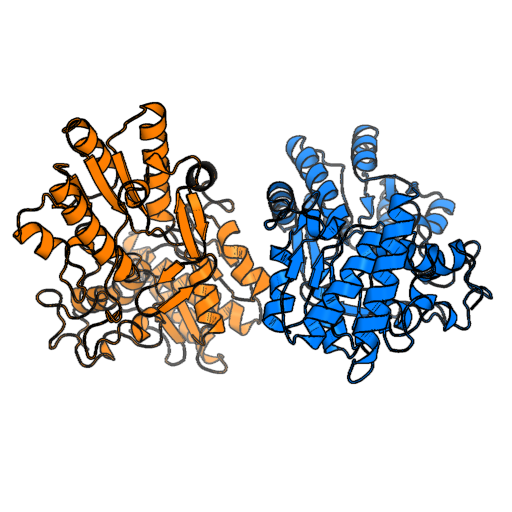 C 1
ATOM 2811 O O . GLN A 1 363 ? 30.596 30.736 -13.024 1.00 24.31 363 GLN A O 1
ATOM 2817 N N . ILE A 1 364 ? 30.998 31.773 -11.063 1.00 22.21 364 ILE A N 1
ATOM 2818 C CA . ILE A 1 364 ? 30.790 33.101 -11.616 1.00 23.03 364 ILE A CA 1
ATOM 2819 C C . ILE A 1 364 ? 31.834 33.395 -12.690 1.00 25.22 364 ILE A C 1
ATOM 2820 O O . ILE A 1 364 ? 31.490 33.877 -13.779 1.00 22.93 364 ILE A O 1
ATOM 2825 N N . PHE A 1 365 ? 33.101 33.101 -12.402 1.00 22.15 365 PHE A N 1
ATOM 2826 C CA . PHE A 1 365 ? 34.159 33.324 -13.390 1.00 19.63 365 PHE A CA 1
ATOM 2827 C C . PHE A 1 365 ? 33.924 32.503 -14.656 1.00 26.20 365 PHE A C 1
ATOM 2828 O O . PHE A 1 365 ? 34.169 32.974 -15.772 1.00 27.19 365 PHE A O 1
ATOM 2836 N N . TYR A 1 366 ? 33.444 31.276 -14.481 1.00 28.70 366 TYR A N 1
ATOM 2837 C CA . TYR A 1 366 ? 33.182 30.383 -15.606 1.00 29.56 366 TYR A CA 1
ATOM 2838 C C . TYR A 1 366 ? 31.982 30.878 -16.421 1.00 29.33 366 TYR A C 1
ATOM 2839 O O . TYR A 1 366 ? 32.030 30.966 -17.650 1.00 30.40 366 TYR A O 1
ATOM 2848 N N . LYS A 1 367 ? 30.908 31.190 -15.710 1.00 28.15 367 LYS A N 1
ATOM 2849 C CA . LYS A 1 367 ? 29.664 31.679 -16.291 1.00 31.39 367 LYS A CA 1
ATOM 2850 C C . LYS A 1 367 ? 29.911 32.833 -17.262 1.00 35.24 367 LYS A C 1
ATOM 2851 O O . LYS A 1 367 ? 29.313 32.896 -18.336 1.00 32.46 367 LYS A O 1
ATOM 2857 N N . TYR A 1 368 ? 30.798 33.745 -16.885 1.00 30.94 368 TYR A N 1
ATOM 2858 C CA . TYR A 1 368 ? 31.083 34.887 -17.734 1.00 32.86 368 TYR A CA 1
ATOM 2859 C C . TYR A 1 368 ? 32.261 34.687 -18.665 1.00 31.07 368 TYR A C 1
ATOM 2860 O O . TYR A 1 368 ? 32.789 35.641 -19.224 1.00 31.22 368 TYR A O 1
ATOM 2869 N N . GLY A 1 369 ? 32.660 33.433 -18.827 1.00 31.38 369 GLY A N 1
ATOM 2870 C CA . GLY A 1 369 ? 33.756 33.108 -19.715 1.00 32.23 369 GLY A CA 1
ATOM 2871 C C . GLY A 1 369 ? 35.081 33.791 -19.455 1.00 34.46 369 GLY A C 1
ATOM 2872 O O . GLY A 1 369 ? 35.783 34.144 -20.400 1.00 35.09 369 GLY A O 1
ATOM 2873 N N . VAL A 1 370 ? 35.443 33.978 -18.192 1.00 31.43 370 VAL A N 1
ATOM 2874 C CA . VAL A 1 370 ? 36.717 34.613 -17.883 1.00 35.52 370 VAL A CA 1
ATOM 2875 C C . VAL A 1 370 ? 37.821 33.684 -18.383 1.00 38.17 370 VAL A C 1
ATOM 2876 O O . VAL A 1 370 ? 37.984 32.565 -17.895 1.00 36.46 370 VAL A O 1
ATOM 2880 N N . LEU A 1 371 ? 38.557 34.154 -19.386 1.00 43.99 371 LEU A N 1
ATOM 2881 C CA . LEU A 1 371 ? 39.621 33.368 -20.009 1.00 50.25 371 LEU A CA 1
ATOM 2882 C C . LEU A 1 371 ? 40.946 33.590 -19.305 1.00 55.45 371 LEU A C 1
ATOM 2883 O O . LEU A 1 371 ? 41.832 32.733 -19.353 1.00 55.77 371 LEU A O 1
ATOM 2888 N N . PHE A 1 372 ? 41.063 34.752 -18.665 1.00 59.41 372 PHE A N 1
ATOM 2889 C CA . PHE A 1 372 ? 42.261 35.157 -17.936 1.00 64.53 372 PHE A CA 1
ATOM 2890 C C . PHE A 1 372 ? 43.180 33.985 -17.652 1.00 66.77 372 PHE A C 1
ATOM 2891 O O . PHE A 1 372 ? 44.371 34.080 -18.020 1.00 72.03 372 PHE A O 1
ATOM 2894 N N . PHE B 1 5 ? 8.812 27.690 60.704 1.00 52.63 5 PHE B N 1
ATOM 2895 C CA . PHE B 1 5 ? 9.180 26.427 60.001 1.00 53.06 5 PHE B CA 1
ATOM 2896 C C . PHE B 1 5 ? 9.845 26.728 58.659 1.00 52.18 5 PHE B C 1
ATOM 2897 O O . PHE B 1 5 ? 10.878 26.145 58.327 1.00 52.36 5 PHE B O 1
ATOM 2899 N N . GLU B 1 6 ? 9.250 27.635 57.888 1.00 53.40 6 GLU B N 1
ATOM 2900 C CA . GLU B 1 6 ? 9.808 28.020 56.590 1.00 53.85 6 GLU B CA 1
ATOM 2901 C C . GLU B 1 6 ? 11.054 28.859 56.850 1.00 52.24 6 GLU B C 1
ATOM 2902 O O . GLU B 1 6 ? 11.967 28.923 56.021 1.00 52.78 6 GLU B O 1
ATOM 2904 N N . ALA B 1 7 ? 11.082 29.503 58.013 1.00 51.00 7 ALA B N 1
ATOM 2905 C CA . ALA B 1 7 ? 12.219 30.326 58.402 1.00 48.78 7 ALA B CA 1
ATOM 2906 C C . ALA B 1 7 ? 13.373 29.400 58.769 1.00 47.17 7 ALA B C 1
ATOM 2907 O O . ALA B 1 7 ? 14.535 29.693 58.466 1.00 44.98 7 ALA B O 1
ATOM 2909 N N . TYR B 1 8 ? 13.046 28.279 59.419 1.00 45.07 8 TYR B N 1
ATOM 2910 C CA . TYR B 1 8 ? 14.063 27.309 59.816 1.00 45.98 8 TYR B CA 1
ATOM 2911 C C . TYR B 1 8 ? 14.685 26.671 58.578 1.00 43.54 8 TYR B C 1
ATOM 2912 O O . TYR B 1 8 ? 15.896 26.463 58.527 1.00 48.60 8 TYR B O 1
ATOM 2921 N N . ARG B 1 9 ? 13.857 26.360 57.584 1.00 41.52 9 ARG B N 1
ATOM 2922 C CA . ARG B 1 9 ? 14.353 25.764 56.346 1.00 44.20 9 ARG B CA 1
ATOM 2923 C C . ARG B 1 9 ? 15.284 26.749 55.643 1.00 41.66 9 ARG B C 1
ATOM 2924 O O . ARG B 1 9 ? 16.362 26.378 55.191 1.00 41.54 9 ARG B O 1
ATOM 2932 N N . SER B 1 10 ? 14.862 28.008 55.569 1.00 42.29 10 SER B N 1
ATOM 2933 C CA . SER B 1 10 ? 15.655 29.054 54.925 1.00 40.96 10 SER B CA 1
ATOM 2934 C C . SER B 1 10 ? 17.050 29.133 55.550 1.00 41.12 10 SER B C 1
ATOM 2935 O O . SER B 1 10 ? 18.061 29.257 54.848 1.00 40.58 10 SER B O 1
ATOM 2937 N N . ARG B 1 11 ? 17.104 29.038 56.872 1.00 37.00 11 ARG B N 1
ATOM 2938 C CA . ARG B 1 11 ? 18.370 29.107 57.586 1.00 37.19 11 ARG B CA 1
ATOM 2939 C C . ARG B 1 11 ? 19.268 27.903 57.297 1.00 36.79 11 ARG B C 1
ATOM 2940 O O . ARG B 1 11 ? 20.479 28.045 57.128 1.00 37.79 11 ARG B O 1
ATOM 2948 N N . GLU B 1 12 ? 18.679 26.712 57.246 1.00 36.09 12 GLU B N 1
ATOM 2949 C CA . GLU B 1 12 ? 19.469 25.511 56.989 1.00 37.01 12 GLU B CA 1
ATOM 2950 C C . GLU B 1 12 ? 20.110 25.582 55.605 1.00 34.19 12 GLU B C 1
ATOM 2951 O O . GLU B 1 12 ? 21.300 25.281 55.438 1.00 31.71 12 GLU B O 1
ATOM 2953 N N . VAL B 1 13 ? 19.313 25.983 54.614 1.00 30.33 13 VAL B N 1
ATOM 2954 C CA . VAL B 1 13 ? 19.793 26.087 53.241 1.00 29.04 13 VAL B CA 1
ATOM 2955 C C . VAL B 1 13 ? 20.950 27.084 53.137 1.00 25.88 13 VAL B C 1
ATOM 2956 O O . VAL B 1 13 ? 21.971 26.797 52.517 1.00 28.74 13 VAL B O 1
ATOM 2960 N N . ALA B 1 14 ? 20.787 28.247 53.756 1.00 30.22 14 ALA B N 1
ATOM 2961 C CA . ALA B 1 14 ? 21.816 29.282 53.719 1.00 32.52 14 ALA B CA 1
ATOM 2962 C C . ALA B 1 14 ? 23.169 28.747 54.151 1.00 33.76 14 ALA B C 1
ATOM 2963 O O . ALA B 1 14 ? 24.171 28.963 53.467 1.00 36.98 14 ALA B O 1
ATOM 2965 N N . MET B 1 15 ? 23.202 28.034 55.277 1.00 38.70 15 MET B N 1
ATOM 2966 C CA . MET B 1 15 ? 24.463 27.480 55.781 1.00 38.31 15 MET B CA 1
ATOM 2967 C C . MET B 1 15 ? 25.048 26.414 54.861 1.00 36.55 15 MET B C 1
ATOM 2968 O O . MET B 1 15 ? 26.267 26.320 54.693 1.00 35.00 15 MET B O 1
ATOM 2973 N N . LYS B 1 16 ? 24.173 25.603 54.273 1.00 36.90 16 LYS B N 1
ATOM 2974 C CA . LYS B 1 16 ? 24.595 24.559 53.342 1.00 36.56 16 LYS B CA 1
ATOM 2975 C C . LYS B 1 16 ? 25.234 25.216 52.112 1.00 31.85 16 LYS B C 1
ATOM 2976 O O . LYS B 1 16 ? 26.236 24.740 51.594 1.00 33.29 16 LYS B O 1
ATOM 2982 N N . LEU B 1 17 ? 24.641 26.314 51.649 1.00 31.30 17 LEU B N 1
ATOM 2983 C CA . LEU B 1 17 ? 25.156 27.017 50.475 1.00 28.24 17 LEU B CA 1
ATOM 2984 C C . LEU B 1 17 ? 26.493 27.682 50.775 1.00 28.28 17 LEU B C 1
ATOM 2985 O O . LEU B 1 17 ? 27.402 27.646 49.947 1.00 28.14 17 LEU B O 1
ATOM 2990 N N . VAL B 1 18 ? 26.615 28.282 51.958 1.00 31.95 18 VAL B N 1
ATOM 2991 C CA . VAL B 1 18 ? 27.874 28.923 52.338 1.00 34.34 18 VAL B CA 1
ATOM 2992 C C . VAL B 1 18 ? 28.972 27.858 52.370 1.00 34.32 18 VAL B C 1
ATOM 2993 O O . VAL B 1 18 ? 30.109 28.100 51.955 1.00 30.89 18 VAL B O 1
ATOM 2997 N N . GLU B 1 19 ? 28.612 26.672 52.855 1.00 34.94 19 GLU B N 1
ATOM 2998 C CA . GLU B 1 19 ? 29.544 25.556 52.941 1.00 31.50 19 GLU B CA 1
ATOM 2999 C C . GLU B 1 19 ? 29.993 25.109 51.559 1.00 32.35 19 GLU B C 1
ATOM 3000 O O . GLU B 1 19 ? 31.182 24.888 51.334 1.00 32.87 19 GLU B O 1
ATOM 3002 N N . LYS B 1 20 ? 29.051 24.977 50.623 1.00 32.11 20 LYS B N 1
ATOM 3003 C CA . LYS B 1 20 ? 29.412 24.563 49.270 1.00 29.06 20 LYS B CA 1
ATOM 3004 C C . LYS B 1 20 ? 30.249 25.638 48.602 1.00 29.99 20 LYS B C 1
ATOM 3005 O O . LYS B 1 20 ? 31.143 25.325 47.806 1.00 29.09 20 LYS B O 1
ATOM 3011 N N . ILE B 1 21 ? 29.958 26.905 48.908 1.00 26.76 21 ILE B N 1
ATOM 3012 C CA . ILE B 1 21 ? 30.723 28.003 48.312 1.00 26.26 21 ILE B CA 1
ATOM 3013 C C . ILE B 1 21 ? 32.184 27.920 48.766 1.00 29.08 21 ILE B C 1
ATOM 3014 O O . ILE B 1 21 ? 33.094 27.979 47.942 1.00 32.45 21 ILE B O 1
ATOM 3019 N N . ARG B 1 22 ? 32.405 27.770 50.070 1.00 29.31 22 ARG B N 1
ATOM 3020 C CA . ARG B 1 22 ? 33.762 27.648 50.591 1.00 37.43 22 ARG B CA 1
ATOM 3021 C C . ARG B 1 22 ? 34.454 26.430 49.970 1.00 40.20 22 ARG B C 1
ATOM 3022 O O . ARG B 1 22 ? 35.610 26.505 49.555 1.00 42.14 22 ARG B O 1
ATOM 3030 N N . GLU B 1 23 ? 33.741 25.310 49.891 1.00 42.28 23 GLU B N 1
ATOM 3031 C CA . GLU B 1 23 ? 34.316 24.095 49.318 1.00 41.22 23 GLU B CA 1
ATOM 3032 C C . GLU B 1 23 ? 34.737 24.295 47.866 1.00 40.44 23 GLU B C 1
ATOM 3033 O O . GLU B 1 23 ? 35.838 23.910 47.469 1.00 39.96 23 GLU B O 1
ATOM 3039 N N . GLU B 1 24 ? 33.859 24.887 47.066 1.00 34.39 24 GLU B N 1
ATOM 3040 C CA . GLU B 1 24 ? 34.175 25.115 45.666 1.00 35.94 24 GLU B CA 1
ATOM 3041 C C . GLU B 1 24 ? 35.316 26.118 45.495 1.00 37.18 24 GLU B C 1
ATOM 3042 O O . GLU B 1 24 ? 36.172 25.954 44.620 1.00 37.64 24 GLU B O 1
ATOM 3048 N N . ALA B 1 25 ? 35.334 27.144 46.342 1.00 36.30 25 ALA B N 1
ATOM 3049 C CA . ALA B 1 25 ? 36.345 28.200 46.256 1.00 39.64 25 ALA B CA 1
ATOM 3050 C C . ALA B 1 25 ? 37.776 27.727 46.486 1.00 40.48 25 ALA B C 1
ATOM 3051 O O . ALA B 1 25 ? 38.710 28.257 45.887 1.00 39.99 25 ALA B O 1
ATOM 3053 N N . LYS B 1 26 ? 37.947 26.740 47.356 1.00 43.61 26 LYS B N 1
ATOM 3054 C CA . LYS B 1 26 ? 39.275 26.215 47.665 1.00 45.82 26 LYS B CA 1
ATOM 3055 C C . LYS B 1 26 ? 40.066 25.804 46.428 1.00 48.07 26 LYS B C 1
ATOM 3056 O O . LYS B 1 26 ? 41.294 25.748 46.456 1.00 47.69 26 LYS B O 1
ATOM 3062 N N . THR B 1 27 ? 39.359 25.539 45.337 1.00 49.01 27 THR B N 1
ATOM 3063 C CA . THR B 1 27 ? 39.997 25.110 44.100 1.00 51.55 27 THR B CA 1
ATOM 3064 C C . THR B 1 27 ? 40.132 26.235 43.082 1.00 50.78 27 THR B C 1
ATOM 3065 O O . THR B 1 27 ? 40.750 26.065 42.033 1.00 49.19 27 THR B O 1
ATOM 3069 N N . LEU B 1 28 ? 39.544 27.384 43.393 1.00 52.64 28 LEU B N 1
ATOM 3070 C CA . LEU B 1 28 ? 39.616 28.536 42.507 1.00 50.90 28 LEU B CA 1
ATOM 3071 C C . LEU B 1 28 ? 41.062 28.921 42.264 1.00 52.42 28 LEU B C 1
ATOM 3072 O O . LEU B 1 28 ? 41.872 28.934 43.191 1.00 49.74 28 LEU B O 1
ATOM 3077 N N . ASP B 1 29 ? 41.381 29.231 41.012 1.00 53.88 29 ASP B N 1
ATOM 3078 C CA . ASP B 1 29 ? 42.729 29.643 40.663 1.00 58.27 29 ASP B CA 1
ATOM 3079 C C . ASP B 1 29 ? 43.025 30.951 41.398 1.00 60.84 29 ASP B C 1
ATOM 3080 O O . ASP B 1 29 ? 43.756 30.964 42.394 1.00 65.46 29 ASP B O 1
ATOM 3082 N N . GLY B 1 30 ? 42.444 32.046 40.918 1.00 55.56 30 GLY B N 1
ATOM 3083 C CA . GLY B 1 30 ? 42.677 33.329 41.555 1.00 54.10 30 GLY B CA 1
ATOM 3084 C C . GLY B 1 30 ? 41.472 33.809 42.339 1.00 53.31 30 GLY B C 1
ATOM 3085 O O . GLY B 1 30 ? 40.770 33.011 42.956 1.00 54.58 30 GLY B O 1
ATOM 3086 N N . GLU B 1 31 ? 41.239 35.116 42.326 1.00 48.42 31 GLU B N 1
ATOM 3087 C CA . GLU B 1 31 ? 40.100 35.692 43.029 1.00 44.05 31 GLU B CA 1
ATOM 3088 C C . GLU B 1 31 ? 38.935 35.808 42.056 1.00 42.68 31 GLU B C 1
ATOM 3089 O O . GLU B 1 31 ? 39.121 36.260 40.925 1.00 42.14 31 GLU B O 1
ATOM 3095 N N . ILE B 1 32 ? 37.741 35.398 42.477 1.00 33.05 32 ILE B N 1
ATOM 3096 C CA . ILE B 1 32 ? 36.588 35.525 41.597 1.00 31.89 32 ILE B CA 1
ATOM 3097 C C . ILE B 1 32 ? 35.733 36.708 42.062 1.00 31.58 32 ILE B C 1
ATOM 3098 O O . ILE B 1 32 ? 35.501 36.879 43.264 1.00 29.46 32 ILE B O 1
ATOM 3103 N N . ARG B 1 33 ? 35.297 37.536 41.115 1.00 29.19 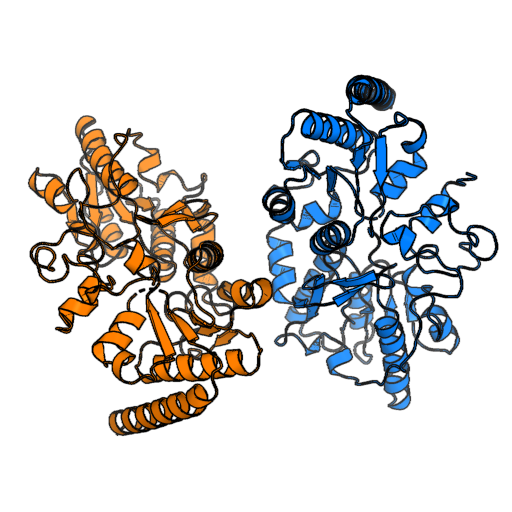33 ARG B N 1
ATOM 3104 C CA . ARG B 1 33 ? 34.444 38.684 41.428 1.00 31.27 33 ARG B CA 1
ATOM 3105 C C . ARG B 1 33 ? 33.109 38.493 40.734 1.00 27.80 33 ARG B C 1
ATOM 3106 O O . ARG B 1 33 ? 33.034 38.346 39.513 1.00 29.74 33 ARG B O 1
ATOM 3114 N N . ILE B 1 34 ? 32.059 38.484 41.536 1.00 30.50 34 ILE B N 1
ATOM 3115 C CA . ILE B 1 34 ? 30.708 38.323 41.041 1.00 27.83 34 ILE B CA 1
ATOM 3116 C C . ILE B 1 34 ? 30.000 39.657 41.221 1.00 27.47 34 ILE B C 1
ATOM 3117 O O . ILE B 1 34 ? 29.993 40.224 42.314 1.00 24.91 34 ILE B O 1
ATOM 3122 N N . MET B 1 35 ? 29.428 40.169 40.136 1.00 26.24 35 MET B N 1
ATOM 3123 C CA . MET B 1 35 ? 28.735 41.449 40.187 1.00 26.78 35 MET B CA 1
ATOM 3124 C C . MET B 1 35 ? 27.216 41.362 40.151 1.00 22.21 35 MET B C 1
ATOM 3125 O O . MET B 1 35 ? 26.652 40.481 39.496 1.00 26.14 35 MET B O 1
ATOM 3130 N N . HIS B 1 36 ? 26.561 42.269 40.874 1.00 21.47 36 HIS B N 1
ATOM 3131 C CA . HIS B 1 36 ? 25.103 42.383 40.832 1.00 19.79 36 HIS B CA 1
ATOM 3132 C C . HIS B 1 36 ? 24.915 43.843 40.395 1.00 21.84 36 HIS B C 1
ATOM 3133 O O . HIS B 1 36 ? 25.806 44.668 40.571 1.00 25.58 36 HIS B O 1
ATOM 3140 N N A VAL B 1 37 ? 23.760 44.146 39.824 0.50 20.61 37 VAL B N 1
ATOM 3141 N N B VAL B 1 37 ? 23.768 44.153 39.805 0.50 21.59 37 VAL B N 1
ATOM 3142 C CA A VAL B 1 37 ? 23.458 45.498 39.372 0.50 20.98 37 VAL B CA 1
ATOM 3143 C CA B VAL B 1 37 ? 23.491 45.512 39.354 0.50 22.83 37 VAL B CA 1
ATOM 3144 C C A VAL B 1 37 ? 22.033 45.776 39.838 0.50 23.95 37 VAL B C 1
ATOM 3145 C C B VAL B 1 37 ? 22.066 45.822 39.796 0.50 25.37 37 VAL B C 1
ATOM 3146 O O A VAL B 1 37 ? 21.166 46.154 39.053 0.50 21.87 37 VAL B O 1
ATOM 3147 O O B VAL B 1 37 ? 21.210 46.210 39.001 0.50 23.37 37 VAL B O 1
ATOM 3170 N N . GLY B 1 39 ? 20.080 47.409 43.462 1.00 32.33 39 GLY B N 1
ATOM 3171 C CA . GLY B 1 39 ? 20.089 47.885 44.837 1.00 28.54 39 GLY B CA 1
ATOM 3172 C C . GLY B 1 39 ? 19.422 46.965 45.838 1.00 29.79 39 GLY B C 1
ATOM 3173 O O . GLY B 1 39 ? 19.841 46.899 47.002 1.00 30.00 39 GLY B O 1
ATOM 3174 N N . THR B 1 40 ? 18.374 46.260 45.414 1.00 29.06 40 THR B N 1
ATOM 3175 C CA . THR B 1 40 ? 17.702 45.348 46.333 1.00 27.36 40 THR B CA 1
ATOM 3176 C C . THR B 1 40 ? 18.642 44.180 46.646 1.00 26.52 40 THR B C 1
ATOM 3177 O O . THR B 1 40 ? 18.668 43.681 47.773 1.00 25.73 40 THR B O 1
ATOM 3181 N N . HIS B 1 41 ? 19.431 43.754 45.660 1.00 22.01 41 HIS B N 1
ATOM 3182 C CA . HIS B 1 41 ? 20.388 42.669 45.897 1.00 24.08 41 HIS B CA 1
ATOM 3183 C C . HIS B 1 41 ? 21.464 43.168 46.869 1.00 19.33 41 HIS B C 1
ATOM 3184 O O . HIS B 1 41 ? 21.911 42.431 47.737 1.00 19.68 41 HIS B O 1
ATOM 3191 N N . GLU B 1 42 ? 21.876 44.425 46.720 1.00 20.36 42 GLU B N 1
ATOM 3192 C CA . GLU B 1 42 ? 22.879 44.984 47.618 1.00 20.85 42 GLU B CA 1
ATOM 3193 C C . GLU B 1 42 ? 22.326 45.038 49.034 1.00 23.59 42 GLU B C 1
ATOM 3194 O O . GLU B 1 42 ? 23.064 44.830 49.994 1.00 23.54 42 GLU B O 1
ATOM 3200 N N . ASP B 1 43 ? 21.031 45.335 49.158 1.00 22.54 43 ASP B N 1
ATOM 3201 C CA . ASP B 1 43 ? 20.398 45.400 50.472 1.00 24.00 43 ASP B CA 1
ATOM 3202 C C . ASP B 1 43 ? 20.465 44.027 51.136 1.00 20.17 43 ASP B C 1
ATOM 3203 O O . ASP B 1 43 ? 20.837 43.908 52.305 1.00 22.33 43 ASP B O 1
ATOM 3208 N N . THR B 1 44 ? 20.119 42.988 50.383 1.00 23.65 44 THR B N 1
ATOM 3209 C CA . THR B 1 44 ? 20.173 41.622 50.914 1.00 25.93 44 THR B CA 1
ATOM 3210 C C . THR B 1 44 ? 21.601 41.272 51.364 1.00 26.50 44 THR B C 1
ATOM 3211 O O . THR B 1 44 ? 21.816 40.795 52.484 1.00 26.29 44 THR B O 1
ATOM 3215 N N . VAL B 1 45 ? 22.569 41.517 50.483 1.00 20.22 45 VAL B N 1
ATOM 3216 C CA . VAL B 1 45 ? 23.963 41.216 50.769 1.00 20.93 45 VAL B CA 1
ATOM 3217 C C . VAL B 1 45 ? 24.453 41.910 52.038 1.00 25.12 45 VAL B C 1
ATOM 3218 O O . VAL B 1 45 ? 25.038 41.284 52.920 1.00 25.14 45 VAL B O 1
ATOM 3222 N N . THR B 1 46 ? 24.202 43.203 52.136 1.00 24.11 46 THR B N 1
ATOM 3223 C CA . THR B 1 46 ? 24.648 43.954 53.288 1.00 23.19 46 THR B CA 1
ATOM 3224 C C . THR B 1 46 ? 23.840 43.631 54.549 1.00 26.51 46 THR B C 1
ATOM 3225 O O . THR B 1 46 ? 24.407 43.452 55.619 1.00 22.82 46 THR B O 1
ATOM 3229 N N . ARG B 1 47 ? 22.523 43.526 54.409 1.00 25.90 47 ARG B N 1
ATOM 3230 C CA . ARG B 1 47 ? 21.656 43.233 55.542 1.00 28.77 47 ARG B CA 1
ATOM 3231 C C . ARG B 1 47 ? 21.985 41.911 56.210 1.00 29.71 47 ARG B C 1
ATOM 3232 O O . ARG B 1 47 ? 21.988 41.809 57.441 1.00 26.43 47 ARG B O 1
ATOM 3240 N N . HIS B 1 48 ? 22.271 40.897 55.401 1.00 26.39 48 HIS B N 1
ATOM 3241 C CA . HIS B 1 48 ? 22.567 39.583 55.944 1.00 23.83 48 HIS B CA 1
ATOM 3242 C C . HIS B 1 48 ? 24.061 39.284 56.101 1.00 26.74 48 HIS B C 1
ATOM 3243 O O . HIS B 1 48 ? 24.447 38.151 56.356 1.00 28.44 48 HIS B O 1
ATOM 3250 N N . GLY B 1 49 ? 24.891 40.314 55.965 1.00 28.11 49 GLY B N 1
ATOM 3251 C CA . GLY B 1 49 ? 26.328 40.149 56.100 1.00 27.93 49 GLY B CA 1
ATOM 3252 C C . GLY B 1 49 ? 26.954 39.101 55.195 1.00 28.40 49 GLY B C 1
ATOM 3253 O O . GLY B 1 49 ? 27.926 38.450 55.576 1.00 27.14 49 GLY B O 1
ATOM 3254 N N . ILE B 1 50 ? 26.425 38.949 53.986 1.00 25.66 50 ILE B N 1
ATOM 3255 C CA . ILE B 1 50 ? 26.949 37.954 53.054 1.00 28.39 50 ILE B CA 1
ATOM 3256 C C . ILE B 1 50 ? 28.433 38.103 52.685 1.00 28.13 50 ILE B C 1
ATOM 3257 O O . ILE B 1 50 ? 29.120 37.094 52.497 1.00 28.32 50 ILE B O 1
ATOM 3262 N N . ARG B 1 51 ? 28.942 39.335 52.593 1.00 26.43 51 ARG B N 1
ATOM 3263 C CA . ARG B 1 51 ? 30.361 39.515 52.252 1.00 25.55 51 ARG B CA 1
ATOM 3264 C C . ARG B 1 51 ? 31.298 38.889 53.289 1.00 26.73 51 ARG B C 1
ATOM 3265 O O . ARG B 1 51 ? 32.312 38.298 52.924 1.00 27.44 51 ARG B O 1
ATOM 3273 N N . SER B 1 52 ? 30.963 39.013 54.572 1.00 28.57 52 SER B N 1
ATOM 3274 C CA . SER B 1 52 ? 31.799 38.444 55.636 1.00 33.87 52 SER B CA 1
ATOM 3275 C C . SER B 1 52 ? 31.744 36.909 55.684 1.00 37.23 52 SER B C 1
ATOM 3276 O O . SER B 1 52 ? 32.573 36.261 56.333 1.00 41.04 52 SER B O 1
ATOM 3279 N N . LEU B 1 53 ? 30.771 36.324 54.997 1.00 36.22 53 LEU B N 1
ATOM 3280 C CA . LEU B 1 53 ? 30.629 34.878 54.985 1.00 35.76 53 LEU B CA 1
ATOM 3281 C C . LEU B 1 53 ? 31.451 34.205 53.894 1.00 36.02 53 LEU B C 1
ATOM 3282 O O . LEU B 1 53 ? 31.843 33.054 54.035 1.00 41.32 53 LEU B O 1
ATOM 3287 N N . LEU B 1 54 ? 31.713 34.924 52.809 1.00 32.60 54 LEU B N 1
ATOM 3288 C CA . LEU B 1 54 ? 32.454 34.366 51.692 1.00 29.87 54 LEU B CA 1
ATOM 3289 C C . LEU B 1 54 ? 33.943 34.185 51.944 1.00 32.74 54 LEU B C 1
ATOM 3290 O O . LEU B 1 54 ? 34.528 34.840 52.804 1.00 29.24 54 LEU B O 1
ATOM 3295 N N . PRO B 1 55 ? 34.572 33.278 51.186 1.00 32.57 55 PRO B N 1
ATOM 3296 C CA . PRO B 1 55 ? 36.003 33.003 51.299 1.00 33.29 55 PRO B CA 1
ATOM 3297 C C . PRO B 1 55 ? 36.749 34.253 50.824 1.00 35.57 55 PRO B C 1
ATOM 3298 O O . PRO B 1 55 ? 36.158 35.123 50.170 1.00 32.07 55 PRO B O 1
ATOM 3302 N N . GLU B 1 56 ? 38.041 34.339 51.134 1.00 33.67 56 GLU B N 1
ATOM 3303 C CA . GLU B 1 56 ? 38.843 35.487 50.722 1.00 33.67 56 GLU B CA 1
ATOM 3304 C C . GLU B 1 56 ? 38.969 35.611 49.216 1.00 31.78 56 GLU B C 1
ATOM 3305 O O . GLU B 1 56 ? 39.100 36.713 48.706 1.00 36.23 56 GLU B O 1
ATOM 3311 N N . ASN B 1 57 ? 38.941 34.498 48.490 1.00 28.90 57 ASN B N 1
ATOM 3312 C CA . ASN B 1 57 ? 39.053 34.601 47.045 1.00 29.06 57 ASN B CA 1
ATOM 3313 C C . ASN B 1 57 ? 37.698 34.771 46.333 1.00 28.85 57 ASN B C 1
ATOM 3314 O O . ASN B 1 57 ? 37.618 34.651 45.119 1.00 32.96 57 ASN B O 1
ATOM 3319 N N . VAL B 1 58 ? 36.642 35.066 47.089 1.00 29.92 58 VAL B N 1
ATOM 3320 C CA . VAL B 1 58 ? 35.322 35.275 46.488 1.00 28.71 58 VAL B CA 1
ATOM 3321 C C . VAL B 1 58 ? 34.774 36.654 46.864 1.00 26.98 58 VAL B C 1
ATOM 3322 O O . VAL B 1 58 ? 34.545 36.946 48.039 1.00 26.35 58 VAL B O 1
ATOM 3326 N N . LYS B 1 59 ? 34.571 37.502 45.860 1.00 26.01 59 LYS B N 1
ATOM 3327 C CA . LYS B 1 59 ? 34.067 38.844 46.106 1.00 28.19 59 LYS B CA 1
ATOM 3328 C C . LYS B 1 59 ? 32.737 39.130 45.411 1.00 27.69 59 LYS B C 1
ATOM 3329 O O . LYS B 1 59 ? 32.455 38.614 44.326 1.00 23.73 59 LYS B O 1
ATOM 3335 N N . VAL B 1 60 ? 31.923 39.962 46.053 1.00 27.99 60 VAL B N 1
ATOM 3336 C CA . VAL B 1 60 ? 30.657 40.380 45.475 1.00 28.52 60 VAL B CA 1
ATOM 3337 C C . VAL B 1 60 ? 30.795 41.872 45.256 1.00 27.07 60 VAL B C 1
ATOM 3338 O O . VAL B 1 60 ? 30.979 42.636 46.209 1.00 28.10 60 VAL B O 1
ATOM 3342 N N . VAL B 1 61 ? 30.719 42.280 43.995 1.00 22.73 61 VAL B N 1
ATOM 3343 C CA . VAL B 1 61 ? 30.849 43.682 43.651 1.00 25.30 61 VAL B CA 1
ATOM 3344 C C . VAL B 1 61 ? 29.496 44.303 43.327 1.00 26.00 61 VAL B C 1
ATOM 3345 O O . VAL B 1 61 ? 28.649 43.689 42.669 1.00 24.50 61 VAL B O 1
ATOM 3349 N N . SER B 1 62 ? 29.300 45.519 43.815 1.00 23.76 62 SER B N 1
ATOM 3350 C CA . SER B 1 62 ? 28.072 46.242 43.580 1.00 26.55 62 SER B CA 1
ATOM 3351 C C . SER B 1 62 ? 28.216 47.144 42.355 1.00 26.90 62 SER B C 1
ATOM 3352 O O . SER B 1 62 ? 28.964 48.122 42.381 1.00 27.37 62 SER B O 1
ATOM 3355 N N . GLY B 1 63 ? 27.505 46.799 41.287 1.00 27.72 63 GLY B N 1
ATOM 3356 C CA . GLY B 1 63 ? 27.533 47.603 40.073 1.00 27.49 63 GLY B CA 1
ATOM 3357 C C . GLY B 1 63 ? 26.598 48.808 40.184 1.00 26.71 63 GLY B C 1
ATOM 3358 O O . GLY B 1 63 ? 26.177 49.172 41.286 1.00 24.92 63 GLY B O 1
ATOM 3359 N N . PRO B 1 64 ? 26.237 49.442 39.061 1.00 26.27 64 PRO B N 1
ATOM 3360 C CA . PRO B 1 64 ? 25.351 50.610 39.084 1.00 26.36 64 PRO B CA 1
ATOM 3361 C C . PRO B 1 64 ? 23.867 50.253 39.117 1.00 27.75 64 PRO B C 1
ATOM 3362 O O . PRO B 1 64 ? 23.143 50.554 38.183 1.00 30.66 64 PRO B O 1
ATOM 3366 N N . GLY B 1 65 ? 23.422 49.636 40.213 1.00 26.75 65 GLY B N 1
ATOM 3367 C CA . GLY B 1 65 ? 22.035 49.218 40.333 1.00 24.00 65 GLY B CA 1
ATOM 3368 C C . GLY B 1 65 ? 21.122 50.213 41.029 1.00 26.18 65 GLY B C 1
ATOM 3369 O O . GLY B 1 65 ? 20.243 49.840 41.798 1.00 27.84 65 GLY B O 1
ATOM 3370 N N A CYS B 1 66 ? 21.323 51.488 40.735 0.60 26.88 66 CYS B N 1
ATOM 3371 N N B CYS B 1 66 ? 21.337 51.494 40.753 0.40 27.05 66 CYS B N 1
ATOM 3372 C CA A CYS B 1 66 ? 20.537 52.546 41.345 0.60 24.99 66 CYS B CA 1
ATOM 3373 C CA B CYS B 1 66 ? 20.534 52.554 41.349 0.40 26.27 66 CYS B CA 1
ATOM 3374 C C A CYS B 1 66 ? 20.218 53.597 40.281 0.60 22.63 66 CYS B C 1
ATOM 3375 C C B CYS B 1 66 ? 20.213 53.599 40.283 0.40 23.99 66 CYS B C 1
ATOM 3376 O O A CYS B 1 66 ? 21.041 54.465 39.976 0.60 18.58 66 CYS B O 1
ATOM 3377 O O B CYS B 1 66 ? 21.030 54.472 39.986 0.40 21.69 66 CYS B O 1
ATOM 3382 N N . PRO B 1 67 ? 19.012 53.520 39.691 1.00 22.14 67 PRO B N 1
ATOM 3383 C CA . PRO B 1 67 ? 18.601 54.471 38.650 1.00 24.88 67 PRO B CA 1
ATOM 3384 C C . PRO B 1 67 ? 18.629 55.917 39.083 1.00 23.92 67 PRO B C 1
ATOM 3385 O O . PRO B 1 67 ? 18.832 56.808 38.262 1.00 25.78 67 PRO B O 1
ATOM 3389 N N . VAL B 1 68 ? 18.435 56.163 40.370 1.00 24.02 68 VAL B N 1
ATOM 3390 C CA . VAL B 1 68 ? 18.460 57.536 40.838 1.00 22.14 68 VAL B CA 1
ATOM 3391 C C . VAL B 1 68 ? 19.895 58.048 40.866 1.00 26.61 68 VAL B C 1
ATOM 3392 O O . VAL B 1 68 ? 20.167 59.154 40.390 1.00 22.95 68 VAL B O 1
ATOM 3396 N N A CYS B 1 69 ? 20.804 57.242 41.418 0.60 23.21 69 CYS B N 1
ATOM 3397 N N B CYS B 1 69 ? 20.807 57.243 41.412 0.40 23.65 69 CYS B N 1
ATOM 3398 C CA A CYS B 1 69 ? 22.221 57.608 41.507 0.60 23.56 69 CYS B CA 1
ATOM 3399 C CA B CYS B 1 69 ? 22.222 57.616 41.495 0.40 23.98 69 CYS B CA 1
ATOM 3400 C C A CYS B 1 69 ? 22.814 58.024 40.164 0.60 23.50 69 CYS B C 1
ATOM 3401 C C B CYS B 1 69 ? 22.822 58.021 40.159 0.40 23.61 69 CYS B C 1
ATOM 3402 O O A CYS B 1 69 ? 23.582 58.987 40.082 0.60 25.62 69 CYS B O 1
ATOM 3403 O O B CYS B 1 69 ? 23.603 58.972 40.078 0.40 24.86 69 CYS B O 1
ATOM 3408 N N . ILE B 1 70 ? 22.476 57.280 39.113 1.00 21.51 70 ILE B N 1
ATOM 3409 C CA . ILE B 1 70 ? 23.030 57.552 37.790 1.00 26.06 70 ILE B CA 1
ATOM 3410 C C . ILE B 1 70 ? 22.323 58.567 36.905 1.00 26.61 70 ILE B C 1
ATOM 3411 O O . ILE B 1 70 ? 22.731 58.794 35.761 1.00 24.24 70 ILE B O 1
ATOM 3416 N N . THR B 1 71 ? 21.271 59.184 37.438 1.00 23.74 71 THR B N 1
ATOM 3417 C CA . THR B 1 71 ? 20.564 60.214 36.691 1.00 20.10 71 THR B CA 1
ATOM 3418 C C . THR B 1 71 ? 21.540 61.388 36.563 1.00 20.98 71 THR B C 1
ATOM 3419 O O . THR B 1 71 ? 22.032 61.922 37.564 1.00 24.60 71 THR B O 1
ATOM 3423 N N . PRO B 1 72 ? 21.846 61.800 35.328 1.00 25.10 72 PRO B N 1
ATOM 3424 C CA . PRO B 1 72 ? 22.789 62.914 35.158 1.00 25.90 72 PRO B CA 1
ATOM 3425 C C . PRO B 1 72 ? 22.434 64.258 35.767 1.00 27.88 72 PRO B C 1
ATOM 3426 O O . PRO B 1 72 ? 21.266 64.670 35.807 1.00 23.93 72 PRO B O 1
ATOM 3430 N N . VAL B 1 73 ? 23.463 64.931 36.267 1.00 25.84 73 VAL B N 1
ATOM 3431 C CA . VAL B 1 73 ? 23.293 66.251 36.852 1.00 30.23 73 VAL B CA 1
ATOM 3432 C C . VAL B 1 73 ? 22.640 67.178 35.820 1.00 30.04 73 VAL B C 1
ATOM 3433 O O . VAL B 1 73 ? 21.763 67.970 36.161 1.00 31.70 73 VAL B O 1
ATOM 3437 N N . GLU B 1 74 ? 23.059 67.062 34.560 1.00 29.89 74 GLU B N 1
ATOM 3438 C CA . GLU B 1 74 ? 22.532 67.918 33.491 1.00 33.59 74 GLU B CA 1
ATOM 3439 C C . GLU B 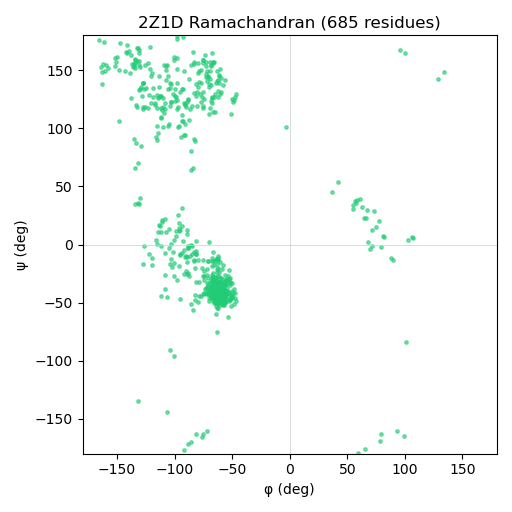1 74 ? 21.013 67.858 33.394 1.00 33.77 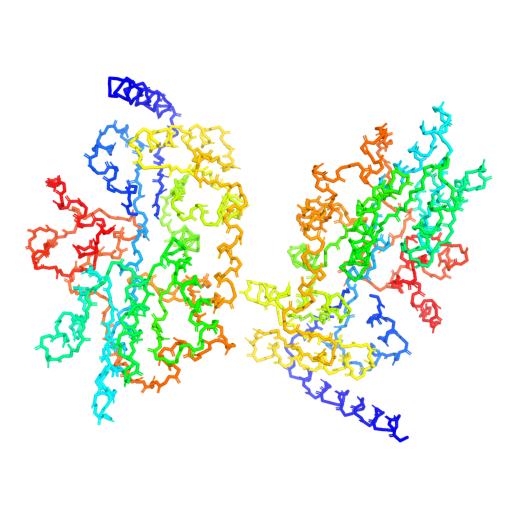74 GLU B C 1
ATOM 3440 O O . GLU B 1 74 ? 20.352 68.882 33.247 1.00 34.86 74 GLU B O 1
ATOM 3446 N N . ASP B 1 75 ? 20.469 66.648 33.469 1.00 31.11 75 ASP B N 1
ATOM 3447 C CA . ASP B 1 75 ? 19.030 66.451 33.384 1.00 30.60 75 ASP B CA 1
ATOM 3448 C C . ASP B 1 75 ? 18.311 67.029 34.590 1.00 29.85 75 ASP B C 1
ATOM 3449 O O . ASP B 1 75 ? 17.270 67.677 34.446 1.00 30.71 75 ASP B O 1
ATOM 3454 N N . ILE B 1 76 ? 18.862 66.804 35.781 1.00 30.12 76 ILE B N 1
ATOM 3455 C CA . ILE B 1 76 ? 18.262 67.350 36.997 1.00 25.21 76 ILE B CA 1
ATOM 3456 C C . ILE B 1 76 ? 18.258 68.882 36.908 1.00 27.32 76 ILE B C 1
ATOM 3457 O O . ILE B 1 76 ? 17.244 69.534 37.188 1.00 28.19 76 ILE B O 1
ATOM 3462 N N . VAL B 1 77 ? 19.391 69.457 36.521 1.00 25.10 77 VAL B N 1
ATOM 3463 C CA . VAL B 1 77 ? 19.480 70.908 36.380 1.00 29.29 77 VAL B CA 1
ATOM 3464 C C . VAL B 1 77 ? 18.506 71.410 35.299 1.00 26.93 77 VAL B C 1
ATOM 3465 O O . VAL B 1 77 ? 17.738 72.334 35.533 1.00 29.53 77 VAL B O 1
ATOM 3469 N N . ALA B 1 78 ? 18.546 70.787 34.126 1.00 26.52 78 ALA B N 1
ATOM 3470 C CA . ALA B 1 78 ? 17.665 71.161 33.031 1.00 28.00 78 ALA B CA 1
ATOM 3471 C C . ALA B 1 78 ? 16.200 71.203 33.487 1.00 30.12 78 ALA B C 1
ATOM 3472 O O . ALA B 1 78 ? 15.476 72.156 33.185 1.00 29.90 78 ALA B O 1
ATOM 3474 N N . MET B 1 79 ? 15.756 70.172 34.204 1.00 27.71 79 MET B N 1
ATOM 3475 C CA . MET B 1 79 ? 14.373 70.159 34.682 1.00 28.64 79 MET B CA 1
ATOM 3476 C C . MET B 1 79 ? 14.116 71.411 35.529 1.00 28.45 79 MET B C 1
ATOM 3477 O O . MET B 1 79 ? 13.059 72.042 35.429 1.00 25.38 79 MET B O 1
ATOM 3482 N N . GLN B 1 80 ? 15.083 71.769 36.367 1.00 28.08 80 GLN B N 1
ATOM 3483 C CA . GLN B 1 80 ? 14.930 72.945 37.219 1.00 28.18 80 GLN B CA 1
ATOM 3484 C C . GLN B 1 80 ? 14.854 74.219 36.378 1.00 29.50 80 GLN B C 1
ATOM 3485 O O . GLN B 1 80 ? 14.063 75.116 36.669 1.00 30.64 80 GLN B O 1
ATOM 3491 N N . LEU B 1 81 ? 15.661 74.283 35.324 1.00 32.34 81 LEU B N 1
ATOM 3492 C CA . LEU B 1 81 ? 15.662 75.449 34.439 1.00 34.31 81 LEU B CA 1
ATOM 3493 C C . LEU B 1 81 ? 14.332 75.522 33.688 1.00 32.54 81 LEU B C 1
ATOM 3494 O O . LEU B 1 81 ? 13.798 76.605 33.465 1.00 32.87 81 LEU B O 1
ATOM 3499 N N . ILE B 1 82 ? 13.808 74.362 33.299 1.00 30.85 82 ILE B N 1
ATOM 3500 C CA . ILE B 1 82 ? 12.532 74.302 32.595 1.00 29.14 82 ILE B CA 1
ATOM 3501 C C . ILE B 1 82 ? 11.440 74.842 33.503 1.00 29.02 82 ILE B C 1
ATOM 3502 O O . ILE B 1 82 ? 10.489 75.467 33.033 1.00 30.41 82 ILE B O 1
ATOM 3507 N N . MET B 1 83 ? 11.582 74.616 34.810 1.00 28.67 83 MET B N 1
ATOM 3508 C CA . MET B 1 83 ? 10.598 75.108 35.770 1.00 25.02 83 MET B CA 1
ATOM 3509 C C . MET B 1 83 ? 10.645 76.639 35.813 1.00 27.60 83 MET B C 1
ATOM 3510 O O . MET B 1 83 ? 9.625 77.300 35.982 1.00 25.81 83 MET B O 1
ATOM 3515 N N . ARG B 1 84 ? 11.837 77.203 35.673 1.00 30.07 84 ARG B N 1
ATOM 3516 C CA . ARG B 1 84 ? 11.983 78.660 35.688 1.00 29.35 84 ARG B CA 1
ATOM 3517 C C . ARG B 1 84 ? 11.489 79.242 34.353 1.00 25.35 84 ARG B C 1
ATOM 3518 O O . ARG B 1 84 ? 10.793 80.245 34.327 1.00 32.38 84 ARG B O 1
ATOM 3526 N N . LYS B 1 85 ? 11.851 78.597 33.251 1.00 28.62 85 LYS B N 1
ATOM 3527 C CA . LYS B 1 85 ? 11.428 79.031 31.925 1.00 31.06 85 LYS B CA 1
ATOM 3528 C C . LYS B 1 85 ? 9.908 78.986 31.775 1.00 34.70 85 LYS B C 1
ATOM 3529 O O . LYS B 1 85 ? 9.311 79.834 31.103 1.00 34.63 85 LYS B O 1
ATOM 3535 N N . ALA B 1 86 ? 9.278 77.992 32.391 1.00 29.86 86 ALA B N 1
ATOM 3536 C CA . ALA B 1 86 ? 7.822 77.874 32.314 1.00 29.79 86 ALA B CA 1
ATOM 3537 C C . ALA B 1 86 ? 7.173 78.992 33.122 1.00 26.97 86 ALA B C 1
ATOM 3538 O O . ALA B 1 86 ? 6.230 79.647 32.664 1.00 28.20 86 ALA B O 1
ATOM 3540 N N . ARG B 1 87 ? 7.680 79.203 34.335 1.00 29.96 87 ARG B N 1
ATOM 3541 C CA . ARG B 1 87 ? 7.162 80.244 35.203 1.00 30.66 87 ARG B CA 1
ATOM 3542 C C . ARG B 1 87 ? 7.254 81.605 34.497 1.00 32.35 87 ARG B C 1
ATOM 3543 O O . ARG B 1 87 ? 6.361 82.442 34.626 1.00 31.84 87 ARG B O 1
ATOM 3551 N N . GLU B 1 88 ? 8.342 81.814 33.759 1.00 29.49 88 GLU B N 1
ATOM 3552 C CA . GLU B 1 88 ? 8.545 83.064 33.017 1.00 36.93 88 GLU B CA 1
ATOM 3553 C C . GLU B 1 88 ? 7.403 83.333 32.027 1.00 34.18 88 GLU B C 1
ATOM 3554 O O . GLU B 1 88 ? 7.015 84.486 31.817 1.00 33.23 88 GLU B O 1
ATOM 3560 N N . GLU B 1 89 ? 6.891 82.266 31.414 1.00 28.36 89 GLU B N 1
ATOM 3561 C CA . GLU B 1 89 ? 5.806 82.370 30.439 1.00 32.49 89 GLU B CA 1
ATOM 3562 C C . GLU B 1 89 ? 4.432 82.296 31.092 1.00 27.61 89 GLU B C 1
ATOM 3563 O O . GLU B 1 89 ? 3.435 82.168 30.395 1.00 31.47 89 GLU B O 1
ATOM 3569 N N . GLY B 1 90 ? 4.381 82.346 32.417 1.00 26.99 90 GLY B N 1
ATOM 3570 C CA . GLY B 1 90 ? 3.106 82.268 33.106 1.00 27.26 90 GLY B CA 1
ATOM 3571 C C . GLY B 1 90 ? 2.547 80.856 33.270 1.00 29.80 90 GLY B C 1
ATOM 3572 O O . GLY B 1 90 ? 1.406 80.689 33.696 1.00 28.31 90 GLY B O 1
ATOM 3573 N N . GLU B 1 91 ? 3.325 79.836 32.924 1.00 30.72 91 GLU B N 1
ATOM 3574 C CA . GLU B 1 91 ? 2.857 78.455 33.071 1.00 33.29 91 GLU B CA 1
ATOM 3575 C C . GLU B 1 91 ? 3.235 77.924 34.448 1.00 34.62 91 GLU B C 1
ATOM 3576 O O . GLU B 1 91 ? 4.418 77.847 34.792 1.00 32.15 91 GLU B O 1
ATOM 3582 N N . GLU B 1 92 ? 2.222 77.577 35.236 1.00 31.47 92 GLU B N 1
ATOM 3583 C CA . GLU B 1 92 ? 2.436 77.049 36.573 1.00 35.41 92 GLU B CA 1
ATOM 3584 C C . GLU B 1 92 ? 2.607 75.532 36.457 1.00 35.03 92 GLU B C 1
ATOM 3585 O O . GLU B 1 92 ? 1.644 74.808 36.183 1.00 42.49 92 GLU B O 1
ATOM 3591 N N . ILE B 1 93 ? 3.834 75.053 36.632 1.00 30.64 93 ILE B N 1
ATOM 3592 C CA . ILE B 1 93 ? 4.099 73.621 36.539 1.00 27.36 93 ILE B CA 1
ATOM 3593 C C . ILE B 1 93 ? 4.135 72.970 37.912 1.00 25.06 93 ILE B C 1
ATOM 3594 O O . ILE B 1 93 ? 4.658 73.549 38.865 1.00 22.91 93 ILE B O 1
ATOM 3599 N N . ILE B 1 94 ? 3.541 71.782 38.014 1.00 23.86 94 ILE B N 1
ATOM 3600 C CA . ILE B 1 94 ? 3.595 71.015 39.252 1.00 23.74 94 ILE B CA 1
ATOM 3601 C C . ILE B 1 94 ? 4.549 69.877 38.875 1.00 26.87 94 ILE B C 1
ATOM 3602 O O . ILE B 1 94 ? 4.276 69.100 37.954 1.00 27.62 94 ILE B O 1
ATOM 3607 N N . LEU B 1 95 ? 5.688 69.822 39.553 1.00 24.41 95 LEU B N 1
ATOM 3608 C CA . LEU B 1 95 ? 6.707 68.814 39.290 1.00 21.28 95 LEU B CA 1
ATOM 3609 C C . LEU B 1 95 ? 6.590 67.705 40.323 1.00 19.54 95 LEU B C 1
ATOM 3610 O O . LEU B 1 95 ? 6.552 67.996 41.525 1.00 20.44 95 LEU B O 1
ATOM 3615 N N . THR B 1 96 ? 6.499 66.452 39.864 1.00 18.29 96 THR B N 1
ATOM 3616 C CA . THR B 1 96 ? 6.442 65.323 40.787 1.00 17.96 96 THR B CA 1
ATOM 3617 C C . THR B 1 96 ? 7.798 64.620 40.695 1.00 20.80 96 THR B C 1
ATOM 3618 O O . THR B 1 96 ? 8.471 64.683 39.661 1.00 18.44 96 THR B O 1
ATOM 3622 N N . THR B 1 97 ? 8.187 63.934 41.766 1.00 20.46 97 THR B N 1
ATOM 3623 C CA . THR B 1 97 ? 9.470 63.244 41.799 1.00 22.04 97 THR B CA 1
ATOM 3624 C C . THR B 1 97 ? 9.492 62.245 42.942 1.00 18.97 97 THR B C 1
ATOM 3625 O O . THR B 1 97 ? 8.801 62.426 43.949 1.00 18.54 97 THR B O 1
ATOM 3629 N N . PHE B 1 98 ? 10.284 61.192 42.800 1.00 17.98 98 PHE B N 1
ATOM 3630 C CA . PHE B 1 98 ? 10.378 60.231 43.888 1.00 20.61 98 PHE B CA 1
ATOM 3631 C C . PHE B 1 98 ? 11.027 60.935 45.087 1.00 21.76 98 PHE B C 1
ATOM 3632 O O . PHE B 1 98 ? 11.725 61.948 44.934 1.00 25.42 98 PHE B O 1
ATOM 3640 N N . GLY B 1 99 ? 10.776 60.410 46.278 1.00 22.91 99 GLY B N 1
ATOM 3641 C CA . GLY B 1 99 ? 11.312 61.010 47.480 1.00 19.86 99 GLY B CA 1
ATOM 3642 C C . GLY B 1 99 ? 12.823 61.109 47.574 1.00 23.69 99 GLY B C 1
ATOM 3643 O O . GLY B 1 99 ? 13.316 62.079 48.120 1.00 22.83 99 GLY B O 1
ATOM 3644 N N . ASP B 1 100 ? 13.570 60.122 47.087 1.00 21.46 100 ASP B N 1
ATOM 3645 C CA . ASP B 1 100 ? 15.019 60.234 47.191 1.00 24.51 100 ASP B CA 1
ATOM 3646 C C . ASP B 1 100 ? 15.563 61.203 46.136 1.00 23.82 100 ASP B C 1
ATOM 3647 O O . ASP B 1 100 ? 16.383 62.062 46.450 1.00 24.62 100 ASP B O 1
ATOM 3652 N N . MET B 1 101 ? 15.076 61.092 44.905 1.00 22.46 101 MET B N 1
ATOM 3653 C CA . MET B 1 101 ? 15.494 61.989 43.820 1.00 19.86 101 MET B CA 1
ATOM 3654 C C . MET B 1 101 ? 15.269 63.447 44.236 1.00 20.15 101 MET B C 1
ATOM 3655 O O . MET B 1 101 ? 16.019 64.352 43.860 1.00 22.67 101 MET B O 1
ATOM 3660 N N . TYR B 1 102 ? 14.211 63.658 45.007 1.00 20.85 102 TYR B N 1
ATOM 3661 C CA . TYR B 1 102 ? 13.850 64.978 45.511 1.00 19.77 102 TYR B CA 1
ATOM 3662 C C . TYR B 1 102 ? 15.045 65.650 46.208 1.00 22.03 102 TYR B C 1
ATOM 3663 O O . TYR B 1 102 ? 15.212 66.865 46.117 1.00 21.84 102 TYR B O 1
ATOM 3672 N N . LYS B 1 103 ? 15.881 64.849 46.876 1.00 23.64 103 LYS B N 1
ATOM 3673 C CA . LYS B 1 103 ? 17.043 65.355 47.612 1.00 27.34 103 LYS B CA 1
ATOM 3674 C C . LYS B 1 103 ? 18.413 65.172 46.943 1.00 25.70 103 LYS B C 1
ATOM 3675 O O . LYS B 1 103 ? 19.424 65.555 47.517 1.00 27.10 103 LYS B O 1
ATOM 3681 N N . ILE B 1 104 ? 18.453 64.581 45.755 1.00 24.19 104 ILE B N 1
ATOM 3682 C CA . ILE B 1 104 ? 19.720 64.375 45.069 1.00 23.03 104 ILE B CA 1
ATOM 3683 C C . ILE B 1 104 ? 20.392 65.724 44.838 1.00 25.49 104 ILE B C 1
ATOM 3684 O O . ILE B 1 104 ? 19.768 66.657 44.343 1.00 24.70 104 ILE B O 1
ATOM 3689 N N . PRO B 1 105 ? 21.684 65.839 45.185 1.00 24.21 105 PRO B N 1
ATOM 3690 C CA . PRO B 1 105 ? 22.411 67.101 45.004 1.00 26.18 105 PRO B CA 1
ATOM 3691 C C . PRO B 1 105 ? 22.977 67.329 43.608 1.00 24.27 105 PRO B C 1
ATOM 3692 O O . PRO B 1 105 ? 23.178 66.387 42.847 1.00 23.09 105 PRO B O 1
ATOM 3696 N N . THR B 1 106 ? 23.204 68.602 43.280 1.00 25.80 106 THR B N 1
ATOM 3697 C CA . THR B 1 106 ? 23.812 69.009 42.011 1.00 24.00 106 THR B CA 1
ATOM 3698 C C . THR B 1 106 ? 24.515 70.326 42.339 1.00 24.23 106 THR B C 1
ATOM 3699 O O . THR B 1 106 ? 24.205 70.965 43.342 1.00 26.47 106 THR B O 1
ATOM 3703 N N . PRO B 1 107 ? 25.475 70.750 41.507 1.00 25.64 107 PRO B N 1
ATOM 3704 C CA . PRO B 1 107 ? 26.138 72.015 41.841 1.00 29.43 107 PRO B CA 1
ATOM 3705 C C . PRO B 1 107 ? 25.212 73.227 41.859 1.00 32.43 107 PRO B C 1
ATOM 3706 O O . PRO B 1 107 ? 25.597 74.305 42.321 1.00 33.88 107 PRO B O 1
ATOM 3710 N N . MET B 1 108 ? 23.983 73.045 41.385 1.00 32.47 108 MET B N 1
ATOM 3711 C CA . MET B 1 108 ? 23.014 74.134 41.374 1.00 33.22 108 MET B CA 1
ATOM 3712 C C . MET B 1 108 ? 21.851 73.881 42.335 1.00 35.49 108 MET B C 1
ATOM 3713 O O . MET B 1 108 ? 20.811 74.540 42.253 1.00 35.54 108 MET B O 1
ATOM 3718 N N . GLY B 1 109 ? 22.026 72.928 43.250 1.00 32.96 109 GLY B N 1
ATOM 3719 C CA . GLY B 1 109 ? 20.974 72.634 44.212 1.00 30.16 109 GLY B CA 1
ATOM 3720 C C . GLY B 1 109 ? 20.070 71.481 43.798 1.00 28.58 109 GLY B C 1
ATOM 3721 O O . GLY B 1 109 ? 20.081 71.038 42.651 1.00 29.11 109 GLY B O 1
ATOM 3722 N N . SER B 1 110 ? 19.273 71.003 44.742 1.00 26.37 110 SER B N 1
ATOM 3723 C CA . SER B 1 110 ? 18.363 69.889 44.503 1.00 25.82 110 SER B CA 1
ATOM 3724 C C . SER B 1 110 ? 16.937 70.364 44.198 1.00 28.30 110 SER B C 1
ATOM 3725 O O . SER B 1 110 ? 16.643 71.567 44.211 1.00 31.22 110 SER B O 1
ATOM 3728 N N . PHE B 1 111 ? 16.051 69.403 43.956 1.00 26.88 111 PHE B N 1
ATOM 3729 C CA . PHE B 1 111 ? 14.651 69.697 43.691 1.00 26.81 111 PHE B CA 1
ATOM 3730 C C . PHE B 1 111 ? 14.051 70.257 44.981 1.00 25.43 111 PHE B C 1
ATOM 3731 O O . PHE B 1 111 ? 13.172 71.126 44.946 1.00 25.19 111 PHE B O 1
ATOM 3739 N N . ALA B 1 112 ? 14.534 69.764 46.120 1.00 25.57 112 ALA B N 1
ATOM 3740 C CA . ALA B 1 112 ? 14.057 70.245 47.419 1.00 22.65 112 ALA B CA 1
ATOM 3741 C C . ALA B 1 112 ? 14.446 71.725 47.576 1.00 26.63 112 ALA B C 1
ATOM 3742 O O . ALA B 1 112 ? 13.692 72.507 48.147 1.00 22.24 112 ALA B O 1
ATOM 3744 N N . ASP B 1 113 ? 15.620 72.099 47.069 1.00 25.72 113 ASP B N 1
ATOM 3745 C CA . ASP B 1 113 ? 16.061 73.498 47.125 1.00 30.71 113 ASP B CA 1
ATOM 3746 C C . ASP B 1 113 ? 15.126 74.317 46.229 1.00 32.31 113 ASP B C 1
ATOM 3747 O O . ASP B 1 113 ? 14.672 75.395 46.615 1.00 30.41 113 ASP B O 1
ATOM 3752 N N . LEU B 1 114 ? 14.844 73.798 45.033 1.00 29.77 114 LEU B N 1
ATOM 3753 C CA . LEU B 1 114 ? 13.947 74.489 44.112 1.00 29.57 114 LEU B CA 1
ATOM 3754 C C . LEU B 1 114 ? 12.600 74.719 44.796 1.00 29.94 114 LEU B C 1
ATOM 3755 O O . LEU B 1 114 ? 11.997 75.792 44.665 1.00 29.78 114 LEU B O 1
ATOM 3760 N N . LYS B 1 115 ? 12.127 73.722 45.538 1.00 28.88 115 LYS B N 1
ATOM 3761 C CA . LYS B 1 115 ? 10.845 73.869 46.206 1.00 29.03 115 LYS B CA 1
ATOM 3762 C C . LYS B 1 115 ? 10.874 74.968 47.254 1.00 33.10 115 LYS B C 1
ATOM 3763 O O . LYS B 1 115 ? 9.879 75.678 47.425 1.00 32.21 115 LYS B O 1
ATOM 3769 N N . SER B 1 116 ? 11.996 75.101 47.960 1.00 30.72 116 SER B N 1
ATOM 3770 C CA . SER B 1 116 ? 12.106 76.120 49.000 1.00 34.11 116 SER B CA 1
ATOM 3771 C C . SER B 1 116 ? 11.976 77.520 48.411 1.00 34.34 116 SER B C 1
ATOM 3772 O O . SER B 1 116 ? 11.676 78.457 49.137 1.00 36.17 116 SER B O 1
ATOM 3775 N N . GLU B 1 117 ? 12.201 77.655 47.102 1.00 33.54 117 GLU B N 1
ATOM 3776 C CA . GLU B 1 117 ? 12.082 78.946 46.422 1.00 34.12 117 GLU B CA 1
ATOM 3777 C C . GLU B 1 117 ? 10.608 79.216 46.102 1.00 37.56 117 GLU B C 1
ATOM 3778 O O . GLU B 1 117 ? 10.254 80.290 45.605 1.00 39.20 117 GLU B O 1
ATOM 3784 N N . GLY B 1 118 ? 9.752 78.237 46.372 1.00 35.19 118 GLY B N 1
ATOM 3785 C CA . GLY B 1 118 ? 8.334 78.413 46.105 1.00 33.79 118 GLY B CA 1
ATOM 3786 C C . GLY B 1 118 ? 7.776 77.663 44.899 1.00 35.77 118 GLY B C 1
ATOM 3787 O O . GLY B 1 118 ? 6.621 77.878 44.533 1.00 32.70 118 GLY B O 1
ATOM 3788 N N . PHE B 1 119 ? 8.576 76.810 44.260 1.00 28.94 119 PHE B N 1
ATOM 3789 C CA . PHE B 1 119 ? 8.066 76.053 43.128 1.00 29.59 119 PHE B CA 1
ATOM 3790 C C . PHE B 1 119 ? 7.243 74.880 43.649 1.00 30.42 119 PHE B C 1
ATOM 3791 O O . PHE B 1 119 ? 7.515 74.362 44.733 1.00 28.89 119 PHE B O 1
ATOM 3799 N N . ASP B 1 120 ? 6.228 74.479 42.889 1.00 25.30 120 ASP B N 1
ATOM 3800 C CA . ASP B 1 120 ? 5.364 73.381 43.317 1.00 28.28 120 ASP B CA 1
ATOM 3801 C C . ASP B 1 120 ? 6.001 72.036 42.966 1.00 23.73 120 ASP B C 1
ATOM 3802 O O . ASP B 1 120 ? 5.816 71.517 41.872 1.00 25.33 120 ASP B O 1
ATOM 3807 N N . VAL B 1 121 ? 6.780 71.498 43.898 1.00 25.28 121 VAL B N 1
ATOM 3808 C CA . VAL B 1 121 ? 7.447 70.214 43.702 1.00 23.19 121 VAL B CA 1
ATOM 3809 C C . VAL B 1 121 ? 6.842 69.261 44.736 1.00 23.96 121 VAL B C 1
ATOM 3810 O O . VAL B 1 121 ? 6.800 69.578 45.916 1.00 22.05 121 VAL B O 1
ATOM 3814 N N . ARG B 1 122 ? 6.380 68.096 44.288 1.00 21.99 122 ARG B N 1
ATOM 3815 C CA . ARG B 1 122 ? 5.747 67.133 45.190 1.00 22.58 122 ARG B CA 1
ATOM 3816 C C . ARG B 1 122 ? 6.343 65.733 45.105 1.00 22.98 122 ARG B C 1
ATOM 3817 O O . ARG B 1 122 ? 6.640 65.239 44.018 1.00 19.24 122 ARG B O 1
ATOM 3825 N N . ILE B 1 123 ? 6.500 65.099 46.259 1.00 22.59 123 ILE B N 1
ATOM 3826 C CA . ILE B 1 123 ? 7.044 63.744 46.312 1.00 25.34 123 ILE B CA 1
ATOM 3827 C C . ILE B 1 123 ? 5.921 62.771 45.990 1.00 26.66 123 ILE B C 1
ATOM 3828 O O . ILE B 1 123 ? 4.831 62.884 46.550 1.00 22.71 123 ILE B O 1
ATOM 3833 N N . VAL B 1 124 ? 6.170 61.838 45.074 1.00 21.49 124 VAL B N 1
ATOM 3834 C CA . VAL B 1 124 ? 5.154 60.851 44.721 1.00 21.90 124 VAL B CA 1
ATOM 3835 C C . VAL B 1 124 ? 5.735 59.458 44.873 1.00 23.90 124 VAL B C 1
AT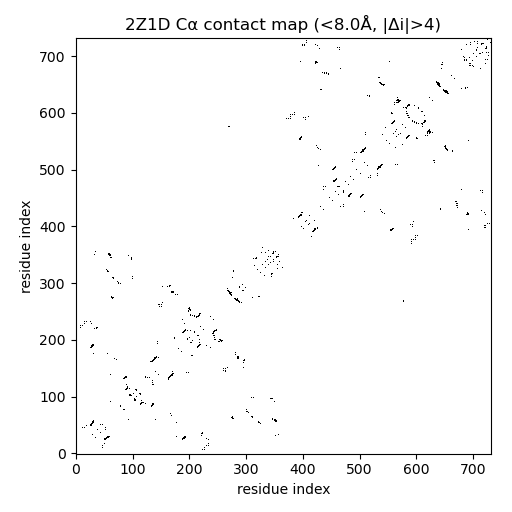OM 3836 O O . VAL B 1 124 ? 6.951 59.269 44.786 1.00 20.17 124 VAL B O 1
ATOM 3840 N N . TYR B 1 125 ? 4.861 58.487 45.115 1.00 22.58 125 TYR B N 1
ATOM 3841 C CA . TYR B 1 125 ? 5.293 57.107 45.237 1.00 27.87 125 TYR B CA 1
ATOM 3842 C C . TYR B 1 125 ? 5.535 56.514 43.855 1.00 26.37 125 TYR B C 1
ATOM 3843 O O . TYR B 1 125 ? 6.399 55.655 43.688 1.00 22.61 125 TYR B O 1
ATOM 3852 N N . GLY B 1 126 ? 4.762 56.978 42.872 1.00 24.73 126 GLY B N 1
ATOM 3853 C CA . GLY B 1 126 ? 4.887 56.482 41.512 1.00 26.27 126 GLY B CA 1
ATOM 3854 C C . GLY B 1 126 ? 4.186 57.346 40.472 1.00 28.57 126 GLY B C 1
ATOM 3855 O O . GLY B 1 126 ? 3.483 58.307 40.807 1.00 25.65 126 GLY B O 1
ATOM 3856 N N . ILE B 1 127 ? 4.337 56.995 39.201 1.00 25.99 127 ILE B N 1
ATOM 3857 C CA . ILE B 1 127 ? 3.731 57.805 38.161 1.00 23.75 127 ILE B CA 1
ATOM 3858 C C . ILE B 1 127 ? 2.196 57.816 38.179 1.00 28.91 127 ILE B C 1
ATOM 3859 O O . ILE B 1 127 ? 1.584 58.701 37.586 1.00 24.78 127 ILE B O 1
ATOM 3864 N N . PHE B 1 128 ? 1.565 56.857 38.853 1.00 23.12 128 PHE B N 1
ATOM 3865 C CA . PHE B 1 128 ? 0.110 56.879 38.896 1.00 26.86 128 PHE B CA 1
ATOM 3866 C C . PHE B 1 128 ? -0.318 58.109 39.706 1.00 24.52 128 PHE B C 1
ATOM 3867 O O . PHE B 1 128 ? -1.387 58.654 39.475 1.00 24.02 128 PHE B O 1
ATOM 3875 N N . ASP B 1 129 ? 0.513 58.534 40.663 1.00 20.87 129 ASP B N 1
ATOM 3876 C CA . ASP B 1 129 ? 0.214 59.722 41.470 1.00 23.23 129 ASP B CA 1
ATOM 3877 C C . ASP B 1 129 ? 0.256 60.964 40.576 1.00 24.79 129 ASP B C 1
ATOM 3878 O O . ASP B 1 129 ? -0.576 61.871 40.699 1.00 23.68 129 ASP B O 1
ATOM 3883 N N . THR B 1 130 ? 1.245 60.996 39.688 1.00 21.44 130 THR B N 1
ATOM 3884 C CA . THR B 1 130 ? 1.404 62.101 38.746 1.00 22.75 130 THR B CA 1
ATOM 3885 C C . THR B 1 130 ? 0.146 62.212 37.890 1.00 21.20 130 THR B C 1
ATOM 3886 O O . THR B 1 130 ? -0.313 63.302 37.568 1.00 21.78 130 THR B O 1
ATOM 3890 N N . TYR B 1 131 ? -0.399 61.064 37.524 1.00 21.08 131 TYR B N 1
ATOM 3891 C CA . TYR B 1 131 ? -1.599 61.011 36.710 1.00 20.59 131 TYR B CA 1
ATOM 3892 C C . TYR B 1 131 ? -2.768 61.608 37.491 1.00 25.46 131 TYR B C 1
ATOM 3893 O O . TYR B 1 131 ? -3.515 62.454 36.970 1.00 24.47 131 TYR B O 1
ATOM 3902 N N . ARG B 1 132 ? -2.918 61.180 38.746 1.00 22.96 132 ARG B N 1
ATOM 3903 C CA . ARG B 1 132 ? -3.999 61.683 39.589 1.00 23.96 132 ARG B CA 1
ATOM 3904 C C . ARG B 1 132 ? -3.900 63.205 39.757 1.00 27.03 132 ARG B C 1
ATOM 3905 O O . ARG B 1 132 ? -4.910 63.904 39.713 1.00 23.61 132 ARG B O 1
ATOM 3913 N N . ILE B 1 133 ? -2.678 63.697 39.968 1.00 24.18 133 ILE B N 1
ATOM 3914 C CA . ILE B 1 133 ? -2.417 65.123 40.166 1.00 20.25 133 ILE B CA 1
ATOM 3915 C C . ILE B 1 133 ? -2.676 65.926 38.882 1.00 24.50 133 ILE B C 1
ATOM 3916 O O . ILE B 1 133 ? -3.095 67.089 38.935 1.00 23.60 133 ILE B O 1
ATOM 3921 N N . ALA B 1 134 ? -2.432 65.314 37.730 1.00 20.76 134 ALA B N 1
ATOM 3922 C CA . ALA B 1 134 ? -2.697 65.999 36.474 1.00 20.97 134 ALA B CA 1
ATOM 3923 C C . ALA B 1 134 ? -4.225 66.199 36.338 1.00 26.59 134 ALA B C 1
ATOM 3924 O O . ALA B 1 134 ? -4.689 67.248 35.875 1.00 23.77 134 ALA B O 1
ATOM 3926 N N . LYS B 1 135 ? -4.997 65.199 36.760 1.00 23.11 135 LYS B N 1
ATOM 3927 C CA . LYS B 1 135 ? -6.459 65.264 36.701 1.00 25.26 135 LYS B CA 1
ATOM 3928 C C . LYS B 1 135 ? -7.052 66.187 37.771 1.00 24.12 135 LYS B C 1
ATOM 3929 O O . LYS B 1 135 ? -8.132 66.745 37.586 1.00 27.37 135 LYS B O 1
ATOM 3935 N N . GLU B 1 136 ? -6.348 66.347 38.884 1.00 20.35 136 GLU B N 1
ATOM 3936 C CA . GLU B 1 136 ? -6.790 67.243 39.944 1.00 23.80 136 GLU B CA 1
ATOM 3937 C C . GLU B 1 136 ? -6.522 68.696 39.531 1.00 24.94 136 GLU B C 1
ATOM 3938 O O . GLU B 1 136 ? -7.134 69.617 40.058 1.00 26.60 136 GLU B O 1
ATOM 3944 N N . ASN B 1 137 ? -5.624 68.897 38.575 1.00 24.90 137 ASN B N 1
ATOM 3945 C CA . ASN B 1 137 ? -5.263 70.256 38.158 1.00 27.93 137 ASN B CA 1
ATOM 3946 C C . ASN B 1 137 ? -5.218 70.437 36.636 1.00 28.20 137 ASN B C 1
ATOM 3947 O O . ASN B 1 137 ? -4.144 70.676 36.079 1.00 25.14 137 ASN B O 1
ATOM 3952 N N . PRO B 1 138 ? -6.371 70.331 35.943 1.00 28.61 138 PRO B N 1
ATOM 3953 C CA . PRO B 1 138 ? -6.365 70.498 34.484 1.00 30.00 138 PRO B CA 1
ATOM 3954 C C . PRO B 1 138 ? -5.830 71.845 33.976 1.00 27.51 138 PRO B C 1
ATOM 3955 O O . PRO B 1 138 ? -5.480 71.973 32.816 1.00 30.65 138 PRO B O 1
ATOM 3959 N N . ASP B 1 139 ? -5.764 72.834 34.853 1.00 30.15 139 ASP B N 1
ATOM 3960 C CA . ASP B 1 139 ? -5.272 74.162 34.498 1.00 35.07 139 ASP B CA 1
ATOM 3961 C C . ASP B 1 139 ? -3.747 74.315 34.666 1.00 35.65 139 ASP B C 1
ATOM 3962 O O . ASP B 1 139 ? -3.202 75.385 34.398 1.00 32.09 139 ASP B O 1
ATOM 3967 N N . LYS B 1 140 ? -3.072 73.261 35.126 1.00 30.90 140 LYS B N 1
ATOM 3968 C CA . LYS B 1 140 ? -1.622 73.306 35.317 1.00 29.31 140 LYS B CA 1
ATOM 3969 C C . LYS B 1 140 ? -0.962 72.192 34.524 1.00 30.07 140 LYS B C 1
ATOM 3970 O O . LYS B 1 140 ? -1.579 71.172 34.219 1.00 31.76 140 LYS B O 1
ATOM 3976 N N . THR B 1 141 ? 0.309 72.385 34.206 1.00 29.73 141 THR B N 1
ATOM 3977 C CA . THR B 1 141 ? 1.074 71.381 33.497 1.00 27.24 141 THR B CA 1
ATOM 3978 C C . THR B 1 141 ? 1.735 70.555 34.595 1.00 27.65 141 THR B C 1
ATOM 3979 O O . THR B 1 141 ? 2.458 71.100 35.431 1.00 28.09 141 THR B O 1
ATOM 3983 N N . VAL B 1 142 ? 1.469 69.251 34.598 1.00 26.94 142 VAL B N 1
ATOM 3984 C CA . VAL B 1 142 ? 2.037 68.360 35.604 1.00 25.20 142 VAL B CA 1
ATOM 3985 C C . VAL B 1 142 ? 3.088 67.480 34.945 1.00 24.42 142 VAL B C 1
ATOM 3986 O O . VAL B 1 142 ? 2.811 66.745 33.991 1.00 25.03 142 VAL B O 1
ATOM 3990 N N . VAL B 1 143 ? 4.303 67.566 35.472 1.00 24.14 143 VAL B N 1
ATOM 3991 C CA . VAL B 1 143 ? 5.446 66.833 34.940 1.00 20.94 143 VAL B CA 1
ATOM 3992 C C . VAL B 1 143 ? 6.127 65.916 35.958 1.00 22.34 143 VAL B C 1
ATOM 3993 O O . VAL B 1 143 ? 6.474 66.355 37.049 1.00 24.65 143 VAL B O 1
ATOM 3997 N N . HIS B 1 144 ? 6.332 64.653 35.592 1.00 23.22 144 HIS B N 1
ATOM 3998 C CA . HIS B 1 144 ? 7.049 63.728 36.461 1.00 23.94 144 HIS B CA 1
ATOM 3999 C C . HIS B 1 144 ? 8.511 63.651 35.998 1.00 22.07 144 HIS B C 1
ATOM 4000 O O . HIS B 1 144 ? 8.768 63.269 34.850 1.00 19.79 144 HIS B O 1
ATOM 4007 N N . PHE B 1 145 ? 9.462 64.070 36.819 1.00 21.56 145 PHE B N 1
ATOM 4008 C CA . PHE B 1 145 ? 10.848 63.869 36.510 1.00 21.51 145 PHE B CA 1
ATOM 4009 C C . PHE B 1 145 ? 10.978 62.379 36.585 1.00 19.61 145 PHE B C 1
ATOM 4010 O O . PHE B 1 145 ? 10.820 61.812 37.667 1.00 21.78 145 PHE B O 1
ATOM 4018 N N . SER B 1 146 ? 11.266 61.720 35.441 1.00 19.99 146 SER B N 1
ATOM 4019 C CA . SER B 1 146 ? 11.147 60.256 35.439 1.00 22.11 146 SER B CA 1
ATOM 4020 C C . SER B 1 146 ? 12.390 59.365 35.242 1.00 22.80 146 SER B C 1
ATOM 4021 O O . SER B 1 146 ? 12.730 59.025 34.093 1.00 23.13 146 SER B O 1
ATOM 4024 N N . PRO B 1 147 ? 13.088 58.984 36.334 1.00 23.52 147 PRO B N 1
ATOM 4025 C CA . PRO B 1 147 ? 14.245 58.087 36.201 1.00 22.32 147 PRO B CA 1
ATOM 4026 C C . PRO B 1 147 ? 13.728 56.663 36.379 1.00 22.12 147 PRO B C 1
ATOM 4027 O O . PRO B 1 147 ? 12.540 56.453 36.639 1.00 22.51 147 PRO B O 1
ATOM 4031 N N . GLY B 1 148 ? 14.623 55.688 36.262 1.00 21.24 148 GLY B N 1
ATOM 4032 C CA . GLY B 1 148 ? 14.224 54.315 36.457 1.00 15.54 148 GLY B CA 1
ATOM 4033 C C . GLY B 1 148 ? 14.719 53.342 35.411 1.00 21.92 148 GLY B C 1
ATOM 4034 O O . GLY B 1 148 ? 14.916 53.690 34.228 1.00 21.96 148 GLY B O 1
ATOM 4035 N N . PHE B 1 149 ? 14.952 52.118 35.871 1.00 20.35 149 PHE B N 1
ATOM 4036 C CA . PHE B 1 149 ? 15.381 51.032 35.005 1.00 23.04 149 PHE B CA 1
ATOM 4037 C C . PHE B 1 149 ? 14.097 50.381 34.464 1.00 26.32 149 PHE B C 1
ATOM 4038 O O . PHE B 1 149 ? 12.998 50.895 34.693 1.00 25.24 149 PHE B O 1
ATOM 4046 N N . GLU B 1 150 ? 14.221 49.251 33.777 1.00 23.70 150 GLU B N 1
ATOM 4047 C CA . GLU B 1 150 ? 13.055 48.608 33.178 1.00 24.71 150 GLU B CA 1
ATOM 4048 C C . GLU B 1 150 ? 11.834 48.460 34.098 1.00 26.13 150 GLU B C 1
ATOM 4049 O O . GLU B 1 150 ? 10.696 48.708 33.685 1.00 27.22 150 GLU B O 1
ATOM 4055 N N . THR B 1 151 ? 12.082 48.084 35.343 1.00 22.59 151 THR B N 1
ATOM 4056 C CA . THR B 1 151 ? 11.043 47.891 36.354 1.00 24.73 151 THR B CA 1
ATOM 4057 C C . THR B 1 151 ? 10.145 49.114 36.533 1.00 26.45 151 THR B C 1
ATOM 4058 O O . THR B 1 151 ? 8.929 48.995 36.692 1.00 24.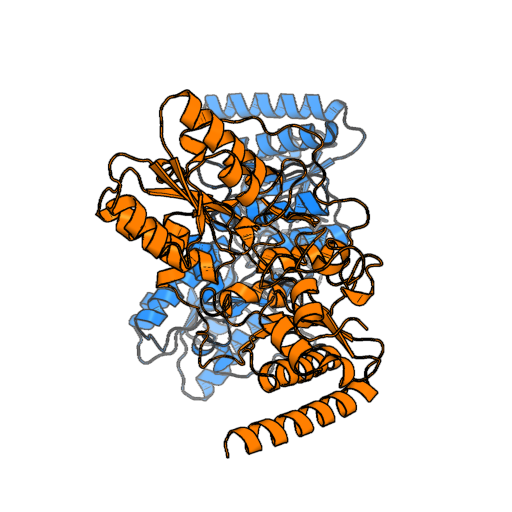73 151 THR B O 1
ATOM 4062 N N . THR B 1 152 ? 10.752 50.293 36.507 1.00 25.28 152 THR B N 1
ATOM 4063 C CA . THR B 1 152 ? 10.016 51.536 36.680 1.00 26.16 152 THR B CA 1
ATOM 4064 C C . THR B 1 152 ? 9.514 52.124 35.366 1.00 28.07 152 THR B C 1
ATOM 4065 O O . THR B 1 152 ? 8.561 52.908 35.349 1.00 25.88 152 THR B O 1
ATOM 4069 N N . THR B 1 153 ? 10.159 51.743 34.269 1.00 24.57 153 THR B N 1
ATOM 4070 C CA . THR B 1 153 ? 9.768 52.224 32.951 1.00 24.50 153 THR B CA 1
ATOM 4071 C C . THR B 1 153 ? 8.440 51.586 32.510 1.00 24.61 153 THR B C 1
ATOM 4072 O O . THR B 1 153 ? 7.604 52.237 31.880 1.00 26.28 153 THR B O 1
ATOM 4076 N N . ALA B 1 154 ? 8.229 50.319 32.861 1.00 22.84 154 ALA B N 1
ATOM 4077 C CA . ALA B 1 154 ? 6.994 49.631 32.477 1.00 23.06 154 ALA B CA 1
ATOM 4078 C C . ALA B 1 154 ? 5.733 50.367 32.963 1.00 25.53 154 ALA B C 1
ATOM 4079 O O . ALA B 1 154 ? 4.811 50.607 32.186 1.00 22.03 154 ALA B O 1
ATOM 4081 N N . PRO B 1 155 ? 5.671 50.735 34.257 1.00 26.40 155 PRO B N 1
ATOM 4082 C CA . PRO B 1 155 ? 4.453 51.435 34.683 1.00 23.90 155 PRO B CA 1
ATOM 4083 C C . PRO B 1 155 ? 4.307 52.816 34.048 1.00 27.38 155 PRO B C 1
ATOM 4084 O O . PRO B 1 155 ? 3.186 53.306 33.862 1.00 25.71 155 PRO B O 1
ATOM 4088 N N . ALA B 1 156 ? 5.434 53.433 33.704 1.00 24.63 156 ALA B N 1
ATOM 4089 C CA . ALA B 1 156 ? 5.404 54.739 33.051 1.00 28.03 156 ALA B CA 1
ATOM 4090 C C . ALA B 1 156 ? 4.762 54.574 31.666 1.00 30.02 156 ALA B C 1
ATOM 4091 O O . ALA B 1 156 ? 3.878 55.343 31.277 1.00 29.24 156 ALA B O 1
ATOM 4093 N N . ALA B 1 157 ? 5.205 53.563 30.926 1.00 27.77 157 ALA B N 1
ATOM 4094 C CA . ALA B 1 157 ? 4.657 53.324 29.594 1.00 28.11 157 ALA B CA 1
ATOM 4095 C C . ALA B 1 157 ? 3.177 53.023 29.712 1.00 30.72 157 ALA B C 1
ATOM 4096 O O . ALA B 1 157 ? 2.374 53.479 28.893 1.00 30.55 157 ALA B O 1
ATOM 4098 N N . GLY B 1 158 ? 2.817 52.252 30.735 1.00 28.72 158 GLY B N 1
ATOM 4099 C CA . GLY B 1 158 ? 1.426 51.909 30.936 1.00 31.49 158 GLY B CA 1
ATOM 4100 C C . GLY B 1 158 ? 0.588 53.146 31.210 1.00 33.44 158 GLY B C 1
ATOM 4101 O O . GLY B 1 158 ? -0.529 53.275 30.705 1.00 31.51 158 GLY B O 1
ATOM 4102 N N . MET B 1 159 ? 1.131 54.065 32.001 1.00 31.09 159 MET B N 1
ATOM 4103 C CA . MET B 1 159 ? 0.402 55.272 32.343 1.00 33.99 159 MET B CA 1
ATOM 4104 C C . MET B 1 159 ? 0.315 56.189 31.133 1.00 35.07 159 MET B C 1
ATOM 4105 O O . MET B 1 159 ? -0.673 56.901 30.958 1.00 38.47 159 MET B O 1
ATOM 4110 N N . LEU B 1 160 ? 1.351 56.177 30.303 1.00 33.44 160 LEU B N 1
ATOM 4111 C CA . LEU B 1 160 ? 1.358 56.996 29.097 1.00 34.92 160 LEU B CA 1
ATOM 4112 C C . LEU B 1 160 ? 0.263 56.522 28.143 1.00 35.48 160 LEU B C 1
ATOM 4113 O O . LEU B 1 160 ? -0.370 57.323 27.451 1.00 35.77 160 LEU B O 1
ATOM 4118 N N . ASN B 1 161 ? 0.049 55.213 28.108 1.00 33.93 161 ASN B N 1
ATOM 4119 C CA . ASN B 1 161 ? -0.960 54.644 27.233 1.00 34.53 161 ASN B CA 1
ATOM 4120 C C . ASN B 1 161 ? -2.341 55.120 27.670 1.00 34.77 161 ASN B C 1
ATOM 4121 O O . ASN B 1 161 ? -3.179 55.467 26.838 1.00 34.88 161 ASN B O 1
ATOM 4126 N N . VAL B 1 162 ? -2.575 55.141 28.979 1.00 32.18 162 VAL B N 1
ATOM 4127 C CA . VAL B 1 162 ? -3.851 55.599 29.497 1.00 31.29 162 VAL B CA 1
ATOM 4128 C C . VAL B 1 162 ? -4.033 57.098 29.233 1.00 35.01 162 VAL B C 1
ATOM 4129 O O . VAL B 1 162 ? -5.131 57.542 28.897 1.00 33.79 162 VAL B O 1
ATOM 4133 N N . ALA B 1 163 ? -2.964 57.876 29.385 1.00 30.88 163 ALA B N 1
ATOM 4134 C CA . ALA B 1 163 ? -3.047 59.312 29.132 1.00 31.03 163 ALA B CA 1
ATOM 4135 C C . ALA B 1 163 ? -3.348 59.534 27.648 1.00 31.72 163 ALA B C 1
ATOM 4136 O O . ALA B 1 163 ? -4.070 60.451 27.280 1.00 30.94 163 ALA B O 1
ATOM 4138 N N . ALA B 1 164 ? -2.794 58.680 26.798 1.00 35.45 164 ALA B N 1
ATOM 4139 C CA . ALA B 1 164 ? -3.008 58.782 25.361 1.00 39.10 164 ALA B CA 1
ATOM 4140 C C . ALA B 1 164 ? -4.483 58.547 25.003 1.00 39.31 164 ALA B C 1
ATOM 4141 O O . ALA B 1 164 ? -5.083 59.338 24.278 1.00 35.32 164 ALA B O 1
ATOM 4143 N N . GLN B 1 165 ? -5.059 57.461 25.510 1.00 38.97 165 GLN B N 1
ATOM 4144 C CA . GLN B 1 165 ? -6.466 57.140 25.256 1.00 41.38 165 GLN B CA 1
ATOM 4145 C C . GLN B 1 165 ? -7.370 58.283 25.736 1.00 40.87 165 GLN B C 1
ATOM 4146 O O . GLN B 1 165 ? -8.362 58.615 25.085 1.00 39.53 165 GLN B O 1
ATOM 4152 N N . GLU B 1 166 ? -7.011 58.881 26.872 1.00 34.88 166 GLU B N 1
ATOM 4153 C CA . GLU B 1 166 ? -7.754 59.996 27.464 1.00 37.70 166 GLU B CA 1
ATOM 4154 C C . GLU B 1 166 ? -7.452 61.334 26.810 1.00 35.58 166 GLU B C 1
ATOM 4155 O O . GLU B 1 166 ? -8.155 62.312 27.050 1.00 39.00 166 GLU B O 1
ATOM 4161 N N . GLU B 1 167 ? -6.401 61.384 26.005 1.00 35.31 167 GLU B N 1
ATOM 4162 C CA . GLU B 1 167 ? -5.996 62.634 25.373 1.00 38.26 167 GLU B CA 1
ATOM 4163 C C . GLU B 1 167 ? -5.719 63.667 26.476 1.00 37.12 167 GLU B C 1
ATOM 4164 O O . GLU B 1 167 ? -6.048 64.851 26.342 1.00 32.56 167 GLU B O 1
ATOM 4170 N N . LEU B 1 168 ? -5.118 63.196 27.573 1.00 32.37 168 LEU B N 1
ATOM 4171 C CA . LEU B 1 168 ? -4.768 64.047 28.709 1.00 30.64 168 LEU B CA 1
ATOM 4172 C C . LEU B 1 168 ? -3.620 64.952 28.238 1.00 32.03 168 LEU B C 1
ATOM 4173 O O . LEU B 1 168 ? -2.522 64.476 27.975 1.00 35.79 168 LEU B O 1
ATOM 4178 N N . GLU B 1 169 ? -3.877 66.254 28.124 1.00 29.68 169 GLU B N 1
ATOM 4179 C CA . GLU B 1 169 ? -2.866 67.183 27.623 1.00 29.54 169 GLU B CA 1
ATOM 4180 C C . GLU B 1 169 ? -1.915 67.858 28.624 1.00 29.19 169 GLU B C 1
ATOM 4181 O O . GLU B 1 169 ? -0.947 68.494 28.213 1.00 32.36 169 GLU B O 1
ATOM 4183 N N . ASN B 1 170 ? -2.168 67.723 29.921 1.00 24.59 170 ASN B N 1
ATOM 4184 C CA . ASN B 1 170 ? -1.306 68.350 30.913 1.00 25.96 170 ASN B CA 1
ATOM 4185 C C . ASN B 1 170 ? -0.495 67.325 31.712 1.00 23.81 170 ASN B C 1
ATOM 4186 O O . ASN B 1 170 ? -0.035 67.626 32.803 1.00 20.47 170 ASN B O 1
ATOM 4191 N N . PHE B 1 171 ? -0.327 66.129 31.157 1.00 22.14 171 PHE B N 1
ATOM 4192 C CA . PHE B 1 171 ? 0.408 65.044 31.803 1.00 23.62 171 PHE B CA 1
ATOM 4193 C C . PHE B 1 171 ? 1.716 64.861 31.040 1.00 25.64 171 PHE B C 1
ATOM 4194 O O . PHE B 1 171 ? 1.707 64.462 29.876 1.00 26.94 171 PHE B O 1
ATOM 4202 N N . LYS B 1 172 ? 2.842 65.155 31.684 1.00 27.76 172 LYS B N 1
ATOM 4203 C CA . LYS B 1 172 ? 4.128 65.027 31.005 1.00 25.56 172 LYS B CA 1
ATOM 4204 C C . LYS B 1 172 ? 5.212 64.410 31.880 1.00 24.65 172 LYS B C 1
ATOM 4205 O O . LYS B 1 172 ? 5.095 64.361 33.103 1.00 22.57 172 LYS B O 1
ATOM 4211 N N . ILE B 1 173 ? 6.276 63.950 31.234 1.00 21.62 173 ILE B N 1
ATOM 4212 C CA . ILE B 1 173 ? 7.420 63.408 31.955 1.00 26.15 173 ILE B CA 1
ATOM 4213 C C . ILE B 1 173 ? 8.702 63.968 31.350 1.00 25.27 173 ILE B C 1
ATOM 4214 O O . ILE B 1 173 ? 8.754 64.382 30.191 1.00 25.48 173 ILE B O 1
ATOM 4219 N N . TYR B 1 174 ? 9.731 63.990 32.180 1.00 26.26 174 TYR B N 1
ATOM 4220 C CA . TYR B 1 174 ? 11.057 64.315 31.737 1.00 24.95 174 TYR B CA 1
ATOM 4221 C C . TYR B 1 174 ? 11.721 62.955 31.732 1.00 25.26 174 TYR B C 1
ATOM 4222 O O . TYR B 1 174 ? 12.056 62.444 32.814 1.00 24.46 174 TYR B O 1
ATOM 4231 N N . SER B 1 175 ? 11.925 62.330 30.579 1.00 25.62 175 SER B N 1
ATOM 4232 C CA . SER B 1 175 ? 12.473 60.977 30.539 1.00 27.65 175 SER B CA 1
ATOM 4233 C C . SER B 1 175 ? 13.967 60.785 30.801 1.00 28.22 175 SER B C 1
ATOM 4234 O O . SER B 1 175 ? 14.807 61.294 30.058 1.00 24.38 175 SER B O 1
ATOM 4237 N N . VAL B 1 176 ? 14.293 60.063 31.872 1.00 26.40 176 VAL B N 1
ATOM 4238 C CA . VAL B 1 176 ? 15.690 59.733 32.174 1.00 25.21 176 VAL B CA 1
ATOM 4239 C C . VAL B 1 176 ? 15.734 58.234 32.474 1.00 24.63 176 VAL B C 1
ATOM 4240 O O . VAL B 1 176 ? 16.486 57.758 33.323 1.00 23.72 176 VAL B O 1
ATOM 4244 N N . HIS B 1 177 ? 14.900 57.491 31.754 1.00 22.47 177 HIS B N 1
ATOM 4245 C CA . HIS B 1 177 ? 14.838 56.050 31.916 1.00 23.01 177 HIS B CA 1
ATOM 4246 C C . HIS B 1 177 ? 16.110 55.431 31.351 1.00 21.05 177 HIS B C 1
ATOM 4247 O O . HIS B 1 177 ? 16.676 55.919 30.367 1.00 23.04 177 HIS B O 1
ATOM 4254 N N . ARG B 1 178 ? 16.557 54.360 31.994 1.00 21.72 178 ARG B N 1
ATOM 4255 C CA . ARG B 1 178 ? 17.779 53.690 31.599 1.00 18.69 178 ARG B CA 1
ATOM 4256 C C . ARG B 1 178 ? 17.623 52.189 31.469 1.00 22.23 178 ARG B C 1
ATOM 4257 O O . ARG B 1 178 ? 16.736 51.579 32.092 1.00 19.04 178 ARG B O 1
ATOM 4265 N N . LEU B 1 179 ? 18.484 51.602 30.638 1.00 22.94 179 LEU B N 1
ATOM 4266 C CA . LEU B 1 179 ? 18.494 50.162 30.394 1.00 24.66 179 LEU B CA 1
ATOM 4267 C C . LEU B 1 179 ? 19.677 49.561 31.180 1.00 23.26 179 LEU B C 1
ATOM 4268 O O . LEU B 1 179 ? 20.763 50.126 31.189 1.00 23.37 179 LEU B O 1
ATOM 4273 N N . THR B 1 180 ? 19.461 48.416 31.819 1.00 23.96 180 THR B N 1
ATOM 4274 C CA . THR B 1 180 ? 20.486 47.782 32.640 1.00 22.96 180 THR B CA 1
ATOM 4275 C C . THR B 1 180 ? 21.570 46.975 31.905 1.00 22.67 180 THR B C 1
ATOM 4276 O O . THR B 1 180 ? 22.757 47.158 32.162 1.00 21.03 180 THR B O 1
ATOM 4280 N N . PRO B 1 181 ? 21.173 46.069 30.995 1.00 23.79 181 PRO B N 1
ATOM 4281 C CA . PRO B 1 181 ? 22.159 45.266 30.260 1.00 28.98 181 PRO B CA 1
ATOM 4282 C C . PRO B 1 181 ? 23.293 46.081 29.623 1.00 31.31 181 PRO B C 1
ATOM 4283 O O . PRO B 1 181 ? 24.459 45.715 29.733 1.00 30.93 181 PRO B O 1
ATOM 4287 N N . PRO B 1 182 ? 22.968 47.203 28.958 1.00 33.27 182 PRO B N 1
ATOM 4288 C CA . PRO B 1 182 ? 24.043 47.991 28.339 1.00 32.09 182 PRO B CA 1
ATOM 4289 C C . PRO B 1 182 ? 25.085 48.487 29.323 1.00 35.19 182 PRO B C 1
ATOM 4290 O O . PRO B 1 182 ? 26.241 48.686 28.956 1.00 37.03 182 PRO B O 1
ATOM 4294 N N . ALA B 1 183 ? 24.678 48.702 30.572 1.00 34.08 183 ALA B N 1
ATOM 4295 C CA . ALA B 1 183 ? 25.608 49.176 31.591 1.00 33.87 183 ALA B CA 1
ATOM 4296 C C . ALA B 1 183 ? 26.658 48.108 31.907 1.00 38.02 183 ALA B C 1
ATOM 4297 O O . ALA B 1 183 ? 27.851 48.410 32.033 1.00 40.29 183 ALA B O 1
ATOM 4299 N N . VAL B 1 184 ? 26.206 46.864 32.047 1.00 34.20 184 VAL B N 1
ATOM 4300 C CA . VAL B 1 184 ? 27.099 45.749 32.339 1.00 36.97 184 VAL B CA 1
ATOM 4301 C C . VAL B 1 184 ? 28.119 45.616 31.203 1.00 39.08 184 VAL B C 1
ATOM 4302 O O . VAL B 1 184 ? 29.309 45.403 31.437 1.00 37.40 184 VAL B O 1
ATOM 4306 N N . GLU B 1 185 ? 27.626 45.755 29.975 1.00 41.71 185 GLU B N 1
ATOM 4307 C CA . GLU B 1 185 ? 28.447 45.669 28.772 1.00 44.09 185 GLU B CA 1
ATOM 4308 C C . GLU B 1 185 ? 29.576 46.704 28.805 1.00 43.82 185 GLU B C 1
ATOM 4309 O O . GLU B 1 185 ? 30.734 46.393 28.518 1.00 44.19 185 GLU B O 1
ATOM 4315 N N . VAL B 1 186 ? 29.243 47.935 29.167 1.00 39.86 186 VAL B N 1
ATOM 4316 C CA . VAL B 1 186 ? 30.249 48.974 29.219 1.00 40.47 186 VAL B CA 1
ATOM 4317 C C . VAL B 1 186 ? 31.241 48.756 30.346 1.00 43.43 186 VAL B C 1
ATOM 4318 O O . VAL B 1 186 ? 32.443 48.936 30.153 1.00 43.53 186 VAL B O 1
ATOM 4322 N N . LEU B 1 187 ? 30.753 48.381 31.526 1.00 39.89 187 LEU B N 1
ATOM 4323 C CA . LEU B 1 187 ? 31.652 48.169 32.651 1.00 40.32 187 LEU B CA 1
ATOM 4324 C C . LEU B 1 187 ? 32.668 47.070 32.355 1.00 42.83 187 LEU B C 1
ATOM 4325 O O . LEU B 1 187 ? 33.801 47.102 32.847 1.00 38.83 187 LEU B O 1
ATOM 4330 N N . LEU B 1 188 ? 32.253 46.104 31.545 1.00 41.67 188 LEU B N 1
ATOM 4331 C CA . LEU B 1 188 ? 33.105 44.985 31.182 1.00 41.92 188 LEU B CA 1
ATOM 4332 C C . LEU B 1 188 ? 34.286 45.495 30.356 1.00 45.20 188 LEU B C 1
ATOM 4333 O O . LEU B 1 188 ? 35.441 45.200 30.648 1.00 39.32 188 LEU B O 1
ATOM 4338 N N . LYS B 1 189 ? 33.978 46.275 29.328 1.00 46.20 189 LYS B N 1
ATOM 4339 C CA . LYS B 1 189 ? 34.999 46.819 28.443 1.00 48.16 189 LYS B CA 1
ATOM 4340 C C . LYS B 1 189 ? 35.878 47.882 29.095 1.00 49.17 189 LYS B C 1
ATOM 4341 O O . LYS B 1 189 ? 37.061 47.983 28.788 1.00 52.86 189 LYS B O 1
ATOM 4347 N N . GLN B 1 190 ? 35.311 48.669 30.000 1.00 49.21 190 GLN B N 1
ATOM 4348 C CA . GLN B 1 190 ? 36.086 49.712 30.652 1.00 50.73 190 GLN B CA 1
ATOM 4349 C C . GLN B 1 190 ? 36.940 49.217 31.803 1.00 53.83 190 GLN B C 1
ATOM 4350 O O . GLN B 1 190 ? 37.574 50.018 32.492 1.00 58.45 190 GLN B O 1
ATOM 4356 N N . GLY B 1 191 ? 36.951 47.909 32.066 1.00 51.41 191 GLY B N 1
ATOM 4357 C CA . GLY B 1 191 ? 37.826 47.396 33.094 1.00 51.96 191 GLY B CA 1
ATOM 4358 C C . GLY B 1 191 ? 37.241 46.924 34.425 1.00 52.97 191 GLY B C 1
ATOM 4359 O O . GLY B 1 191 ? 38.002 46.590 35.321 1.00 55.69 191 GLY B O 1
ATOM 4360 N N . THR B 1 192 ? 35.927 46.873 34.615 1.00 50.94 192 THR B N 1
ATOM 4361 C CA . THR B 1 192 ? 35.447 46.358 35.896 1.00 50.40 192 THR B CA 1
ATOM 4362 C C . THR B 1 192 ? 35.798 44.877 35.807 1.00 48.08 192 THR B C 1
ATOM 4363 O O . THR B 1 192 ? 35.602 44.255 34.766 1.00 47.85 192 THR B O 1
ATOM 4367 N N . VAL B 1 193 ? 36.348 44.315 36.872 1.00 47.06 193 VAL B N 1
ATOM 4368 C CA . VAL B 1 193 ? 36.722 42.910 36.828 1.00 43.10 193 VAL B CA 1
ATOM 4369 C C . VAL B 1 193 ? 35.647 42.041 37.441 1.00 37.38 193 VAL B C 1
ATOM 4370 O O . VAL B 1 193 ? 35.320 42.187 38.615 1.00 37.98 193 VAL B O 1
ATOM 4372 N N . PHE B 1 194 ? 35.085 41.148 36.637 1.00 34.38 194 PHE B N 1
ATOM 4373 C CA . PHE B 1 194 ? 34.062 40.230 37.123 1.00 34.70 194 PHE B CA 1
ATOM 4374 C C . PHE B 1 194 ? 33.891 39.072 36.158 1.00 33.13 194 PHE B C 1
ATOM 4375 O O . PHE B 1 194 ? 33.897 39.265 34.942 1.00 32.12 194 PHE B O 1
ATOM 4383 N N . GLN B 1 195 ? 33.759 37.865 36.703 1.00 30.16 195 GLN B N 1
ATOM 4384 C CA . GLN B 1 195 ? 33.603 36.679 35.865 1.00 33.26 195 GLN B CA 1
ATOM 4385 C C . GLN B 1 195 ? 32.216 36.059 35.986 1.00 33.55 195 GLN B C 1
ATOM 4386 O O . GLN B 1 195 ? 31.976 34.958 35.489 1.00 33.27 195 GLN B O 1
ATOM 4392 N N . GLY B 1 196 ? 31.302 36.776 36.638 1.00 27.47 196 GLY B N 1
ATOM 4393 C CA . GLY B 1 196 ? 29.946 36.284 36.794 1.00 26.00 196 GLY B CA 1
ATOM 4394 C C . GLY B 1 196 ? 28.980 37.409 37.123 1.00 26.67 196 GLY B C 1
ATOM 4395 O O . GLY B 1 196 ? 29.360 38.401 37.758 1.00 26.65 196 GLY B O 1
ATOM 4396 N N . LEU B 1 197 ? 27.732 37.263 36.695 1.00 25.95 197 LEU B N 1
ATOM 4397 C CA . LEU B 1 197 ? 26.726 38.282 36.968 1.00 26.08 197 LEU B CA 1
ATOM 4398 C C . LEU B 1 197 ? 25.458 37.732 37.594 1.00 25.78 197 LEU B C 1
ATOM 4399 O O . LEU B 1 197 ? 24.867 36.766 37.097 1.00 20.51 197 LEU B O 1
ATOM 4404 N N . ILE B 1 198 ? 25.078 38.344 38.698 1.00 22.24 198 ILE B N 1
ATOM 4405 C CA . ILE B 1 198 ? 23.821 38.001 39.300 1.00 22.41 198 ILE B CA 1
ATOM 4406 C C . ILE B 1 198 ? 22.846 38.977 38.644 1.00 24.16 198 ILE B C 1
ATOM 4407 O O . ILE B 1 198 ? 22.839 40.165 38.990 1.00 23.64 198 ILE B O 1
ATOM 4412 N N . ALA B 1 199 ? 22.035 38.526 37.691 1.00 20.30 199 ALA B N 1
ATOM 4413 C CA . ALA B 1 199 ? 21.101 39.432 37.005 1.00 24.28 199 ALA B CA 1
ATOM 4414 C C . ALA B 1 199 ? 19.951 39.840 37.926 1.00 28.37 199 ALA B C 1
ATOM 4415 O O . ALA B 1 199 ? 19.431 39.014 38.680 1.00 28.25 199 ALA B O 1
ATOM 4417 N N . PRO B 1 200 ? 19.532 41.119 37.866 1.00 28.70 200 PRO B N 1
ATOM 4418 C CA . PRO B 1 200 ? 18.443 41.647 38.696 1.00 26.93 200 PRO B CA 1
ATOM 4419 C C . PRO B 1 200 ? 17.110 40.955 38.463 1.00 25.90 200 PRO B C 1
ATOM 4420 O O . PRO B 1 200 ? 16.663 40.814 37.326 1.00 23.24 200 PRO B O 1
ATOM 4424 N N . GLY B 1 201 ? 16.480 40.530 39.551 1.00 24.55 201 GLY B N 1
ATOM 4425 C CA . GLY B 1 201 ? 15.202 39.845 39.469 1.00 30.37 201 GLY B CA 1
ATOM 4426 C C . GLY B 1 201 ? 14.046 40.685 38.940 1.00 33.76 201 GLY B C 1
ATOM 4427 O O . GLY B 1 201 ? 13.312 40.238 38.053 1.00 33.85 201 GLY B O 1
ATOM 4428 N N . HIS B 1 202 ? 13.876 41.891 39.480 1.00 33.85 202 HIS B N 1
ATOM 4429 C CA . HIS B 1 202 ? 12.800 42.783 39.049 1.00 37.54 202 HIS B CA 1
ATOM 4430 C C . HIS B 1 202 ? 12.911 43.179 37.582 1.00 32.10 202 HIS B C 1
ATOM 4431 O O . HIS B 1 202 ? 11.959 43.013 36.832 1.00 31.68 202 HIS B O 1
ATOM 4438 N N . VAL B 1 203 ? 14.053 43.728 37.179 1.00 29.55 203 VAL B N 1
ATOM 4439 C CA . VAL B 1 203 ? 14.235 44.111 35.782 1.00 29.02 203 VAL B CA 1
ATOM 4440 C C . VAL B 1 203 ? 13.961 42.883 34.914 1.00 27.04 203 VAL B C 1
ATOM 4441 O O . VAL B 1 203 ? 13.316 42.980 33.873 1.00 33.14 203 VAL B O 1
ATOM 4445 N N . SER B 1 204 ? 14.416 41.719 35.362 1.00 25.20 204 SER B N 1
ATOM 4446 C CA . SER B 1 204 ? 14.202 40.504 34.595 1.00 23.53 204 SER B CA 1
ATOM 4447 C C . SER B 1 204 ? 12.733 40.139 34.409 1.00 24.74 204 SER B C 1
ATOM 4448 O O . SER B 1 204 ? 12.382 39.504 33.432 1.00 22.81 204 SER B O 1
ATOM 4451 N N A THR B 1 205 ? 11.882 40.535 35.348 0.50 25.32 205 THR B N 1
ATOM 4452 N N B THR B 1 205 ? 11.879 40.538 35.346 0.50 25.54 205 THR B N 1
ATOM 4453 C CA A THR B 1 205 ? 10.463 40.232 35.230 0.50 25.22 205 THR B CA 1
ATOM 4454 C CA B THR B 1 205 ? 10.459 40.231 35.224 0.50 25.72 205 THR B CA 1
ATOM 4455 C C A THR B 1 205 ? 9.914 40.927 33.986 0.50 23.68 205 THR B C 1
ATOM 4456 C C B THR B 1 205 ? 9.916 40.925 33.979 0.50 23.93 205 THR B C 1
ATOM 4457 O O A THR B 1 205 ? 8.987 40.436 33.347 0.50 25.68 205 THR B O 1
ATOM 4458 O O B THR B 1 205 ? 8.994 40.431 33.333 0.50 25.82 205 THR B O 1
ATOM 4465 N N . ILE B 1 206 ? 10.495 42.069 33.637 1.00 23.76 206 ILE B N 1
ATOM 4466 C CA . ILE B 1 206 ? 10.049 42.794 32.455 1.00 24.29 206 ILE B CA 1
ATOM 4467 C C . ILE B 1 206 ? 10.724 42.270 31.185 1.00 26.71 206 ILE B C 1
ATOM 4468 O O . ILE B 1 206 ? 10.042 41.928 30.216 1.00 27.82 206 ILE B O 1
ATOM 4473 N N . ILE B 1 207 ? 12.051 42.172 31.196 1.00 23.15 207 ILE B N 1
ATOM 4474 C CA . ILE B 1 207 ? 12.764 41.743 29.995 1.00 25.20 207 ILE B CA 1
ATOM 4475 C C . ILE B 1 207 ? 13.034 40.247 29.834 1.00 28.94 207 ILE B C 1
ATOM 4476 O O . ILE B 1 207 ? 13.450 39.817 28.760 1.00 27.26 207 ILE B O 1
ATOM 4481 N N . GLY B 1 208 ? 12.798 39.471 30.892 1.00 25.91 208 GLY B N 1
ATOM 4482 C CA . GLY B 1 208 ? 13.005 38.031 30.846 1.00 27.99 208 GLY B CA 1
ATOM 4483 C C . GLY B 1 208 ? 14.444 37.560 30.668 1.00 25.69 208 GLY B C 1
ATOM 4484 O O . GLY B 1 208 ? 15.398 38.345 30.683 1.00 24.42 208 GLY B O 1
ATOM 4485 N N . VAL B 1 209 ? 14.610 36.253 30.535 1.00 27.05 209 VAL B N 1
ATOM 4486 C CA . VAL B 1 209 ? 15.932 35.709 30.298 1.00 24.19 209 VAL B CA 1
ATOM 4487 C C . VAL B 1 209 ? 16.399 36.266 28.939 1.00 26.83 209 VAL B C 1
ATOM 4488 O O . VAL B 1 209 ? 17.565 36.635 28.766 1.00 27.87 209 VAL B O 1
ATOM 4492 N N . LYS B 1 210 ? 15.467 36.352 27.988 1.00 28.57 210 LYS B N 1
ATOM 4493 C CA . LYS B 1 210 ? 15.766 36.851 26.642 1.00 30.17 210 LYS B CA 1
ATOM 4494 C C . LYS B 1 210 ? 16.507 38.185 26.643 1.00 31.07 210 LYS B C 1
ATOM 4495 O O . LYS B 1 210 ? 17.473 38.373 25.892 1.00 26.74 210 LYS B O 1
ATOM 4501 N N . GLY B 1 211 ? 16.062 39.115 27.486 1.00 26.17 211 GLY B N 1
ATOM 4502 C CA . GLY B 1 211 ? 16.714 40.416 27.538 1.00 28.13 211 GLY B CA 1
ATOM 4503 C C . GLY B 1 211 ? 18.168 40.364 27.990 1.00 27.56 211 GLY B C 1
ATOM 4504 O O . GLY B 1 211 ? 18.958 41.271 27.691 1.00 26.68 211 GLY B O 1
ATOM 4505 N N . TRP B 1 212 ? 18.531 39.309 28.715 1.00 24.60 212 TRP B N 1
ATOM 4506 C CA . TRP B 1 212 ? 19.905 39.169 29.209 1.00 30.47 212 TRP B CA 1
ATOM 4507 C C . TRP B 1 212 ? 20.822 38.222 28.418 1.00 29.76 212 TRP B C 1
ATOM 4508 O O . TRP B 1 212 ? 22.050 38.271 28.560 1.00 29.66 212 TRP B O 1
ATOM 4519 N N . GLU B 1 213 ? 20.240 37.375 27.581 1.00 29.66 213 GLU B N 1
ATOM 4520 C CA . GLU B 1 213 ? 21.040 36.397 26.842 1.00 34.40 213 GLU B CA 1
ATOM 4521 C C . GLU B 1 213 ? 22.308 36.868 26.151 1.00 31.19 213 GLU B C 1
ATOM 4522 O O . GLU B 1 213 ? 23.355 36.256 26.320 1.00 31.00 213 GLU B O 1
ATOM 4528 N N . TYR B 1 214 ? 22.239 37.950 25.389 1.00 32.31 214 TYR B N 1
ATOM 4529 C CA . TYR B 1 214 ? 23.427 38.394 24.671 1.00 33.76 214 TYR B CA 1
ATOM 4530 C C . TYR B 1 214 ? 24.673 38.566 25.530 1.00 35.04 214 TYR B C 1
ATOM 4531 O O . TYR B 1 214 ? 25.783 38.381 25.039 1.00 32.48 214 TYR B O 1
ATOM 4540 N N . LEU B 1 215 ? 24.518 38.901 26.807 1.00 32.37 215 LEU B N 1
ATOM 4541 C CA . LEU B 1 215 ? 25.707 39.061 27.640 1.00 33.76 215 LEU B CA 1
ATOM 4542 C C . LEU B 1 215 ? 26.452 37.726 27.781 1.00 31.85 215 LEU B C 1
ATOM 4543 O O . LEU B 1 215 ? 27.687 37.695 27.873 1.00 30.03 215 LEU B O 1
ATOM 4548 N N . THR B 1 216 ? 25.699 36.628 27.799 1.00 32.71 216 THR B N 1
ATOM 4549 C CA . THR B 1 216 ? 26.286 35.291 27.896 1.00 33.30 216 THR B CA 1
ATOM 4550 C C . THR B 1 216 ? 26.692 34.830 26.489 1.00 35.15 216 THR B C 1
ATOM 4551 O O . THR B 1 216 ? 27.849 34.525 26.231 1.00 35.03 216 THR B O 1
ATOM 4555 N N . GLU B 1 217 ? 25.724 34.818 25.584 1.00 37.67 217 GLU B N 1
ATOM 4556 C CA . GLU B 1 217 ? 25.934 34.368 24.211 1.00 42.66 217 GLU B CA 1
ATOM 4557 C C . GLU B 1 217 ? 26.941 35.156 23.367 1.00 43.53 217 GLU B C 1
ATOM 4558 O O . GLU B 1 217 ? 27.496 34.629 22.406 1.00 47.07 217 GLU B O 1
ATOM 4564 N N . LYS B 1 218 ? 27.187 36.408 23.723 1.00 44.80 218 LYS B N 1
ATOM 4565 C CA . LYS B 1 218 ? 28.131 37.215 22.968 1.00 44.16 218 LYS B CA 1
ATOM 4566 C C . LYS B 1 218 ? 29.400 37.529 23.760 1.00 46.35 218 LYS B C 1
ATOM 4567 O O . LYS B 1 218 ? 30.502 37.425 23.233 1.00 44.00 218 LYS B O 1
ATOM 4569 N N . TYR B 1 219 ? 29.261 37.900 25.028 1.00 44.59 219 TYR B N 1
ATOM 4570 C CA . TYR B 1 219 ? 30.443 38.230 25.810 1.00 44.41 219 TYR B CA 1
ATOM 4571 C C . TYR B 1 219 ? 30.939 37.143 26.754 1.00 42.32 219 TYR B C 1
ATOM 4572 O O . TYR B 1 219 ? 31.896 37.358 27.502 1.00 43.52 219 TYR B O 1
ATOM 4581 N N . GLY B 1 220 ? 30.292 35.982 26.717 1.00 39.21 220 GLY B N 1
ATOM 4582 C CA . GLY B 1 220 ? 30.703 34.872 27.563 1.00 39.00 220 GLY B CA 1
ATOM 4583 C C . GLY B 1 220 ? 30.541 35.052 29.066 1.00 38.68 220 GLY B C 1
ATOM 4584 O O . GLY B 1 220 ? 31.210 34.380 29.859 1.00 35.75 220 GLY B O 1
ATOM 4585 N N . ILE B 1 221 ? 29.655 35.952 29.475 1.00 37.79 221 ILE B N 1
ATOM 4586 C CA . ILE B 1 221 ? 29.449 36.173 30.901 1.00 34.81 221 ILE B CA 1
ATOM 4587 C C . ILE B 1 221 ? 28.421 35.210 31.477 1.00 31.42 221 ILE B C 1
ATOM 4588 O O . ILE B 1 221 ? 27.259 35.226 31.074 1.00 29.99 221 ILE B O 1
ATOM 4593 N N . PRO B 1 222 ? 28.833 34.343 32.414 1.00 30.10 222 PRO B N 1
ATOM 4594 C CA . PRO B 1 222 ? 27.830 33.433 32.977 1.00 28.45 222 PRO B CA 1
ATOM 4595 C C . PRO B 1 222 ? 26.868 34.286 33.817 1.00 23.97 222 PRO B C 1
ATOM 4596 O O . PRO B 1 222 ? 27.286 35.235 34.472 1.00 28.43 222 PRO B O 1
ATOM 4600 N N . GLN B 1 223 ? 25.583 33.958 33.784 1.00 24.22 223 GLN B N 1
ATOM 4601 C CA . GLN B 1 223 ? 24.595 34.724 34.537 1.00 26.50 223 GLN B CA 1
ATOM 4602 C C . GLN B 1 223 ? 23.548 33.877 35.226 1.00 22.94 223 GLN B C 1
ATOM 4603 O O . GLN B 1 223 ? 23.133 32.829 34.723 1.00 26.30 223 GLN B O 1
ATOM 4609 N N . VAL B 1 224 ? 23.086 34.361 36.368 1.00 23.79 224 VAL B N 1
ATOM 4610 C CA . VAL B 1 224 ? 22.023 33.681 37.088 1.00 23.41 224 VAL B CA 1
ATOM 4611 C C . VAL B 1 224 ? 20.995 34.746 37.460 1.00 22.37 224 VAL B C 1
ATOM 4612 O O . VAL B 1 224 ? 21.314 35.708 38.151 1.00 22.75 224 VAL B O 1
ATOM 4616 N N . VAL B 1 225 ? 19.779 34.592 36.956 1.00 23.93 225 VAL B N 1
ATOM 4617 C CA . VAL B 1 225 ? 18.700 35.523 37.263 1.00 21.35 225 VAL B CA 1
ATOM 4618 C C . VAL B 1 225 ? 18.272 35.113 38.672 1.00 22.71 225 VAL B C 1
ATOM 4619 O O . VAL B 1 225 ? 17.896 33.962 38.893 1.00 22.81 225 VAL B O 1
ATOM 4623 N N . ALA B 1 226 ? 18.310 36.040 39.622 1.00 23.37 226 ALA B N 1
ATOM 4624 C CA . ALA B 1 226 ? 17.968 35.677 40.995 1.00 23.79 226 ALA B CA 1
ATOM 4625 C C . ALA B 1 226 ? 17.044 36.601 41.776 1.00 23.94 226 ALA B C 1
ATOM 4626 O O . ALA B 1 226 ? 17.010 37.808 41.565 1.00 26.08 226 ALA B O 1
ATOM 4628 N N . GLY B 1 227 ? 16.317 35.995 42.708 1.00 27.47 227 GLY B N 1
ATOM 4629 C CA . GLY B 1 227 ? 15.414 36.732 43.566 1.00 25.10 227 GLY B CA 1
ATOM 4630 C C . GLY B 1 227 ? 16.164 37.566 44.594 1.00 29.32 227 GLY B C 1
ATOM 4631 O O . GLY B 1 227 ? 17.368 37.829 44.455 1.00 24.75 227 GLY B O 1
ATOM 4632 N N . PHE B 1 228 ? 15.472 37.944 45.660 1.00 27.77 228 PHE B N 1
ATOM 4633 C CA . PHE B 1 228 ? 16.079 38.839 46.652 1.00 31.11 228 PHE B CA 1
ATOM 4634 C C . PHE B 1 228 ? 16.290 38.255 48.044 1.00 31.28 228 PHE B C 1
ATOM 4635 O O . PHE B 1 228 ? 16.781 38.966 48.918 1.00 33.97 228 PHE B O 1
ATOM 4643 N N . GLU B 1 229 ? 15.928 36.995 48.263 1.00 27.39 229 GLU B N 1
ATOM 4644 C CA . GLU B 1 229 ? 16.168 36.395 49.574 1.00 30.31 229 GLU B CA 1
ATOM 4645 C C . GLU B 1 229 ? 17.662 36.086 49.684 1.00 30.22 229 GLU B C 1
ATOM 4646 O O . GLU B 1 229 ? 18.358 35.993 48.668 1.00 27.24 229 GLU B O 1
ATOM 4652 N N . PRO B 1 230 ? 18.184 35.948 50.915 1.00 28.69 230 PRO B N 1
ATOM 4653 C CA . PRO B 1 230 ? 19.612 35.645 51.030 1.00 30.23 230 PRO B CA 1
ATOM 4654 C C . PRO B 1 230 ? 20.005 34.338 50.320 1.00 29.05 230 PRO B C 1
ATOM 4655 O O . PRO B 1 230 ? 21.080 34.241 49.715 1.00 25.94 230 PRO B O 1
ATOM 4659 N N . ASN B 1 231 ? 19.136 33.336 50.381 1.00 28.17 231 ASN B N 1
ATOM 4660 C CA . ASN B 1 231 ? 19.451 32.083 49.718 1.00 29.09 231 ASN B CA 1
ATOM 4661 C C . ASN B 1 231 ? 19.483 32.248 48.196 1.00 26.08 231 ASN B C 1
ATOM 4662 O O . ASN B 1 231 ? 20.220 31.535 47.529 1.00 27.00 231 ASN B O 1
ATOM 4667 N N . ASP B 1 232 ? 18.692 33.176 47.653 1.00 21.50 232 ASP B N 1
ATOM 4668 C CA . ASP B 1 232 ? 18.701 33.411 46.206 1.00 25.25 232 ASP B CA 1
ATOM 4669 C C . ASP B 1 232 ? 20.104 33.902 45.836 1.00 24.09 232 ASP B C 1
ATOM 4670 O O . ASP B 1 232 ? 20.735 33.382 44.922 1.00 25.04 232 ASP B O 1
ATOM 4675 N N . VAL B 1 233 ? 20.579 34.905 46.569 1.00 24.10 233 VAL B N 1
ATOM 4676 C CA . VAL B 1 233 ? 21.903 35.470 46.343 1.00 24.66 233 VAL B CA 1
ATOM 4677 C C . VAL B 1 233 ? 23.004 34.419 46.534 1.00 22.49 233 VAL B C 1
ATOM 4678 O O . VAL B 1 233 ? 23.880 34.270 45.678 1.00 21.93 233 VAL B O 1
ATOM 4682 N N . LEU B 1 234 ? 22.952 33.680 47.644 1.00 24.86 234 LEU B N 1
ATOM 4683 C CA . LEU B 1 234 ? 23.951 32.637 47.915 1.00 22.83 234 LEU B CA 1
ATOM 4684 C C . LEU B 1 234 ? 23.960 31.566 46.833 1.00 22.35 234 LEU B C 1
ATOM 4685 O O . LEU B 1 234 ? 25.024 31.133 46.391 1.00 23.31 234 LEU B O 1
ATOM 4690 N N . MET B 1 235 ? 22.778 31.127 46.410 1.00 22.42 235 MET B N 1
ATOM 4691 C CA . MET B 1 235 ? 22.693 30.116 45.351 1.00 25.31 235 MET B CA 1
ATOM 4692 C C . MET B 1 235 ? 23.277 30.661 44.044 1.00 20.25 235 MET B C 1
ATOM 4693 O O . MET B 1 235 ? 23.984 29.957 43.341 1.00 23.48 235 MET B O 1
ATOM 4698 N N . ALA B 1 236 ? 22.992 31.916 43.717 1.00 21.83 236 ALA B N 1
ATOM 4699 C CA . ALA B 1 236 ? 23.529 32.475 42.472 1.00 23.69 236 ALA B CA 1
ATOM 4700 C C . ALA B 1 236 ? 25.051 32.461 42.524 1.00 20.89 236 ALA B C 1
ATOM 4701 O O . ALA B 1 236 ? 25.708 32.083 41.553 1.00 21.88 236 ALA B O 1
ATOM 4703 N N . ILE B 1 237 ? 25.605 32.855 43.667 1.00 20.75 237 ILE B N 1
ATOM 4704 C CA . ILE B 1 237 ? 27.059 32.886 43.843 1.00 18.86 237 ILE B CA 1
ATOM 4705 C C . ILE B 1 237 ? 27.656 31.487 43.634 1.00 20.43 237 ILE B C 1
ATOM 4706 O O . ILE B 1 237 ? 28.629 31.325 42.893 1.00 22.82 237 ILE B O 1
ATOM 4711 N N . LEU B 1 238 ? 27.067 30.483 44.276 1.00 18.28 238 LEU B N 1
ATOM 4712 C CA . LEU B 1 238 ? 27.555 29.115 44.136 1.00 22.80 238 LEU B CA 1
ATOM 4713 C C . LEU B 1 238 ? 27.548 28.662 42.675 1.00 27.32 238 LEU B C 1
ATOM 4714 O O . LEU B 1 238 ? 28.529 28.088 42.188 1.00 24.18 238 LEU B O 1
ATOM 4719 N N . MET B 1 239 ? 26.438 28.923 41.983 1.00 23.77 239 MET B N 1
ATOM 4720 C CA . MET B 1 239 ? 26.288 28.544 40.584 1.00 26.03 239 MET B CA 1
ATOM 4721 C C . MET B 1 239 ? 27.253 29.265 39.640 1.00 26.29 239 MET B C 1
ATOM 4722 O O . MET B 1 239 ? 27.723 28.679 38.658 1.00 20.44 239 MET B O 1
ATOM 4727 N N . LEU B 1 240 ? 27.539 30.534 39.929 1.00 24.19 240 LEU B N 1
ATOM 4728 C CA . LEU B 1 240 ? 28.460 31.314 39.103 1.00 24.64 240 LEU B CA 1
ATOM 4729 C C . LEU B 1 240 ? 29.902 30.814 39.300 1.00 27.50 240 LEU B C 1
ATOM 4730 O O . LEU B 1 240 ? 30.684 30.746 38.347 1.00 26.34 240 LEU B O 1
ATOM 4735 N N . ILE B 1 241 ? 30.243 30.455 40.534 1.00 28.29 241 ILE B N 1
ATOM 4736 C CA . ILE B 1 241 ? 31.572 29.933 40.831 1.00 29.91 241 ILE B CA 1
ATOM 4737 C C . ILE B 1 241 ? 31.775 28.642 40.035 1.00 30.21 241 ILE B C 1
ATOM 4738 O O . ILE B 1 241 ? 32.818 28.442 39.406 1.00 29.54 241 ILE B O 1
ATOM 4743 N N . ARG B 1 242 ? 30.758 27.784 40.046 1.00 29.98 242 ARG B N 1
ATOM 4744 C CA . ARG B 1 242 ? 30.822 26.514 39.332 1.00 31.73 242 ARG B CA 1
ATOM 4745 C C . ARG B 1 242 ? 30.951 26.696 37.823 1.00 33.27 242 ARG B C 1
ATOM 4746 O O . ARG B 1 242 ? 31.765 26.026 37.174 1.00 32.60 242 ARG B O 1
ATOM 4754 N N . MET B 1 243 ? 30.163 27.598 37.253 1.00 30.26 243 MET B N 1
ATOM 4755 C CA . MET B 1 243 ? 30.257 27.815 35.816 1.00 33.66 243 MET B CA 1
ATOM 4756 C C . MET B 1 243 ? 31.646 28.339 35.449 1.00 34.86 243 MET B C 1
ATOM 4757 O O . MET B 1 243 ? 32.227 27.937 34.440 1.00 32.40 243 MET B O 1
ATOM 4762 N N . TYR B 1 244 ? 32.183 29.224 36.279 1.00 34.11 244 TYR B N 1
ATOM 4763 C CA . TYR B 1 244 ? 33.497 29.789 36.025 1.00 34.79 244 TYR B CA 1
ATOM 4764 C C . TYR B 1 244 ? 34.596 28.715 36.046 1.00 38.08 244 TYR B C 1
ATOM 4765 O O . TYR B 1 244 ? 35.447 28.680 35.159 1.00 38.17 244 TYR B O 1
ATOM 4774 N N . LYS B 1 245 ? 34.572 27.849 37.058 1.00 38.05 245 LYS B N 1
ATOM 4775 C CA . LYS B 1 245 ? 35.565 26.781 37.187 1.00 40.56 245 LYS B CA 1
ATOM 4776 C C . LYS B 1 245 ? 35.451 25.738 36.090 1.00 40.67 245 LYS B C 1
ATOM 4777 O O . LYS B 1 245 ? 36.445 25.126 35.709 1.00 44.02 245 LYS B O 1
ATOM 4783 N N . GLU B 1 246 ? 34.235 25.522 35.603 1.00 38.29 246 GLU B N 1
ATOM 4784 C CA . GLU B 1 246 ? 33.999 24.533 34.562 1.00 38.90 246 GLU B CA 1
ATOM 4785 C C . GLU B 1 246 ? 34.244 25.128 33.191 1.00 42.18 246 GLU B C 1
ATOM 4786 O O . GLU B 1 246 ? 34.125 24.436 32.179 1.00 45.09 246 GLU B O 1
ATOM 4788 N N . GLY B 1 247 ? 34.592 26.410 33.162 1.00 44.18 247 GLY B N 1
ATOM 4789 C CA . GLY B 1 247 ? 34.848 27.075 31.899 1.00 41.78 247 GLY B CA 1
ATOM 4790 C C . GLY B 1 247 ? 33.596 27.132 31.060 1.00 44.09 247 GLY B C 1
ATOM 4791 O O . GLY B 1 247 ? 33.660 27.252 29.840 1.00 48.79 247 GLY B O 1
ATOM 4792 N N . GLU B 1 248 ? 32.451 27.034 31.722 1.00 44.38 248 GLU B N 1
ATOM 4793 C CA . GLU B 1 248 ? 31.161 27.085 31.054 1.00 46.21 248 GLU B CA 1
ATOM 4794 C C . GLU B 1 248 ? 30.593 28.495 31.166 1.00 48.17 248 GLU B C 1
ATOM 4795 O O . GLU B 1 248 ? 31.008 29.285 32.018 1.00 49.95 248 GLU B O 1
ATOM 4797 N N . ALA B 1 249 ? 29.645 28.815 30.298 1.00 45.75 249 ALA B N 1
ATOM 4798 C CA . ALA B 1 249 ? 29.029 30.127 30.321 1.00 42.51 249 ALA B CA 1
ATOM 4799 C C . ALA B 1 249 ? 27.591 30.016 29.858 1.00 38.34 249 ALA B C 1
ATOM 4800 O O . ALA B 1 249 ? 27.320 29.818 28.675 1.00 36.75 249 ALA B O 1
ATOM 4802 N N . ARG B 1 250 ? 26.664 30.125 30.797 1.00 34.57 250 ARG B N 1
ATOM 4803 C CA . ARG B 1 250 ? 25.251 30.055 30.454 1.00 29.59 250 ARG B CA 1
ATOM 4804 C C . ARG B 1 250 ? 24.480 31.037 31.315 1.00 28.49 250 ARG B C 1
ATOM 4805 O O . ARG B 1 250 ? 24.997 31.536 32.308 1.00 26.48 250 ARG B O 1
ATOM 4813 N N . ILE B 1 251 ? 23.238 31.309 30.934 1.00 28.31 251 ILE B N 1
ATOM 4814 C CA . ILE B 1 251 ? 22.404 32.166 31.750 1.00 25.72 251 ILE B CA 1
ATOM 4815 C C . ILE B 1 251 ? 21.330 31.229 32.278 1.00 27.85 251 ILE B C 1
ATOM 4816 O O . ILE B 1 251 ? 20.692 30.491 31.517 1.00 25.88 251 ILE B O 1
ATOM 4821 N N . ILE B 1 252 ? 21.159 31.238 33.594 1.00 28.17 252 ILE B N 1
ATOM 4822 C CA . ILE B 1 252 ? 20.190 30.372 34.242 1.00 23.25 252 ILE B CA 1
ATOM 4823 C C . ILE B 1 252 ? 19.131 31.177 34.980 1.00 21.32 252 ILE B C 1
ATOM 4824 O O . ILE B 1 252 ? 19.448 32.125 35.693 1.00 22.08 252 ILE B O 1
ATOM 4829 N N . ASN B 1 253 ? 17.870 30.792 34.810 1.00 20.38 253 ASN B N 1
ATOM 4830 C CA . ASN B 1 253 ? 16.765 31.472 35.480 1.00 24.29 253 ASN B CA 1
ATOM 4831 C C . ASN B 1 253 ? 16.473 30.761 36.804 1.00 24.46 253 ASN B C 1
ATOM 4832 O O . ASN B 1 253 ? 15.927 29.659 36.806 1.00 24.65 253 ASN B O 1
ATOM 4837 N N . GLU B 1 254 ? 16.860 31.370 37.925 1.00 25.18 254 GLU B N 1
ATOM 4838 C CA . GLU B 1 254 ? 16.590 30.777 39.236 1.00 20.35 254 GLU B CA 1
ATOM 4839 C C . GLU B 1 254 ? 15.442 31.549 39.899 1.00 23.78 254 GLU B C 1
ATOM 4840 O O . GLU B 1 254 ? 15.187 31.408 41.090 1.00 23.70 254 GLU B O 1
ATOM 4846 N N . TYR B 1 255 ? 14.746 32.364 39.121 1.00 22.32 255 TYR B N 1
ATOM 4847 C CA . TYR B 1 255 ? 13.661 33.174 39.661 1.00 24.81 255 TYR B CA 1
ATOM 4848 C C . TYR B 1 255 ? 12.425 32.991 38.782 1.00 28.22 255 TYR B C 1
ATOM 4849 O O . TYR B 1 255 ? 11.684 33.941 38.513 1.00 29.08 255 TYR B O 1
ATOM 4858 N N . GLU B 1 256 ? 12.205 31.750 38.360 1.00 30.59 256 GLU B N 1
ATOM 4859 C CA . GLU B 1 256 ? 11.104 31.414 37.464 1.00 36.07 256 GLU B CA 1
ATOM 4860 C C . GLU B 1 256 ? 9.748 31.771 38.021 1.00 36.01 256 GLU B C 1
ATOM 4861 O O . GLU B 1 256 ? 8.859 32.191 37.279 1.00 40.41 256 GLU B O 1
ATOM 4867 N N . ARG B 1 257 ? 9.595 31.631 39.327 1.00 34.14 257 ARG B N 1
ATOM 4868 C CA . ARG B 1 257 ? 8.344 31.980 39.965 1.00 36.31 257 ARG B CA 1
ATOM 4869 C C . ARG B 1 257 ? 7.927 33.415 39.612 1.00 37.17 257 ARG B C 1
ATOM 4870 O O . ARG B 1 257 ? 6.741 33.721 39.606 1.00 39.34 257 ARG B O 1
ATOM 4878 N N . ALA B 1 258 ? 8.893 34.287 39.307 1.00 33.14 258 ALA B N 1
ATOM 4879 C CA . ALA B 1 258 ? 8.587 35.678 38.953 1.00 30.69 258 ALA B CA 1
ATOM 4880 C C . ALA B 1 258 ? 9.044 36.090 37.543 1.00 29.51 258 ALA B C 1
ATOM 4881 O O . ALA B 1 258 ? 8.563 37.077 36.992 1.00 28.15 258 ALA B O 1
ATOM 4883 N N . VAL B 1 259 ? 9.956 35.326 36.951 1.00 28.97 259 VAL B N 1
ATOM 4884 C CA . VAL B 1 259 ? 10.485 35.663 35.636 1.00 23.01 259 VAL B CA 1
ATOM 4885 C C . VAL B 1 259 ? 10.188 34.629 34.564 1.00 26.78 259 VAL B C 1
ATOM 4886 O O . VAL B 1 259 ? 10.590 33.475 34.687 1.00 28.00 259 VAL B O 1
ATOM 4890 N N . LYS B 1 260 ? 9.486 35.036 33.515 1.00 27.13 260 LYS B N 1
ATOM 4891 C CA . LYS B 1 260 ? 9.210 34.126 32.405 1.00 29.17 260 LYS B CA 1
ATOM 4892 C C . LYS B 1 260 ? 10.425 34.230 31.485 1.00 28.72 260 LYS B C 1
ATOM 4893 O O . LYS B 1 260 ? 11.116 35.248 31.481 1.00 27.84 260 LYS B O 1
ATOM 4899 N N . TYR B 1 261 ? 10.692 33.186 30.711 1.00 28.08 261 TYR B N 1
ATOM 4900 C CA . TYR B 1 261 ? 11.819 33.212 29.785 1.00 29.65 261 TYR B CA 1
ATOM 4901 C C . TYR B 1 261 ? 11.719 34.446 28.885 1.00 27.26 261 TYR B C 1
ATOM 4902 O O . TYR B 1 261 ? 12.696 35.171 28.694 1.00 23.71 261 TYR B O 1
ATOM 4911 N N . GLU B 1 262 ? 10.526 34.682 28.348 1.00 24.28 262 GLU B N 1
ATOM 4912 C CA . GLU B 1 262 ? 10.296 35.807 27.440 1.00 32.34 262 GLU B CA 1
ATOM 4913 C C . GLU B 1 262 ? 10.059 37.157 28.124 1.00 30.79 262 GLU B C 1
ATOM 4914 O O . GLU B 1 262 ? 9.987 38.189 27.460 1.00 29.33 262 GLU B O 1
ATOM 4920 N N . GLY B 1 263 ? 9.925 37.150 29.443 1.00 31.28 263 GLY B N 1
ATOM 4921 C CA . GLY B 1 263 ? 9.678 38.393 30.145 1.00 29.08 263 GLY B CA 1
ATOM 4922 C C . GLY B 1 263 ? 8.214 38.774 30.020 1.00 31.02 263 GLY B C 1
ATOM 4923 O O . GLY B 1 263 ? 7.383 37.942 29.664 1.00 33.12 263 GLY B O 1
ATOM 4924 N N . ASN B 1 264 ? 7.902 40.033 30.310 1.00 31.11 264 ASN B N 1
ATOM 4925 C CA . ASN B 1 264 ? 6.537 40.542 30.238 1.00 29.62 264 ASN B CA 1
ATOM 4926 C C . ASN B 1 264 ? 6.351 41.179 28.847 1.00 30.05 264 ASN B C 1
ATOM 4927 O O . ASN B 1 264 ? 6.630 42.361 28.650 1.00 28.74 264 ASN B O 1
ATOM 4932 N N . VAL B 1 265 ? 5.868 40.400 27.881 1.00 30.38 265 VAL B N 1
ATOM 4933 C CA . VAL B 1 265 ? 5.735 40.920 26.521 1.00 31.90 265 VAL B CA 1
ATOM 4934 C C . VAL B 1 265 ? 4.797 42.110 26.369 1.00 30.98 265 VAL B C 1
ATOM 4935 O O . VAL B 1 265 ? 5.077 43.007 25.590 1.00 31.35 265 VAL B O 1
ATOM 4939 N N . VAL B 1 266 ? 3.685 42.119 27.098 1.00 33.24 266 VAL B N 1
ATOM 4940 C CA . VAL B 1 266 ? 2.772 43.247 27.004 1.00 33.45 266 VAL B CA 1
ATOM 4941 C C . VAL B 1 266 ? 3.503 44.497 27.482 1.00 31.87 266 VAL B C 1
ATOM 4942 O O . VAL B 1 266 ? 3.352 45.566 26.890 1.00 30.80 266 VAL B O 1
ATOM 4946 N N . ALA B 1 267 ? 4.320 44.358 28.531 1.00 29.29 267 ALA B N 1
ATOM 4947 C CA . ALA B 1 267 ? 5.086 45.494 29.058 1.00 30.27 267 ALA B CA 1
ATOM 4948 C C . ALA B 1 267 ? 6.140 45.935 28.047 1.00 27.71 267 ALA B C 1
ATOM 4949 O O . ALA B 1 267 ? 6.297 47.120 27.779 1.00 25.42 267 ALA B O 1
ATOM 4951 N N . GLN B 1 268 ? 6.867 44.971 27.493 1.00 30.17 268 GLN B N 1
ATOM 4952 C CA . GLN B 1 268 ? 7.899 45.278 26.505 1.00 30.10 268 GLN B CA 1
ATOM 4953 C C . GLN B 1 268 ? 7.297 46.033 25.313 1.00 30.28 268 GLN B C 1
ATOM 4954 O O . GLN B 1 268 ? 7.889 46.999 24.813 1.00 29.93 268 GLN B O 1
ATOM 4960 N N . LYS B 1 269 ? 6.122 45.590 24.865 1.00 27.02 269 LYS B N 1
ATOM 4961 C CA . LYS B 1 269 ? 5.455 46.227 23.733 1.00 33.79 269 LYS B CA 1
ATOM 4962 C C . LYS B 1 269 ? 5.020 47.653 24.053 1.00 31.20 269 LYS B C 1
ATOM 4963 O O . LYS B 1 269 ? 5.145 48.554 23.220 1.00 31.59 269 LYS B O 1
ATOM 4965 N N . MET B 1 270 ? 4.507 47.856 25.262 1.00 32.47 270 MET B N 1
ATOM 4966 C CA . MET B 1 270 ? 4.053 49.179 25.683 1.00 30.92 270 MET B CA 1
ATOM 4967 C C . MET B 1 270 ? 5.229 50.162 25.739 1.00 31.69 270 MET B C 1
ATOM 4968 O O . MET B 1 270 ? 5.116 51.316 25.313 1.00 31.23 270 MET B O 1
ATOM 4973 N N . ILE B 1 271 ? 6.357 49.702 26.274 1.00 31.53 271 ILE B N 1
ATOM 4974 C CA . ILE B 1 271 ? 7.555 50.528 26.371 1.00 28.37 271 ILE B CA 1
ATOM 4975 C C . ILE B 1 271 ? 8.040 50.912 24.974 1.00 29.28 271 ILE B C 1
ATOM 4976 O O . ILE B 1 271 ? 8.291 52.082 24.684 1.00 27.23 271 ILE B O 1
ATOM 4981 N N . ASP B 1 272 ? 8.170 49.910 24.114 1.00 30.24 272 ASP B N 1
ATOM 4982 C CA . ASP B 1 272 ? 8.629 50.129 22.751 1.00 32.87 272 ASP B CA 1
ATOM 4983 C C . ASP B 1 272 ? 7.683 51.075 21.982 1.00 34.39 272 ASP B C 1
ATOM 4984 O O . ASP B 1 272 ? 8.118 51.836 21.119 1.00 33.19 272 ASP B O 1
ATOM 4989 N N . LYS B 1 273 ? 6.394 51.028 22.306 1.00 36.46 273 LYS B N 1
ATOM 4990 C CA . LYS B 1 273 ? 5.414 51.888 21.648 1.00 38.76 273 LYS B CA 1
ATOM 4991 C C . LYS B 1 273 ? 5.695 53.380 21.844 1.00 38.07 273 LYS B C 1
ATOM 4992 O O . LYS B 1 273 ? 5.600 54.158 20.900 1.00 39.36 273 LYS B O 1
ATOM 4998 N N . PHE B 1 274 ? 6.038 53.779 23.068 1.00 38.32 274 PHE B N 1
ATOM 4999 C CA . PHE B 1 274 ? 6.300 55.188 23.362 1.00 31.96 274 PHE B CA 1
ATOM 5000 C C . PHE B 1 274 ? 7.762 55.620 23.375 1.00 30.38 274 PHE B C 1
ATOM 5001 O O . PHE B 1 274 ? 8.072 56.773 23.069 1.00 30.99 274 PHE B O 1
ATOM 5009 N N . PHE B 1 275 ? 8.654 54.704 23.744 1.00 32.15 275 PHE B N 1
ATOM 5010 C CA . PHE B 1 275 ? 10.071 55.027 23.860 1.00 31.53 275 PHE B CA 1
ATOM 5011 C C . PHE B 1 275 ? 10.975 54.478 22.785 1.00 31.22 275 PHE B C 1
ATOM 5012 O O . PHE B 1 275 ? 10.701 53.436 22.187 1.00 30.84 275 PHE B O 1
ATOM 5020 N N . GLU B 1 276 ? 12.088 55.185 22.610 1.00 32.44 276 GLU B N 1
ATOM 5021 C CA . GLU B 1 276 ? 13.131 54.858 21.644 1.00 36.73 276 GLU B CA 1
ATOM 5022 C C . GLU B 1 276 ? 14.480 54.799 22.376 1.00 36.54 276 GLU B C 1
ATOM 5023 O O . GLU B 1 276 ? 14.812 55.686 23.172 1.00 33.24 276 GLU B O 1
ATOM 5029 N N . VAL B 1 277 ? 15.248 53.749 22.097 1.00 38.96 277 VAL B N 1
ATOM 5030 C CA . VAL B 1 277 ? 16.562 53.552 22.708 1.00 37.20 277 VAL B CA 1
ATOM 5031 C C . VAL B 1 277 ? 17.597 54.490 22.099 1.00 37.40 277 VAL B C 1
ATOM 5032 O O . VAL B 1 277 ? 17.713 54.580 20.878 1.00 41.44 277 VAL B O 1
ATOM 5036 N N . VAL B 1 278 ? 18.356 55.171 22.952 1.00 35.97 278 VAL B N 1
ATOM 5037 C CA . VAL B 1 278 ? 19.378 56.113 22.498 1.00 35.30 278 VAL B CA 1
ATOM 5038 C C . VAL B 1 278 ? 20.634 56.042 23.366 1.00 35.59 278 VAL B C 1
ATOM 5039 O O . VAL B 1 278 ? 20.656 55.367 24.396 1.00 35.70 278 VAL B O 1
ATOM 5043 N N . ASP B 1 279 ? 21.684 56.736 22.946 1.00 33.86 279 ASP B N 1
ATOM 5044 C CA . ASP B 1 279 ? 22.898 56.781 23.740 1.00 36.74 279 ASP B CA 1
ATOM 5045 C C . ASP B 1 279 ? 22.516 57.690 24.911 1.00 36.61 279 ASP B C 1
ATOM 5046 O O . ASP B 1 279 ? 21.729 58.623 24.748 1.00 30.92 279 ASP B O 1
ATOM 5051 N N . ALA B 1 280 ? 23.065 57.427 26.090 1.00 34.64 280 ALA B N 1
ATOM 5052 C CA . ALA B 1 280 ? 22.719 58.241 27.246 1.00 35.49 280 ALA B CA 1
ATOM 5053 C C . ALA B 1 280 ? 23.845 58.322 28.260 1.00 35.29 280 ALA B C 1
ATOM 5054 O O . ALA B 1 280 ? 24.724 57.448 28.311 1.00 36.51 280 ALA B O 1
ATOM 5056 N N . LYS B 1 281 ? 23.809 59.378 29.065 1.00 31.55 281 LYS B N 1
ATOM 5057 C CA . LYS B 1 281 ? 24.811 59.576 30.098 1.00 31.48 281 LYS B CA 1
ATOM 5058 C C . LYS B 1 281 ? 24.366 58.956 31.414 1.00 29.05 281 LYS B C 1
ATOM 5059 O O . LYS B 1 281 ? 23.168 58.876 31.714 1.00 24.95 281 LYS B O 1
ATOM 5065 N N . TRP B 1 282 ? 25.356 58.515 32.182 1.00 26.23 282 TRP B N 1
ATOM 5066 C CA . TRP B 1 282 ? 25.152 57.926 33.490 1.00 25.10 282 TRP B CA 1
ATOM 5067 C C . TRP B 1 282 ? 26.051 58.742 34.410 1.00 25.97 282 TRP B C 1
ATOM 5068 O O . TRP B 1 282 ? 27.269 58.781 34.223 1.00 28.70 282 TRP B O 1
ATOM 5079 N N . ARG B 1 283 ? 25.444 59.407 35.387 1.00 22.48 283 ARG B N 1
ATOM 5080 C CA . ARG B 1 283 ? 26.178 60.235 36.331 1.00 24.95 283 ARG B CA 1
ATOM 5081 C C . ARG B 1 283 ? 27.422 59.527 36.889 1.00 27.96 283 ARG B C 1
ATOM 5082 O O . ARG B 1 283 ? 27.346 58.390 37.362 1.00 24.04 283 ARG B O 1
ATOM 5090 N N . ALA B 1 284 ? 28.552 60.232 36.824 1.00 28.36 284 ALA B N 1
ATOM 5091 C CA . ALA B 1 284 ? 29.847 59.757 37.296 1.00 26.74 284 ALA B CA 1
ATOM 5092 C C . ALA B 1 284 ? 30.411 58.613 36.463 1.00 30.28 284 ALA B C 1
ATOM 5093 O O . ALA B 1 284 ? 31.497 58.118 36.764 1.00 35.38 284 ALA B O 1
ATOM 5095 N N . LEU B 1 285 ? 29.707 58.211 35.407 1.00 25.72 285 LEU B N 1
ATOM 5096 C CA . LEU B 1 285 ? 30.161 57.082 34.604 1.00 30.65 285 LEU B CA 1
ATOM 5097 C C . LEU B 1 285 ? 30.405 57.346 33.117 1.00 34.80 285 LEU B C 1
ATOM 5098 O O . LEU B 1 285 ? 30.926 56.485 32.415 1.00 35.85 285 LEU B O 1
ATOM 5103 N N . GLY B 1 286 ? 30.026 58.520 32.633 1.00 36.27 286 GLY B N 1
ATOM 5104 C CA . GLY B 1 286 ? 30.232 58.809 31.230 1.00 34.83 286 GLY B CA 1
ATOM 5105 C C . GLY B 1 286 ? 29.020 58.457 30.387 1.00 39.20 286 GLY B C 1
ATOM 5106 O O . GLY B 1 286 ? 27.900 58.306 30.903 1.00 34.78 286 GLY B O 1
ATOM 5107 N N . VAL B 1 287 ? 29.244 58.311 29.084 1.00 34.57 287 VAL B N 1
ATOM 5108 C CA . VAL B 1 287 ? 28.169 58.000 28.158 1.00 36.73 287 VAL B CA 1
ATOM 5109 C C . VAL B 1 287 ? 28.164 56.538 27.734 1.00 37.84 287 VAL B C 1
ATOM 5110 O O . VAL B 1 287 ? 29.151 56.036 27.200 1.00 39.48 287 VAL B O 1
ATOM 5114 N N . PHE B 1 288 ? 27.046 55.864 27.984 1.00 32.29 288 PHE B N 1
ATOM 5115 C CA . PHE B 1 288 ? 26.893 54.466 27.626 1.00 33.33 288 PHE B CA 1
ATOM 5116 C C . PHE B 1 288 ? 26.023 54.400 26.374 1.00 35.69 288 PHE B C 1
ATOM 5117 O O . PHE B 1 288 ? 24.890 54.897 26.365 1.00 32.75 288 PHE B O 1
ATOM 5125 N N . PRO B 1 289 ? 26.538 53.788 25.296 1.00 37.36 289 PRO B N 1
ATOM 5126 C CA . PRO B 1 289 ? 25.746 53.691 24.065 1.00 40.41 289 PRO B CA 1
ATOM 5127 C C . PRO B 1 289 ? 24.468 52.870 24.234 1.00 40.07 289 PRO B C 1
ATOM 5128 O O . PRO B 1 289 ? 24.417 51.946 25.048 1.00 38.06 289 PRO B O 1
ATOM 5132 N N . LYS B 1 290 ? 23.442 53.227 23.457 1.00 36.77 290 LYS B N 1
ATOM 5133 C CA . LYS B 1 290 ? 22.143 52.557 23.476 1.00 31.26 290 LYS B CA 1
ATOM 5134 C C . LYS B 1 290 ? 21.730 52.119 24.881 1.00 27.84 290 LYS B C 1
ATOM 5135 O O . LYS B 1 290 ? 21.241 51.009 25.064 1.00 29.49 290 LYS B O 1
ATOM 5141 N N . SER B 1 291 ? 21.899 53.001 25.862 1.00 26.43 291 SER B N 1
ATOM 5142 C CA . SER B 1 291 ? 21.564 52.672 27.246 1.00 28.61 291 SER B CA 1
ATOM 5143 C C . SER B 1 291 ? 20.436 53.498 27.880 1.00 30.81 291 SER B C 1
ATOM 5144 O O . SER B 1 291 ? 20.143 53.335 29.072 1.00 28.89 291 SER B O 1
ATOM 5147 N N . GLY B 1 292 ? 19.817 54.379 27.099 1.00 29.21 292 GLY B N 1
ATOM 5148 C CA . GLY B 1 292 ? 18.753 55.223 27.627 1.00 29.55 292 GLY B CA 1
ATOM 5149 C C . GLY B 1 292 ? 17.505 55.267 26.759 1.00 32.85 292 GLY B C 1
ATOM 5150 O O . GLY B 1 292 ? 17.514 54.809 25.618 1.00 29.29 292 GLY B O 1
ATOM 5151 N N . LEU B 1 293 ? 16.431 55.835 27.296 1.00 28.87 293 LEU B N 1
ATOM 5152 C CA . LEU B 1 293 ? 15.171 55.901 26.571 1.00 29.44 293 LEU B CA 1
ATOM 5153 C C . LEU B 1 293 ? 14.590 57.300 26.485 1.00 27.93 293 LEU B C 1
ATOM 5154 O O . LEU B 1 293 ? 14.609 58.050 27.449 1.00 24.60 293 LEU B O 1
ATOM 5159 N N . GLU B 1 294 ? 14.058 57.643 25.321 1.00 28.51 294 GLU B N 1
ATOM 5160 C CA . GLU B 1 294 ? 13.425 58.938 25.146 1.00 30.52 294 GLU B CA 1
ATOM 5161 C C . GLU B 1 294 ? 12.134 58.710 24.373 1.00 30.83 294 GLU B C 1
ATOM 5162 O O . GLU B 1 294 ? 12.007 57.728 23.642 1.00 31.89 294 GLU B O 1
ATOM 5168 N N . LEU B 1 295 ? 11.155 59.584 24.569 1.00 33.23 295 LEU B N 1
ATOM 5169 C CA . LEU B 1 295 ? 9.884 59.433 23.872 1.00 36.20 295 LEU B CA 1
ATOM 5170 C C . LEU B 1 295 ? 10.095 59.581 22.371 1.00 34.30 295 LEU B C 1
ATOM 5171 O O . LEU B 1 295 ? 10.872 60.424 21.929 1.00 33.47 295 LEU B O 1
ATOM 5176 N N . ARG B 1 296 ? 9.424 58.732 21.601 1.00 35.32 296 ARG B N 1
ATOM 5177 C CA . ARG B 1 296 ? 9.515 58.764 20.147 1.00 39.71 296 ARG B CA 1
ATOM 5178 C C . ARG B 1 296 ? 8.900 60.062 19.625 1.00 39.23 296 ARG B C 1
ATOM 5179 O O . ARG B 1 296 ? 8.063 60.674 20.294 1.00 35.57 296 ARG B O 1
ATOM 5187 N N . LYS B 1 297 ? 9.311 60.464 18.423 1.00 40.84 297 LYS B N 1
ATOM 5188 C CA . LYS B 1 297 ? 8.803 61.676 17.782 1.00 38.31 297 LYS B CA 1
ATOM 5189 C C . LYS B 1 297 ? 7.274 61.704 17.833 1.00 37.11 297 LYS B C 1
ATOM 5190 O O . LYS B 1 297 ? 6.663 62.690 18.252 1.00 36.48 297 LYS B O 1
ATOM 5192 N N . GLU B 1 298 ? 6.660 60.611 17.405 1.00 32.49 298 GLU B N 1
ATOM 5193 C CA . GLU B 1 298 ? 5.209 60.520 17.400 1.00 40.44 298 GLU B CA 1
ATOM 5194 C C . GLU B 1 298 ? 4.597 60.867 18.757 1.00 41.17 298 GLU B C 1
ATOM 5195 O O . GLU B 1 298 ? 3.504 61.431 18.818 1.00 42.57 298 GLU B O 1
ATOM 5201 N N . TRP B 1 299 ? 5.305 60.551 19.841 1.00 36.68 299 TRP B N 1
ATOM 5202 C CA . TRP B 1 299 ? 4.795 60.824 21.181 1.00 34.72 299 TRP B CA 1
ATOM 5203 C C . TRP B 1 299 ? 5.500 61.966 21.913 1.00 34.44 299 TRP B C 1
ATOM 5204 O O . TRP B 1 299 ? 5.443 62.050 23.148 1.00 34.38 299 TRP B O 1
ATOM 5215 N N . LYS B 1 300 ? 6.134 62.853 21.151 1.00 31.50 300 LYS B N 1
ATOM 5216 C CA . LYS B 1 300 ? 6.865 63.993 21.705 1.00 28.73 300 LYS B CA 1
ATOM 5217 C C . LYS B 1 300 ? 6.055 64.913 22.624 1.00 32.44 300 LYS B C 1
ATOM 5218 O O . LYS B 1 300 ? 6.608 65.533 23.534 1.00 31.97 300 LYS B O 1
ATOM 5220 N N . ASP B 1 301 ? 4.753 65.023 22.395 1.00 34.56 301 ASP B N 1
ATOM 5221 C CA . ASP B 1 301 ? 3.932 65.891 23.243 1.00 35.36 301 ASP B CA 1
ATOM 5222 C C . ASP B 1 301 ? 3.949 65.477 24.724 1.00 33.52 301 ASP B C 1
ATOM 5223 O O . ASP B 1 301 ? 3.551 66.252 25.600 1.00 28.35 301 ASP B O 1
ATOM 5228 N N . PHE B 1 302 ? 4.414 64.261 24.998 1.00 32.68 302 PHE B N 1
ATOM 5229 C CA . PHE B 1 302 ? 4.480 63.762 26.365 1.00 34.30 302 PHE B CA 1
ATOM 5230 C C . PHE B 1 302 ? 5.788 64.098 27.081 1.00 34.36 302 PHE B C 1
ATOM 5231 O O . PHE B 1 302 ? 5.897 63.912 28.296 1.00 34.24 302 PHE B O 1
ATOM 5239 N N . GLU B 1 303 ? 6.774 64.584 26.331 1.00 29.75 303 GLU B N 1
ATOM 5240 C CA . GLU B 1 303 ? 8.073 64.957 26.903 1.00 30.54 303 GLU B CA 1
ATOM 5241 C C . GLU B 1 303 ? 8.098 66.466 27.136 1.00 31.24 303 GLU B C 1
ATOM 5242 O O . GLU B 1 303 ? 7.873 67.253 26.200 1.00 33.45 303 GLU B O 1
ATOM 5248 N N . ILE B 1 304 ? 8.371 66.865 28.377 1.00 24.37 304 ILE B N 1
ATOM 5249 C CA . ILE B 1 304 ? 8.394 68.274 28.743 1.00 25.40 304 ILE B CA 1
ATOM 5250 C C . ILE B 1 304 ? 9.439 69.094 27.990 1.00 28.08 304 ILE B C 1
ATOM 5251 O O . ILE B 1 304 ? 9.262 70.303 27.803 1.00 27.95 304 ILE B O 1
ATOM 5256 N N . ARG B 1 305 ? 10.521 68.452 27.557 1.00 27.77 305 ARG B N 1
ATOM 5257 C CA . ARG B 1 305 ? 11.568 69.171 26.828 1.00 29.65 305 ARG B CA 1
ATOM 5258 C C . ARG B 1 305 ? 11.109 69.576 25.428 1.00 32.02 305 ARG B C 1
ATOM 5259 O O . ARG B 1 305 ? 11.745 70.400 24.774 1.00 31.84 305 ARG B O 1
ATOM 5267 N N . SER B 1 306 ? 10.006 68.995 24.970 1.00 33.58 306 SER B N 1
ATOM 5268 C CA . SER B 1 306 ? 9.476 69.332 23.657 1.00 35.12 306 SER B CA 1
ATOM 5269 C C . SER B 1 306 ? 8.875 70.730 23.732 1.00 33.36 306 SER B C 1
ATOM 5270 O O . SER B 1 306 ? 8.722 71.398 22.713 1.00 33.91 306 SER B O 1
ATOM 5273 N N . PHE B 1 307 ? 8.543 71.162 24.948 1.00 33.04 307 PHE B N 1
ATOM 5274 C CA . PHE B 1 307 ? 7.916 72.466 25.166 1.00 36.51 307 PHE B CA 1
ATOM 5275 C C . PHE B 1 307 ? 8.841 73.565 25.674 1.00 37.57 307 PHE B C 1
ATOM 5276 O O . PHE B 1 307 ? 8.521 74.751 25.586 1.00 35.33 307 PHE B O 1
ATOM 5284 N N . TYR B 1 308 ? 9.977 73.179 26.232 1.00 37.81 308 TYR B N 1
ATOM 5285 C CA . TYR B 1 308 ? 10.906 74.166 26.744 1.00 37.54 308 TYR B CA 1
ATOM 5286 C C . TYR B 1 308 ? 12.324 73.804 26.398 1.00 40.19 308 TYR B C 1
ATOM 5287 O O . TYR B 1 308 ? 12.779 72.694 26.676 1.00 39.42 308 TYR B O 1
ATOM 5296 N N . LYS B 1 309 ? 13.010 74.748 25.767 1.00 40.67 309 LYS B N 1
ATOM 5297 C CA . LYS B 1 309 ? 14.402 74.569 25.393 1.00 42.29 309 LYS B CA 1
ATOM 5298 C C . LYS B 1 309 ? 15.193 75.337 26.447 1.00 41.61 309 LYS B C 1
ATOM 5299 O O . LYS B 1 309 ? 14.894 76.503 26.731 1.00 41.63 309 LYS B O 1
ATOM 5301 N N . VAL B 1 310 ? 16.185 74.685 27.045 1.00 40.12 310 VAL B N 1
ATOM 5302 C CA . VAL B 1 310 ? 16.987 75.348 28.066 1.00 40.01 310 VAL B CA 1
ATOM 5303 C C . VAL B 1 310 ? 18.483 75.110 27.877 1.00 38.96 310 VAL B C 1
ATOM 5304 O O . VAL B 1 310 ? 18.887 74.153 27.214 1.00 39.38 310 VAL B O 1
ATOM 5308 N N . GLU B 1 311 ? 19.299 75.982 28.464 1.00 37.32 311 GLU B N 1
ATOM 5309 C CA . GLU B 1 311 ? 20.749 75.878 28.344 1.00 41.78 311 GLU B CA 1
ATOM 5310 C C . GLU B 1 311 ? 21.401 75.600 29.687 1.00 40.42 311 GLU B C 1
ATOM 5311 O O . GLU B 1 311 ? 21.556 76.502 30.509 1.00 43.99 311 GLU B O 1
ATOM 5313 N N . VAL B 1 312 ? 21.779 74.348 29.916 1.00 42.16 312 VAL B N 1
ATOM 5314 C CA . VAL B 1 312 ? 22.419 73.989 31.178 1.00 40.75 312 VAL B CA 1
ATOM 5315 C C . VAL B 1 312 ? 23.869 74.483 31.139 1.00 40.21 312 VAL B C 1
ATOM 5316 O O . VAL B 1 312 ? 24.603 74.186 30.196 1.00 37.96 312 VAL B O 1
ATOM 5320 N N . PRO B 1 313 ? 24.292 75.251 32.160 1.00 38.17 313 PRO B N 1
ATOM 5321 C CA . PRO B 1 313 ? 25.664 75.765 32.185 1.00 42.40 313 PRO B CA 1
ATOM 5322 C C . PRO B 1 313 ? 26.742 74.698 32.089 1.00 43.74 313 PRO B C 1
ATOM 5323 O O . PRO B 1 313 ? 26.617 73.603 32.639 1.00 44.97 313 PRO B O 1
ATOM 5327 N N . LYS B 1 314 ? 27.798 75.029 31.357 1.00 44.03 314 LYS B N 1
ATOM 5328 C CA . LYS B 1 314 ? 28.914 74.117 31.155 1.00 42.16 314 LYS B CA 1
ATOM 5329 C C . LYS B 1 314 ? 29.765 73.987 32.412 1.00 35.42 314 LYS B C 1
ATOM 5330 O O . LYS B 1 314 ? 29.689 74.805 33.331 1.00 32.70 314 LYS B O 1
ATOM 5332 N N . ASN B 1 315 ? 30.578 72.943 32.435 1.00 35.73 315 ASN B N 1
ATOM 5333 C CA . ASN B 1 315 ? 31.477 72.676 33.548 1.00 36.22 315 ASN B CA 1
ATOM 5334 C C . ASN B 1 315 ? 30.835 72.397 34.904 1.00 33.46 315 ASN B C 1
ATOM 5335 O O . ASN B 1 315 ? 31.394 72.749 35.946 1.00 33.42 315 ASN B O 1
ATOM 5340 N N . LEU B 1 316 ? 29.656 71.787 34.902 1.00 33.88 316 LEU B N 1
ATOM 5341 C CA . LEU B 1 316 ? 29.043 71.424 36.167 1.00 31.22 316 LEU B CA 1
ATOM 5342 C C . LEU B 1 316 ? 29.623 70.037 36.435 1.00 28.93 316 LEU B C 1
ATOM 5343 O O . LEU B 1 316 ? 29.559 69.148 35.576 1.00 30.08 316 LEU B O 1
ATOM 5348 N N . PRO B 1 317 ? 30.246 69.846 37.603 1.00 26.45 317 PRO B N 1
ATOM 5349 C CA . PRO B 1 317 ? 30.825 68.533 37.922 1.00 29.22 317 PRO B CA 1
ATOM 5350 C C . PRO B 1 317 ? 29.782 67.517 38.383 1.00 25.28 317 PRO B C 1
ATOM 5351 O O . PRO B 1 317 ? 28.863 67.855 39.139 1.00 27.66 317 PRO B O 1
ATOM 5355 N N . ASP B 1 318 ? 29.933 66.276 37.934 1.00 25.36 318 ASP B N 1
ATOM 5356 C CA . ASP B 1 318 ? 29.020 65.208 38.332 1.00 30.17 318 ASP B CA 1
ATOM 5357 C C . ASP B 1 318 ? 28.984 65.027 39.846 1.00 29.42 318 ASP B C 1
ATOM 5358 O O . ASP B 1 318 ? 27.940 64.714 40.417 1.00 31.01 318 ASP B O 1
ATOM 5363 N N . LEU B 1 319 ? 30.121 65.241 40.499 1.00 26.61 319 LEU B N 1
ATOM 5364 C CA . LEU B 1 319 ? 30.213 65.017 41.941 1.00 25.14 319 LEU B CA 1
ATOM 5365 C C . LEU B 1 319 ? 30.905 66.101 42.758 1.00 25.67 319 LEU B C 1
ATOM 5366 O O . LEU B 1 319 ? 31.734 66.855 42.241 1.00 28.48 319 LEU B O 1
ATOM 5371 N N . GLU B 1 320 ? 30.566 66.156 44.045 1.00 23.53 320 GLU B N 1
ATOM 5372 C CA . GLU B 1 320 ? 31.191 67.096 44.961 1.00 24.37 320 GLU B CA 1
ATOM 5373 C C . GLU B 1 320 ? 32.604 66.551 45.271 1.00 27.30 320 GLU B C 1
ATOM 5374 O O . GLU B 1 320 ? 32.867 65.347 45.156 1.00 22.96 320 GLU B O 1
ATOM 5380 N N . LYS B 1 321 ? 33.500 67.445 45.673 1.00 30.46 321 LYS B N 1
ATOM 5381 C CA . LYS B 1 321 ? 34.894 67.102 45.971 1.00 31.50 321 LYS B CA 1
ATOM 5382 C C . LYS B 1 321 ? 35.107 65.908 46.907 1.00 27.29 321 LYS B C 1
ATOM 5383 O O . LYS B 1 321 ? 34.586 65.878 48.011 1.00 30.65 321 LYS B O 1
ATOM 5389 N N . GLY B 1 322 ? 35.878 64.927 46.451 1.00 31.05 322 GLY B N 1
ATOM 5390 C CA . GLY B 1 322 ? 36.175 63.768 47.278 1.00 30.12 322 GLY B CA 1
ATOM 5391 C C . GLY B 1 322 ? 35.237 62.577 47.198 1.00 29.84 322 GLY B C 1
ATOM 5392 O O . GLY B 1 322 ? 35.582 61.494 47.689 1.00 26.05 322 GLY B O 1
ATOM 5393 N N . CYS B 1 323 ? 34.062 62.760 46.597 1.00 23.73 323 CYS B N 1
ATOM 5394 C CA . CYS B 1 323 ? 33.094 61.672 46.480 1.00 23.20 323 CYS B CA 1
ATOM 5395 C C . CYS B 1 323 ? 33.574 60.557 45.560 1.00 21.19 323 CYS B C 1
ATOM 5396 O O . CYS B 1 323 ? 33.932 60.805 44.420 1.00 26.20 323 CYS B O 1
ATOM 5399 N N . ARG B 1 324 ? 33.555 59.327 46.071 1.00 22.29 324 ARG B N 1
ATOM 5400 C CA . ARG B 1 324 ? 33.975 58.129 45.329 1.00 24.33 324 ARG B CA 1
ATOM 5401 C C . ARG B 1 324 ? 32.814 57.372 44.682 1.00 26.58 324 ARG B C 1
ATOM 5402 O O . ARG B 1 324 ? 32.970 56.203 44.312 1.00 20.46 324 ARG B O 1
ATOM 5410 N N A CYS B 1 325 ? 31.662 58.022 44.561 0.60 25.39 325 CYS B N 1
ATOM 5411 N N B CYS B 1 325 ? 31.664 58.027 44.539 0.40 24.88 325 CYS B N 1
ATOM 5412 C CA A CYS B 1 325 ? 30.484 57.379 43.994 0.60 27.27 325 CYS B CA 1
ATOM 5413 C CA B CYS B 1 325 ? 30.502 57.378 43.943 0.40 25.84 325 CYS B CA 1
ATOM 5414 C C A CYS B 1 325 ? 30.752 56.794 42.605 0.60 27.25 325 CYS B C 1
ATOM 5415 C C B CYS B 1 325 ? 30.819 56.728 42.624 0.40 26.41 325 CYS B C 1
ATOM 5416 O O A CYS B 1 325 ? 30.067 55.863 42.186 0.60 29.80 325 CYS B O 1
ATOM 5417 O O B CYS B 1 325 ? 30.239 55.705 42.272 0.40 27.61 325 CYS B O 1
ATOM 5422 N N . GLY B 1 326 ? 31.753 57.321 41.895 1.00 26.71 326 GLY B N 1
ATOM 5423 C CA . GLY B 1 326 ? 32.105 56.780 40.594 1.00 25.64 326 GLY B CA 1
ATOM 5424 C C . GLY B 1 326 ? 32.747 55.404 40.705 1.00 31.46 326 GLY B C 1
ATOM 5425 O O . GLY B 1 326 ? 32.467 54.492 39.920 1.00 31.71 326 GLY B O 1
ATOM 5426 N N . ALA B 1 327 ? 33.626 55.249 41.685 1.00 29.22 327 ALA B N 1
ATOM 5427 C CA . ALA B 1 327 ? 34.287 53.967 41.893 1.00 26.48 327 ALA B CA 1
ATOM 5428 C C . ALA B 1 327 ? 33.269 52.992 42.477 1.00 24.53 327 ALA B C 1
ATOM 5429 O O . ALA B 1 327 ? 33.214 51.818 42.091 1.00 21.95 327 ALA B O 1
ATOM 5431 N N . VAL B 1 328 ? 32.461 53.484 43.413 1.00 22.97 328 VAL B N 1
ATOM 5432 C CA . VAL B 1 328 ? 31.440 52.648 44.035 1.00 26.11 328 VAL B CA 1
ATOM 5433 C C . VAL B 1 328 ? 30.466 52.119 42.973 1.00 27.53 328 VAL B C 1
ATOM 5434 O O . VAL B 1 328 ? 30.178 50.926 42.945 1.00 25.49 328 VAL B O 1
ATOM 5438 N N . LEU B 1 329 ? 29.985 52.993 42.085 1.00 23.11 329 LEU B N 1
ATOM 5439 C CA . LEU B 1 329 ? 29.048 52.572 41.033 1.00 25.03 329 LEU B CA 1
ATOM 5440 C C . LEU B 1 329 ? 29.670 51.590 40.032 1.00 24.36 329 LEU B C 1
ATOM 5441 O O . LEU B 1 329 ? 28.962 50.766 39.439 1.00 26.32 329 LEU B O 1
ATOM 5446 N N . ARG B 1 330 ? 30.984 51.676 39.846 1.00 26.64 330 ARG B N 1
ATOM 5447 C CA . ARG B 1 330 ? 31.686 50.772 38.926 1.00 31.71 330 ARG B CA 1
ATOM 5448 C C . ARG B 1 330 ? 32.015 49.446 39.609 1.00 32.42 330 ARG B C 1
ATOM 5449 O O . ARG B 1 330 ? 32.520 48.519 38.972 1.00 32.82 330 ARG B O 1
ATOM 5457 N N . GLY B 1 331 ? 31.742 49.368 40.910 1.00 30.42 331 GLY B N 1
ATOM 5458 C CA . GLY B 1 331 ? 32.021 48.150 41.649 1.00 29.79 331 GLY B CA 1
ATOM 5459 C C . GLY B 1 331 ? 33.509 47.974 41.880 1.00 32.70 331 GLY B C 1
ATOM 5460 O O . GLY B 1 331 ? 34.014 46.851 41.966 1.00 32.20 331 GLY B O 1
ATOM 5461 N N . LEU B 1 332 ? 34.213 49.096 41.962 1.00 28.83 332 LEU B N 1
ATOM 5462 C CA . LEU B 1 332 ? 35.648 49.096 42.193 1.00 30.37 332 LEU B CA 1
ATOM 5463 C C . LEU B 1 332 ? 35.948 49.456 43.644 1.00 29.92 332 LEU B C 1
ATOM 5464 O O . LEU B 1 332 ? 37.073 49.298 44.101 1.00 33.17 332 LEU B O 1
ATOM 5469 N N . ALA B 1 333 ? 34.944 49.943 44.370 1.00 28.95 333 ALA B N 1
ATOM 5470 C CA . ALA B 1 333 ? 35.134 50.321 45.768 1.00 23.57 333 ALA B CA 1
ATOM 5471 C C . ALA B 1 333 ? 33.842 50.186 46.555 1.00 26.78 333 ALA B C 1
ATOM 5472 O O . ALA B 1 333 ? 32.755 50.288 45.998 1.00 24.17 333 ALA B O 1
ATOM 5474 N N . LEU B 1 334 ? 33.965 49.958 47.854 1.00 23.80 334 LEU B N 1
ATOM 5475 C CA . LEU B 1 334 ? 32.793 49.870 48.707 1.00 23.28 334 LEU B CA 1
ATOM 5476 C C . LEU B 1 334 ? 32.679 51.219 49.403 1.00 22.10 334 LEU B C 1
ATOM 5477 O O . LEU B 1 334 ? 33.641 51.982 49.445 1.00 26.03 334 LEU B O 1
ATOM 5482 N N . PRO B 1 335 ? 31.496 51.547 49.937 1.00 22.77 335 PRO B N 1
ATOM 5483 C CA . PRO B 1 335 ? 31.419 52.850 50.600 1.00 19.86 335 PRO B CA 1
ATOM 5484 C C . PRO B 1 335 ? 32.468 53.036 51.698 1.00 26.12 335 PRO B C 1
ATOM 5485 O O . PRO B 1 335 ? 32.937 54.158 51.918 1.00 22.20 335 PRO B O 1
ATOM 5489 N N . THR B 1 336 ? 32.853 51.941 52.367 1.00 25.49 336 THR B N 1
ATOM 5490 C CA . THR B 1 336 ? 33.869 52.022 53.417 1.00 26.95 336 THR B CA 1
ATOM 5491 C C . THR B 1 336 ? 35.255 52.398 52.878 1.00 28.00 336 THR B C 1
ATOM 5492 O O . THR B 1 336 ? 36.174 52.621 53.657 1.00 32.42 336 THR B O 1
ATOM 5496 N N . ASP B 1 337 ? 35.413 52.473 51.556 1.00 27.13 337 ASP B N 1
ATOM 5497 C CA . ASP B 1 337 ? 36.699 52.876 50.970 1.00 28.20 337 ASP B CA 1
ATOM 5498 C C . ASP B 1 337 ? 36.694 54.386 50.712 1.00 28.83 337 ASP B C 1
ATOM 5499 O O . ASP B 1 337 ? 37.710 54.968 50.326 1.00 31.15 337 ASP B O 1
ATOM 5504 N N . CYS B 1 338 ? 35.543 55.018 50.908 1.00 26.76 338 CYS B N 1
ATOM 5505 C CA . CYS B 1 338 ? 35.439 56.458 50.708 1.00 25.31 338 CYS B CA 1
ATOM 5506 C C . CYS B 1 338 ? 35.785 57.172 52.010 1.00 26.66 338 CYS B C 1
ATOM 5507 O O . CYS B 1 338 ? 35.149 56.951 53.035 1.00 31.13 338 CYS B O 1
ATOM 5510 N N . PRO B 1 339 ? 36.782 58.060 51.980 1.00 29.07 339 PRO B N 1
ATOM 5511 C CA . PRO B 1 339 ? 37.155 58.760 53.210 1.00 29.31 339 PRO B CA 1
ATOM 5512 C C . PRO B 1 339 ? 36.071 59.645 53.792 1.00 30.95 339 PRO B C 1
ATOM 5513 O O . PRO B 1 339 ? 36.149 60.023 54.961 1.00 30.57 339 PRO B O 1
ATOM 5517 N N . LEU B 1 340 ? 35.058 59.970 52.988 1.00 29.27 340 LEU B N 1
ATOM 5518 C CA . LEU B 1 340 ? 33.973 60.831 53.457 1.00 27.33 340 LEU B CA 1
ATOM 5519 C C . LEU B 1 340 ? 32.837 60.048 54.112 1.00 28.02 340 LEU B C 1
ATOM 5520 O O . LEU B 1 340 ? 32.085 60.584 54.933 1.00 27.43 340 LEU B O 1
ATOM 5525 N N . PHE B 1 341 ? 32.723 58.776 53.743 1.00 27.48 341 PHE B N 1
ATOM 5526 C CA . PHE B 1 341 ? 31.672 57.902 54.262 1.00 25.50 341 PHE B CA 1
ATOM 5527 C C . PHE B 1 341 ? 31.525 57.944 55.773 1.00 27.39 341 PHE B C 1
ATOM 5528 O O . PHE B 1 341 ? 32.481 57.704 56.503 1.00 26.84 341 PHE B O 1
ATOM 5536 N N . GLY B 1 342 ? 30.320 58.246 56.243 1.00 32.22 342 GLY B N 1
ATOM 5537 C CA . GLY B 1 342 ? 30.084 58.293 57.671 1.00 35.20 342 GLY B CA 1
ATOM 5538 C C . GLY B 1 342 ? 30.767 59.451 58.372 1.00 38.00 342 GLY B C 1
ATOM 5539 O O . GLY B 1 342 ? 30.612 59.625 59.581 1.00 35.18 342 GLY B O 1
ATOM 5540 N N . LYS B 1 343 ? 31.546 60.228 57.626 1.00 36.60 343 LYS B N 1
ATOM 5541 C CA . LYS B 1 343 ? 32.218 61.387 58.203 1.00 39.52 343 LYS B CA 1
ATOM 5542 C C . LYS B 1 343 ? 31.374 62.592 57.783 1.00 35.82 343 LYS B C 1
ATOM 5543 O O . LYS B 1 343 ? 30.367 62.898 58.413 1.00 43.24 343 LYS B O 1
ATOM 5549 N N . THR B 1 344 ? 31.770 63.255 56.702 1.00 31.30 344 THR B N 1
ATOM 5550 C CA . THR B 1 344 ? 31.028 64.407 56.208 1.00 32.02 344 THR B CA 1
ATOM 5551 C C . THR B 1 344 ? 29.853 63.978 55.336 1.00 30.63 344 THR B C 1
ATOM 5552 O O . THR B 1 344 ? 28.983 64.782 55.023 1.00 32.24 344 THR B O 1
ATOM 5556 N N . CYS B 1 345 ? 29.833 62.710 54.941 1.00 31.00 345 CYS B N 1
ATOM 5557 C CA . CYS B 1 345 ? 28.735 62.194 54.126 1.00 27.53 345 CYS B CA 1
ATOM 5558 C C . CYS B 1 345 ? 27.920 61.192 54.934 1.00 28.32 345 CYS B C 1
ATOM 5559 O O . CYS B 1 345 ? 28.389 60.096 55.247 1.00 24.49 345 CYS B O 1
ATOM 5562 N N . THR B 1 346 ? 26.703 61.593 55.286 1.00 26.71 346 THR B N 1
ATOM 5563 C CA . THR B 1 346 ? 25.791 60.743 56.034 1.00 32.51 346 THR B CA 1
ATOM 5564 C C . THR B 1 346 ? 24.435 61.031 55.433 1.00 30.50 346 THR B C 1
ATOM 5565 O O . THR B 1 346 ? 24.269 62.019 54.726 1.00 31.49 346 THR B O 1
ATOM 5569 N N . PRO B 1 347 ? 23.442 60.180 55.698 1.00 32.43 347 PRO B N 1
ATOM 5570 C CA . PRO B 1 347 ? 22.127 60.459 55.119 1.00 36.74 347 PRO B CA 1
ATOM 5571 C C . PRO B 1 347 ? 21.551 61.812 55.541 1.00 36.73 347 PRO B C 1
ATOM 5572 O O . PRO B 1 347 ? 20.807 62.423 54.781 1.00 33.55 347 PRO B O 1
ATOM 5576 N N . ARG B 1 348 ? 21.902 62.284 56.736 1.00 38.82 348 ARG B N 1
ATOM 5577 C CA . ARG B 1 348 ? 21.408 63.579 57.213 1.00 41.59 348 ARG B CA 1
ATOM 5578 C C . ARG B 1 348 ? 22.040 64.687 56.367 1.00 42.19 348 ARG B C 1
ATOM 5579 O O . ARG B 1 348 ? 21.356 65.617 55.940 1.00 41.86 348 ARG B O 1
ATOM 5581 N N . HIS B 1 349 ? 23.347 64.588 56.141 1.00 40.27 349 HIS B N 1
ATOM 5582 C CA . HIS B 1 349 ? 24.055 65.563 55.319 1.00 41.43 349 HIS B CA 1
ATOM 5583 C C . HIS B 1 349 ? 24.949 64.807 54.332 1.00 37.66 349 HIS B C 1
ATOM 5584 O O . HIS B 1 349 ? 26.125 64.522 54.593 1.00 34.80 349 HIS B O 1
ATOM 5591 N N . PRO B 1 350 ? 24.375 64.444 53.175 1.00 33.41 350 PRO B N 1
ATOM 5592 C CA . PRO B 1 350 ? 25.101 63.710 52.140 1.00 30.72 350 PRO B CA 1
ATOM 5593 C C . PRO B 1 350 ? 25.944 64.596 51.223 1.00 32.45 350 PRO B C 1
ATOM 5594 O O . PRO B 1 350 ? 25.657 65.779 51.048 1.00 34.48 350 PRO B O 1
ATOM 5598 N N . VAL B 1 351 ? 26.978 64.001 50.637 1.00 26.24 351 VAL B N 1
ATOM 5599 C CA . VAL B 1 351 ? 27.861 64.698 49.719 1.00 25.43 351 VAL B CA 1
ATOM 5600 C C . VAL B 1 351 ? 27.569 64.233 48.293 1.00 28.12 351 VAL B C 1
ATOM 5601 O O . VAL B 1 351 ? 27.486 65.046 47.370 1.00 27.51 351 VAL B O 1
ATOM 5605 N N . GLY B 1 352 ? 27.437 62.915 48.122 1.00 26.02 352 GLY B N 1
ATOM 5606 C CA . GLY B 1 352 ? 27.184 62.340 46.809 1.00 25.19 352 GLY B CA 1
ATOM 5607 C C . GLY B 1 352 ? 25.825 61.683 46.645 1.00 24.93 352 GLY B C 1
ATOM 5608 O O . GLY B 1 352 ? 25.119 61.473 47.623 1.00 23.61 352 GLY B O 1
ATOM 5609 N N A PRO B 1 353 ? 25.450 61.316 45.413 0.60 26.08 353 PRO B N 1
ATOM 5610 N N B PRO B 1 353 ? 25.414 61.364 45.408 0.40 25.24 353 PRO B N 1
ATOM 5611 C CA A PRO B 1 353 ? 24.151 60.680 45.192 0.60 26.52 353 PRO B CA 1
ATOM 5612 C CA B PRO B 1 353 ? 24.114 60.735 45.153 0.40 24.73 353 PRO B CA 1
ATOM 5613 C C A PRO B 1 353 ? 24.049 59.257 45.735 0.60 27.70 353 PRO B C 1
ATOM 5614 C C B PRO B 1 353 ? 23.830 59.365 45.773 0.40 24.38 353 PRO B C 1
ATOM 5615 O O A PRO B 1 353 ? 22.947 58.750 45.954 0.60 26.57 353 PRO B O 1
ATOM 5616 O O B PRO B 1 353 ? 22.698 59.098 46.173 0.40 22.06 353 PRO B O 1
ATOM 5623 N N A CYS B 1 354 ? 25.202 58.624 45.943 0.60 25.41 354 CYS B N 1
ATOM 5624 N N B CYS B 1 354 ? 24.843 58.506 45.857 0.40 22.35 354 CYS B N 1
ATOM 5625 C CA A CYS B 1 354 ? 25.258 57.254 46.455 0.60 28.00 354 CYS B CA 1
ATOM 5626 C CA B CYS B 1 354 ? 24.657 57.164 46.416 0.40 22.53 354 CYS B CA 1
ATOM 5627 C C A CYS B 1 354 ? 24.636 57.128 47.853 0.60 26.64 354 CYS B C 1
ATOM 5628 C C B CYS B 1 354 ? 24.322 57.118 47.906 0.40 23.14 354 CYS B C 1
ATOM 5629 O O A CYS B 1 354 ? 24.091 56.079 48.202 0.60 25.13 354 CYS B O 1
ATOM 5630 O O B CYS B 1 354 ? 23.923 56.073 48.416 0.40 23.39 354 CYS B O 1
ATOM 5635 N N A MET B 1 355 ? 24.700 58.200 48.641 0.60 22.72 355 MET B N 1
ATOM 5636 N N B MET B 1 355 ? 24.500 58.236 48.603 0.40 21.54 355 MET B N 1
ATOM 5637 C CA A MET B 1 355 ? 24.164 58.201 50.005 0.60 21.39 355 MET B CA 1
ATOM 5638 C CA B MET B 1 355 ? 24.187 58.295 50.027 0.40 21.72 355 MET B CA 1
ATOM 5639 C C A MET B 1 355 ? 22.680 58.604 50.094 0.60 26.18 355 MET B C 1
ATOM 5640 C C B MET B 1 355 ? 22.736 58.757 50.178 0.40 25.15 355 MET B C 1
ATOM 5641 O O A MET B 1 355 ? 21.974 58.196 51.016 0.60 25.74 355 MET B O 1
ATOM 5642 O O B MET B 1 355 ? 22.105 58.539 51.215 0.40 25.65 355 MET B O 1
ATOM 5651 N N . VAL B 1 356 ? 22.219 59.394 49.130 1.00 25.47 356 VAL B N 1
ATOM 5652 C CA . VAL B 1 356 ? 20.845 59.884 49.114 1.00 23.92 356 VAL B CA 1
ATOM 5653 C C . VAL B 1 356 ? 19.834 58.878 48.608 1.00 23.22 356 VAL B C 1
ATOM 5654 O O . VAL B 1 356 ? 18.738 58.760 49.154 1.00 22.73 356 VAL B O 1
ATOM 5658 N N . SER B 1 357 ? 20.194 58.175 47.543 1.00 21.54 357 SER B N 1
ATOM 5659 C CA . SER B 1 357 ? 19.307 57.194 46.944 1.00 20.58 357 SER B CA 1
ATOM 5660 C C . SER B 1 357 ? 18.937 56.042 47.869 1.00 23.46 357 SER B C 1
ATOM 5661 O O . SER B 1 357 ? 19.778 55.513 48.587 1.00 22.34 357 SER B O 1
ATOM 5664 N N . TYR B 1 358 ? 17.675 55.640 47.823 1.00 25.93 358 TYR B N 1
ATOM 5665 C CA . TYR B 1 358 ? 17.206 54.525 48.631 1.00 28.50 358 TYR B CA 1
ATOM 5666 C C . TYR B 1 358 ? 17.960 53.251 48.229 1.00 28.32 358 TYR B C 1
ATOM 5667 O O . TYR B 1 358 ? 18.244 52.387 49.060 1.00 29.16 358 TYR B O 1
ATOM 5676 N N . GLU B 1 359 ? 18.283 53.156 46.943 1.00 27.37 359 GLU B N 1
ATOM 5677 C CA . GLU B 1 359 ? 18.989 52.007 46.373 1.00 29.38 359 GLU B CA 1
ATOM 5678 C C . GLU B 1 359 ? 20.503 52.216 46.347 1.00 24.74 359 GLU B C 1
ATOM 5679 O O . GLU B 1 359 ? 21.231 51.383 45.808 1.00 29.69 359 GLU B O 1
ATOM 5685 N N . GLY B 1 360 ? 20.968 53.337 46.885 1.00 25.91 360 GLY B N 1
ATOM 5686 C CA . GLY B 1 360 ? 22.395 53.630 46.880 1.00 24.92 360 GLY B CA 1
ATOM 5687 C C . GLY B 1 360 ? 23.196 52.712 47.785 1.00 23.84 360 GLY B C 1
ATOM 5688 O O . GLY B 1 360 ? 22.785 52.435 48.907 1.00 22.04 360 GLY B O 1
ATOM 5689 N N . THR B 1 361 ? 24.343 52.244 47.306 1.00 22.27 361 THR B N 1
ATOM 5690 C CA . THR B 1 361 ? 25.170 51.343 48.104 1.00 22.95 361 THR B CA 1
ATOM 5691 C C . THR B 1 361 ? 25.627 52.006 49.401 1.00 21.74 361 THR B C 1
ATOM 5692 O O . THR B 1 361 ? 25.571 51.390 50.456 1.00 22.65 361 THR B O 1
ATOM 5696 N N . CYS B 1 362 ? 26.051 53.270 49.339 1.00 19.76 362 CYS B N 1
ATOM 5697 C CA . CYS B 1 362 ? 26.500 53.946 50.552 1.00 20.10 362 CYS B CA 1
ATOM 5698 C C . CYS B 1 362 ? 25.353 54.091 51.540 1.00 23.01 362 CYS B C 1
ATOM 5699 O O . CYS B 1 362 ? 25.539 53.905 52.739 1.00 21.90 362 CYS B O 1
ATOM 5702 N N . GLN B 1 363 ? 24.170 54.435 51.039 1.00 21.04 363 GLN B N 1
ATOM 5703 C CA . GLN B 1 363 ? 23.007 54.574 51.905 1.00 22.12 363 GLN B CA 1
ATOM 5704 C C . GLN B 1 363 ? 22.697 53.215 52.559 1.00 23.55 363 GLN B C 1
ATOM 5705 O O . GLN B 1 363 ? 22.365 53.132 53.754 1.00 20.87 363 GLN B O 1
ATOM 5711 N N . ILE B 1 364 ? 22.814 52.147 51.779 1.00 18.97 364 ILE B N 1
ATOM 5712 C CA . ILE B 1 364 ? 22.536 50.814 52.304 1.00 19.22 364 ILE B CA 1
ATOM 5713 C C . ILE B 1 364 ? 23.539 50.444 53.398 1.00 21.42 364 ILE B C 1
ATOM 5714 O O . ILE B 1 364 ? 23.148 49.952 54.460 1.00 21.04 364 ILE B O 1
ATOM 5719 N N . PHE B 1 365 ? 24.823 50.699 53.155 1.00 20.49 365 PHE B N 1
ATOM 5720 C CA . PHE B 1 365 ? 25.846 50.412 54.156 1.00 20.38 365 PHE B CA 1
ATOM 5721 C C . PHE B 1 365 ? 25.561 51.167 55.462 1.00 23.18 365 PHE B C 1
ATOM 5722 O O . PHE B 1 365 ? 25.608 50.581 56.546 1.00 24.58 365 PHE B O 1
ATOM 5730 N N . TYR B 1 366 ? 25.251 52.458 55.364 1.00 23.75 366 TYR B N 1
ATOM 5731 C CA . TYR B 1 366 ? 24.986 53.270 56.555 1.00 23.37 366 TYR B CA 1
ATOM 5732 C C . TYR B 1 366 ? 23.710 52.833 57.276 1.00 25.00 366 TYR B C 1
ATOM 5733 O O . TYR B 1 366 ? 23.658 52.790 58.499 1.00 27.00 366 TYR B O 1
ATOM 5742 N N . LYS B 1 367 ? 22.695 52.498 56.493 1.00 25.85 367 LYS B N 1
ATOM 5743 C CA . LYS B 1 367 ? 21.396 52.044 56.984 1.00 29.18 367 LYS B CA 1
ATOM 5744 C C . LYS B 1 367 ? 21.520 50.819 57.898 1.00 29.98 367 LYS B C 1
ATOM 5745 O O . LYS B 1 367 ? 20.776 50.665 58.866 1.00 28.51 367 LYS B O 1
ATOM 5751 N N . TYR B 1 368 ? 22.472 49.948 57.593 1.00 28.28 368 TYR B N 1
ATOM 5752 C CA . TYR B 1 368 ? 22.661 48.753 58.396 1.00 29.45 368 TYR B CA 1
ATOM 5753 C C . TYR B 1 368 ? 23.789 48.862 59.411 1.00 28.55 368 TYR B C 1
ATOM 5754 O O . TYR B 1 368 ? 24.189 47.872 60.014 1.00 32.74 368 TYR B O 1
ATOM 5763 N N . GLY B 1 369 ? 24.293 50.073 59.605 1.00 27.40 369 GLY B N 1
ATOM 5764 C CA . GLY B 1 369 ? 25.347 50.272 60.576 1.00 28.42 369 GLY B CA 1
ATOM 5765 C C . GLY B 1 369 ? 26.725 49.803 60.184 1.00 26.59 369 GLY B C 1
ATOM 5766 O O . GLY B 1 369 ? 27.587 49.659 61.038 1.00 25.77 369 GLY B O 1
ATOM 5767 N N . VAL B 1 370 ? 26.928 49.546 58.899 1.00 29.17 370 VAL B N 1
ATOM 5768 C CA . VAL B 1 370 ? 28.232 49.134 58.409 1.00 30.82 370 VAL B CA 1
ATOM 5769 C C . VAL B 1 370 ? 29.036 50.405 58.136 1.00 37.70 370 VAL B C 1
ATOM 5770 O O . VAL B 1 370 ? 29.130 50.869 56.996 1.00 40.21 370 VAL B O 1
ATOM 5774 N N . LEU B 1 371 ? 29.597 50.974 59.196 1.00 40.30 371 LEU B N 1
ATOM 5775 C CA . LEU B 1 371 ? 30.403 52.181 59.093 1.00 42.93 371 LEU B CA 1
ATOM 5776 C C . LEU B 1 371 ? 31.857 51.718 58.993 1.00 46.89 371 LEU B C 1
ATOM 5777 O O . LEU B 1 371 ? 32.755 52.513 58.713 1.00 43.98 371 LEU B O 1
ATOM 5782 N N . PHE B 1 372 ? 32.037 50.414 59.216 1.00 50.21 372 PHE B N 1
ATOM 5783 C CA . PHE B 1 372 ? 33.322 49.717 59.220 1.00 53.78 372 PHE B CA 1
ATOM 5784 C C . PHE B 1 372 ? 34.453 50.594 59.704 1.00 59.22 372 PHE B C 1
ATOM 5785 O O . PHE B 1 372 ? 34.796 50.484 60.906 1.00 59.36 372 PHE B O 1
#

Sequence (732 aa):
AYRSREVAMKLVEKIREEAKTLDGEIRIMMHVGTHEDTVTRHGIRSLLPENVKVVSGPGCCPVCCITPVEDIVAMQLIMRKAREEGEEIILTTFGDMYKIPTPMGSFADLKSEGFDVRIVYGIFDTYRIAKENPDKTVVVHFSPGFETTTAPAAGMLNVAAQEELENFKIYSVHRLTPPAVEVLLKQGTVFQGLIAPGHVSTIIGVKGWEYLTEKYGIPQVVAGFEPNDVLMAILMLIRMYKEG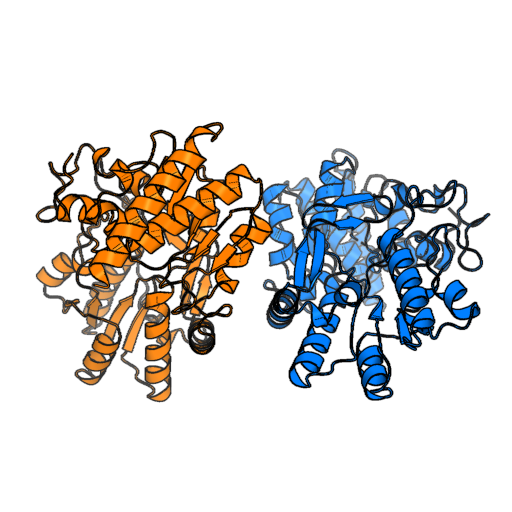EARIINEYERAVKYEGNVVAQKMIDKFFEVVDAKWRALGVFPKSGLELRKEEWKDFEIRSFYKVEVPKNLPDLEKGCRCCGAVLRGLALPTDCPLFGKTCTPRHPVGPPCCMMVSYEGTCQIFYKYGVLFFEAYRSREVAMKLVEKIREEAKTLDGEIRIMHVVGTHEDTVTRHGIRSLLPENVKVVSGPGCCPVCCITPVEDIVAMQLIMRKAREEGEEIILTTFGDMYKIPTPMGSFADLKSEGFDVRIVYGIFDTYRIAKENPDKTVVHFSPGFETTTAPAAGMLNVAAQEELENFKIYSVHRLTPPAVEVLLKQGTVFQGLIAPGHVSTTIIGVKGWEYLTEKYGIPQVVAGFEPNDVLMAILMLIRMYKEGEARIINEYERAVKYEGNVVAQKMIDKFFEVVDAKWRALGVFPKSGLELRKEWKDFEIRSFYKVEVPKNLPDLEKGCRCCGAVLRGLALPTDCPLFGKTCTPRHPVGPPCCMMVSYEGTCQIFYKYGVLF

CATH classification: 3.40.50.11750 (+2 more: 3.40.50.11740, 6.10.20.100)

Secondary structure (DSSP, 8-state):
-HHHHHHHHHHHHHHHHHHTT-SS-EEEEE--HHHHHHHHTTHHHHS-TTEEEEE----TTTTS-HHHHHHHHHHHHHHHHTT--EEEEE-TTGGG---TT--HHHHHHTT-EEEE-SSHHHHHHHHHH-TTSEEEEEEEE-HHHHHHHHHHHHHHHHHT-SSEEEEEEEE-HHHHHHHHHHTS---SEEEEEHHHHHHHTTHHHHHHHHHH---EEEE-SSHHHHHHHHHHHHHHHHTT---EEES-TTT--TT--HHHHHHHHHHEEEEEEEETTTEEEEEEEEEE-GGGGGGBGGGT----PPS---SS-TT--HHHHHHTS--GGGSTTBTTTB-SSS-SSHHHHSTT-HHHHHHHTT---/-HHHHHHHHHHHHHHHHHHHHTT-SS-EEEEE--HHHHHHHHTTHHHHS-TTEEEEE-S--TTTTS-HHHHHHHHHHHHHHHHTT--EEEEE-TTGGG---TT--HHHHHHTT-EEEE-SSHHHHHHHHHH-TTSEEEEEEEE-HHHHHHHHHHHHHHHHHT-SSEEEEEEEE-SHHHHHHHHHTT---SEEEEEHHHHHHHHHHHHHHHHHTT---EEEE-SSHHHHHHHHHHHHHHHHTT---EEES-TTT--TT--HHHHHHHHHHEEEEEEEETTTEEEEEEEEEE-GGGGGGBGGGT----PPS---SS-TT--HHHHHHTS--GGGSTTBTTTB-SSS-SSHHHHSTT-HHHHHHHTT---

Radius of gyration: 29.99 Å; Cα contacts (8 Å, |Δi|>4): 1463; chains: 2; bounding box: 58×82×82 Å

Organism: Thermococcus kodakarensis (strain ATCC BAA-918 / JCM 12380 / KOD1) (NCBI:txid69014)

Solvent-accessible surface area: 30811 Å² total

Foldseek 3Di:
DVVVVVLVVVLLVLQVVLVVPDPAAFEEEEQFLQLLLCLLVVVQVSGDPRYYYFYANNFQLQFQFLLLQVVVLQLQVVCVVVVAQEAEEEAVLQQQAAFPVGGVVVSVVVVHRYYHDNACVVQVVVCVVCLPHAYEYADTEELLRLLVVLVVVVVCVVVVRQRAAYAFWYWYDLLRVVVLVVVPLDHQAYAYEQSNCLAANLVNNVVVCVVVVRAYEDFDNNSSRVSVRSSVSSCCVVVVHRYYHYPPVVRHDNRHDVVSVVSSVVFWDFAFDGTQLAGTRGRTGIDGDPVPLSRHCCSPDPDDRDPPTHSFAPQDPLNCSNSSNDALVVGPCQVPCAACVHHRHSLRSTPSRRSVSCVVSPPPD/DVVVVLVVLLVVLLVLQQVLCVPDDAAAEEEEQFLQLLQCQQVVVQVSHDPSYYYFYANNFQLQFQFLLLQVVVLVLCVVCVVVVAQEAEEEAPLQQQAAFPVGGVVVSVVVPHRYYHDPACVVLVVVCVVCVRHQYEYADTEEQLRLLVVLVVLVVCVVVVSQRAAYAFWYWYDLLRVVVLVVVDLDHQEYEYEQRSQLAAALVNNFCCCVPVVRAYEDFDNHSSRVSVRSSVSSVCVVVVHHYYYYPPVVRHDRRHDVVSVVSSVVFWDFAWDGTQLAGIGGSTTIDGDPVNCSRHSCSVDPDDRDPDTHSFDPQDPLNCSNSRNDALLVGPCQVPCAACVHHGGSLCSGPSRRSVSCVVSPVND

Nearest PDB structures (foldseek):
  3vys-assembly1_B  TM=9.909E-01  e=6.321E-73  Thermococcus kodakarensis KOD1
  7ard-assembly1_G  TM=3.007E-01  e=6.504E-02  Polytomella sp. Pringsheim 198.80
  4mun-assembly2_A  TM=2.230E-01  e=2.252E-01  Mycobacterium tuberculosis
  5gpn-assembly1_Y  TM=3.246E-01  e=1.364E+00  Sus scrofa
  2a3n-assembly1_A-2  TM=1.586E-01  e=4.459E-01  Salmonella enterica subsp. enterica serovar Typhimurium str. LT2

GO terms:
  GO:0005515 protein binding (F, IPI)